Protein AF-A0A842UX47-F1 (afdb_monomer_lite)

Secondary structure (DSSP, 8-state):
-TTTHHHHHHSSSS------HHHHHHHHHHHHHHHHTTSS-HHHHHHHHHHHHHHTTTTS-EEHHHHHHHHS-SSS-EEEEE-SSEEEEEEEEEE--HHHHHHS-SPPEEEEEEEEEEPPPP-TTHHHHHHHHHHHHHHHHHTTPPPPHHHHHHHHHHHHHHHT--S-HHHHHHHHT--EEEETTEEEEEEEEEEEEEEEEEEEEEEEEEEETTEEEEEEEEEEEEEEEEEEEEEEEEEEETT--EEEEEEEESTTTGGGGGGT-S-HHHHHHHHHHHHHHHHHHHHHHHSSHHHHHIIIIIISTT-HHHHHHHTTHHHHHHHHHHHHHHHHHHHHHHHS--SPPS-----EEEEEETTEEEEEEEEEEE-TTTTT-EEEEEEEEEEE---HHHHHHHHHHHHHH-TT-S--HHHHHHHHH-HHHHHHHHHHHHHTTS-EEEEEEEEETTEEEEEEEEEE-TTTSSEEESS----SEEEEEEHHHHHHHHHHHHHHHTT--B--TTS------S-HHHHHHHHHHHHHIIIIIEEEESTTHHHHHHHHHHHHHHHHHTTS-S--------

pLDDT: mean 84.3, std 15.37, range [23.97, 98.5]

Radius of gyration: 35.65 Å; chains: 1; bounding box: 108×78×101 Å

Sequence (570 aa):
MRRWFFFLITTLLLTPGLAALSDDLSTVSGYVDSYNIGEITASELIVYVDYVKNQMYKDDLITESEVADAFGSTDNPELVFNTTDFSLVFFADYQVTEEFLESREGTASYHVGYYLMPLEPSFSGLSSELQSFIQGLTELINSDGEVTTDLKSEWRGLKFKVNNLEGDCNDLMNSVLGNPEEHYDGVGYHKVIAETYEENCREEQNCTQVCDEGGCYPECTPMTVCDNWTDGEVKIKGWCDNEGYASLSFEAWGDELERFIEVNNLDEMSGFSQYWIKSLVRLRKPFQESFNDDFVEWYFEDYLGSDIEKLMYGGDAVSRILNVLVWVEEDIVEALGRSGNKSWPAGFEEISIDYNKSNVRLEVWEKYVPVDWFDNNKAWTTLYRYHFFPAKDSLKELILYQVSQENTIGLSASQIAEIKADSNRMELVNNIAGRYGGSFDINLRLFSGEEDLINKYLSINPEEVISFSDEAVSADISISVNYDSLYKLLSYIATMQSSTINGPGWVNLDQGGPSFGQVMGVIGALSKFWREGVAITPRHALLTLLFNVLDMFNLAQGLGSLGEVKVSTS

Structure (mmCIF, N/CA/C/O backbone):
data_AF-A0A842UX47-F1
#
_entry.id   AF-A0A842UX47-F1
#
loop_
_atom_site.group_PDB
_atom_site.id
_atom_site.type_symbol
_atom_site.label_atom_id
_atom_site.label_alt_id
_atom_site.label_comp_id
_atom_site.label_asym_id
_atom_site.label_entity_id
_atom_site.label_seq_id
_atom_site.pdbx_PDB_ins_code
_atom_site.Cartn_x
_atom_site.Cartn_y
_atom_site.Cartn_z
_atom_site.occupancy
_atom_site.B_iso_or_equiv
_atom_site.auth_seq_id
_atom_site.auth_comp_id
_atom_site.auth_asym_id
_atom_site.auth_atom_id
_atom_site.pdbx_PDB_model_num
ATOM 1 N N . MET A 1 1 ? 13.749 -37.163 11.031 1.00 37.06 1 MET A N 1
ATOM 2 C CA . MET A 1 1 ? 13.385 -35.973 10.230 1.00 37.06 1 MET A CA 1
ATOM 3 C C . MET A 1 1 ? 12.186 -35.188 10.767 1.00 37.06 1 MET A C 1
ATOM 5 O O . MET A 1 1 ? 12.232 -33.980 10.684 1.00 37.06 1 MET A O 1
ATOM 9 N N . ARG A 1 2 ? 11.178 -35.790 11.420 1.00 30.28 2 ARG A N 1
ATOM 10 C CA . ARG A 1 2 ? 10.014 -35.056 11.983 1.00 30.28 2 ARG A CA 1
ATOM 11 C C . ARG A 1 2 ? 10.203 -34.342 13.342 1.00 30.28 2 ARG A C 1
ATOM 13 O O . ARG A 1 2 ? 9.251 -33.780 13.857 1.00 30.28 2 ARG A O 1
ATOM 20 N N . ARG A 1 3 ? 11.401 -34.371 13.944 1.00 26.05 3 ARG A N 1
ATOM 21 C CA . ARG A 1 3 ? 11.686 -33.750 15.262 1.00 26.05 3 ARG A CA 1
ATOM 22 C C . ARG A 1 3 ? 12.506 -32.455 15.204 1.00 26.05 3 ARG A C 1
ATOM 24 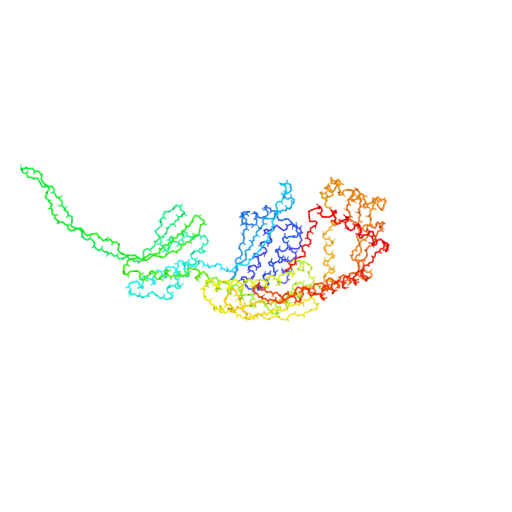O O . ARG A 1 3 ? 12.649 -31.812 16.230 1.00 26.05 3 ARG A O 1
ATOM 31 N N . TRP A 1 4 ? 13.001 -32.072 14.027 1.00 26.28 4 TRP A N 1
ATOM 32 C CA . TRP A 1 4 ? 13.747 -30.819 13.841 1.00 26.28 4 TRP A CA 1
ATOM 33 C C . TRP A 1 4 ? 12.849 -29.657 13.390 1.00 26.28 4 TRP A C 1
ATOM 35 O O . TRP A 1 4 ? 13.110 -28.522 13.755 1.00 26.28 4 TRP A O 1
ATOM 45 N N . PHE A 1 5 ? 11.727 -29.950 12.724 1.00 28.77 5 PHE A N 1
ATOM 46 C CA . PHE A 1 5 ? 10.757 -28.936 12.289 1.00 28.77 5 PHE A CA 1
ATOM 47 C C . PHE A 1 5 ? 9.972 -28.308 13.455 1.00 28.77 5 PHE A C 1
ATOM 49 O O . PHE A 1 5 ? 9.627 -27.138 13.418 1.00 28.77 5 PHE A O 1
ATOM 56 N N . PHE A 1 6 ? 9.752 -29.060 14.540 1.00 28.61 6 PHE A N 1
ATOM 57 C CA . PHE A 1 6 ? 9.097 -28.523 15.736 1.00 28.61 6 PHE A CA 1
ATOM 58 C C . PHE A 1 6 ? 10.038 -27.659 16.586 1.00 28.61 6 PHE A C 1
ATOM 60 O O . PHE A 1 6 ? 9.571 -26.751 17.261 1.00 28.61 6 PHE A O 1
ATOM 67 N N . PHE A 1 7 ? 11.352 -27.916 16.535 1.00 28.44 7 PHE A N 1
ATOM 68 C CA . PHE A 1 7 ? 12.327 -27.203 17.363 1.00 28.44 7 PHE A CA 1
ATOM 69 C C . PHE A 1 7 ? 12.635 -25.803 16.814 1.00 28.44 7 PHE A C 1
ATOM 71 O O . PHE A 1 7 ? 12.894 -24.916 17.608 1.00 28.44 7 PHE A O 1
ATOM 78 N N . LEU A 1 8 ? 12.516 -25.572 15.498 1.00 28.16 8 LEU A N 1
ATOM 79 C CA . LEU A 1 8 ? 12.687 -24.238 14.904 1.00 28.16 8 LEU A CA 1
ATOM 80 C C . LEU A 1 8 ? 11.514 -23.296 15.246 1.00 28.16 8 LEU A C 1
ATOM 82 O O . LEU A 1 8 ? 11.733 -22.131 15.550 1.00 28.16 8 LEU A O 1
ATOM 86 N N . ILE A 1 9 ? 10.289 -23.832 15.299 1.00 34.19 9 ILE A N 1
ATOM 87 C CA . ILE A 1 9 ? 9.066 -23.068 15.602 1.00 34.19 9 ILE A CA 1
ATOM 88 C C . ILE A 1 9 ? 8.943 -22.762 17.108 1.00 34.19 9 ILE A C 1
ATOM 90 O O . ILE A 1 9 ? 8.334 -21.769 17.484 1.00 34.19 9 ILE A O 1
ATOM 94 N N . THR A 1 10 ? 9.557 -23.563 17.996 1.00 30.38 10 THR A N 1
ATOM 95 C CA . THR A 1 10 ? 9.482 -23.303 19.453 1.00 30.38 10 THR A CA 1
ATOM 96 C C . THR A 1 10 ? 10.560 -22.365 19.990 1.00 30.38 10 THR A C 1
ATOM 98 O O . THR A 1 10 ? 10.357 -21.796 21.058 1.00 30.38 10 THR A O 1
ATOM 101 N N . THR A 1 11 ? 11.678 -22.159 19.284 1.00 30.95 11 THR A N 1
ATOM 102 C CA . THR A 1 11 ? 12.686 -21.150 19.676 1.00 30.95 11 THR A CA 1
ATOM 103 C C . THR A 1 11 ? 12.386 -19.733 19.183 1.00 30.95 11 THR A C 1
ATOM 105 O O . THR A 1 11 ? 13.056 -18.815 19.634 1.00 30.95 11 THR A O 1
ATOM 108 N N . LEU A 1 12 ? 11.373 -19.539 18.331 1.00 32.38 12 LEU A N 1
ATOM 109 C CA . LEU A 1 12 ? 10.927 -18.215 17.868 1.00 32.38 12 LEU A CA 1
ATOM 110 C C . LEU A 1 12 ? 9.829 -17.582 18.746 1.00 32.38 12 LEU A C 1
ATOM 112 O O . LEU A 1 12 ? 9.454 -16.443 18.517 1.00 32.38 12 LEU A O 1
ATOM 116 N N . LEU A 1 13 ? 9.319 -18.291 19.762 1.00 33.50 13 LEU A N 1
ATOM 117 C CA . LEU A 1 13 ? 8.116 -17.885 20.509 1.00 33.50 13 LEU A CA 1
ATOM 118 C C . LEU A 1 13 ? 8.343 -17.487 21.977 1.00 33.50 13 LEU A C 1
ATOM 120 O O . LEU A 1 13 ? 7.381 -17.410 22.736 1.00 33.50 13 LEU A O 1
ATOM 124 N N . LEU A 1 14 ? 9.579 -17.256 22.434 1.00 33.62 14 LEU A N 1
ATOM 125 C CA . LEU A 1 14 ? 9.823 -16.996 23.862 1.00 33.62 14 LEU A CA 1
ATOM 126 C C . LEU A 1 14 ? 10.878 -15.920 24.134 1.00 33.62 14 LEU A C 1
ATOM 128 O O . LEU A 1 14 ? 11.906 -16.205 24.736 1.00 33.62 14 LEU A O 1
ATOM 132 N N . THR A 1 15 ? 10.548 -14.687 23.753 1.00 31.36 15 THR A N 1
ATOM 133 C CA . THR A 1 15 ? 10.648 -13.463 24.575 1.00 31.36 15 THR A CA 1
ATOM 134 C C . THR A 1 15 ? 9.908 -12.355 23.817 1.00 31.36 15 THR A C 1
ATOM 136 O O . THR A 1 15 ? 10.283 -12.127 22.671 1.00 31.36 15 THR A O 1
ATOM 139 N N . PRO A 1 16 ? 8.937 -11.623 24.397 1.00 37.97 16 PRO A N 1
ATOM 140 C CA . PRO A 1 16 ? 8.596 -10.292 23.902 1.00 37.97 16 PRO A CA 1
ATOM 141 C C . PRO A 1 16 ? 9.763 -9.366 24.274 1.00 37.97 16 PRO A C 1
ATOM 143 O O . PRO A 1 16 ? 9.709 -8.602 25.233 1.00 37.97 16 PRO A O 1
ATOM 146 N N . GLY A 1 17 ? 10.904 -9.575 23.620 1.00 38.69 17 GLY A N 1
ATOM 147 C CA . GLY A 1 17 ? 11.876 -8.517 23.440 1.00 38.69 17 GLY A CA 1
ATOM 148 C C . GLY A 1 17 ? 11.316 -7.657 22.325 1.00 38.69 17 GLY A C 1
ATOM 149 O O . GLY A 1 17 ? 10.795 -8.217 21.366 1.00 38.69 17 GLY A O 1
ATOM 150 N N . LEU A 1 18 ? 11.376 -6.340 22.498 1.00 49.12 18 LEU A N 1
ATOM 151 C CA . LEU A 1 18 ? 11.198 -5.372 21.421 1.00 49.12 18 LEU A CA 1
ATOM 152 C C . LEU A 1 18 ? 11.949 -5.920 20.202 1.00 49.12 18 LEU A C 1
ATOM 154 O O . LEU A 1 18 ? 13.182 -5.994 20.239 1.00 49.12 18 LEU A O 1
ATOM 158 N N . ALA A 1 19 ? 11.223 -6.443 19.213 1.00 58.41 19 ALA A N 1
ATOM 159 C CA . ALA A 1 19 ? 11.850 -6.822 17.963 1.00 58.41 19 ALA A CA 1
ATOM 160 C C . ALA A 1 19 ? 12.293 -5.496 17.364 1.00 58.41 19 ALA A C 1
ATOM 162 O O . ALA A 1 19 ? 11.477 -4.596 17.178 1.00 58.41 19 ALA A O 1
ATOM 163 N N . ALA A 1 20 ? 13.600 -5.323 17.194 1.00 83.00 20 ALA A N 1
ATOM 164 C CA . ALA A 1 20 ? 14.083 -4.108 16.572 1.00 83.00 20 ALA A CA 1
ATOM 165 C C . ALA A 1 20 ? 13.501 -4.057 15.154 1.00 83.00 20 ALA A C 1
ATOM 167 O O . ALA A 1 20 ? 13.375 -5.095 14.506 1.00 83.00 20 ALA A O 1
ATOM 168 N N . LEU A 1 21 ? 13.203 -2.864 14.645 1.00 91.19 21 LEU A N 1
ATOM 169 C CA . LEU A 1 21 ? 12.733 -2.657 13.270 1.00 91.19 21 LEU A CA 1
ATOM 170 C C . LEU A 1 21 ? 13.553 -3.440 12.217 1.00 91.19 21 LEU A C 1
ATOM 172 O O . LEU A 1 21 ? 13.024 -3.907 11.209 1.00 91.19 21 LEU A O 1
ATOM 176 N N . SER A 1 22 ? 14.848 -3.639 12.475 1.00 91.62 22 SER A N 1
ATOM 177 C CA . SER A 1 22 ? 15.749 -4.457 11.660 1.00 91.62 22 SER A CA 1
ATOM 178 C C . SER A 1 22 ? 15.412 -5.958 11.640 1.00 91.62 22 SER A C 1
ATOM 180 O O . SER A 1 22 ? 15.584 -6.596 10.600 1.00 91.62 22 SER A O 1
ATOM 182 N N . ASP A 1 23 ? 14.913 -6.534 12.734 1.00 92.88 23 ASP A N 1
ATOM 183 C CA . ASP A 1 23 ? 14.474 -7.934 12.806 1.00 92.88 23 ASP A CA 1
ATOM 184 C C . ASP A 1 23 ? 13.183 -8.152 11.999 1.00 92.88 23 ASP A C 1
ATOM 186 O O . ASP A 1 23 ? 13.049 -9.151 11.282 1.00 92.88 23 ASP A O 1
ATOM 190 N N . ASP A 1 24 ? 12.258 -7.191 12.044 1.00 94.38 24 ASP A N 1
ATOM 191 C CA . ASP A 1 24 ? 11.034 -7.222 11.239 1.00 94.38 24 ASP A CA 1
ATOM 192 C C . ASP A 1 24 ? 11.356 -7.114 9.741 1.00 94.38 24 ASP A C 1
ATOM 194 O O . ASP A 1 24 ? 10.891 -7.921 8.932 1.00 94.38 24 ASP A O 1
ATOM 198 N N . LEU A 1 25 ? 12.239 -6.191 9.352 1.00 95.75 25 LEU A N 1
ATOM 199 C CA . LEU A 1 25 ? 12.705 -6.067 7.964 1.00 95.75 25 LEU A CA 1
ATOM 200 C C . LEU A 1 25 ? 13.519 -7.289 7.499 1.00 95.75 25 LEU A C 1
ATOM 202 O O . LEU A 1 25 ? 13.417 -7.709 6.345 1.00 95.75 25 LEU A O 1
ATOM 206 N N . SER A 1 26 ? 14.274 -7.927 8.395 1.00 95.88 26 SER A N 1
ATOM 207 C CA . SER A 1 26 ? 14.926 -9.217 8.127 1.00 95.88 26 SER A CA 1
ATOM 208 C C . SER A 1 26 ? 13.896 -10.326 7.869 1.00 95.88 26 SER A C 1
ATOM 210 O O . SER A 1 26 ? 14.062 -11.148 6.963 1.00 95.88 26 SER A O 1
ATOM 212 N N . THR A 1 27 ? 12.777 -10.311 8.597 1.00 96.56 27 THR A N 1
ATOM 213 C CA . THR A 1 27 ? 11.654 -11.232 8.369 1.00 96.56 27 THR A CA 1
ATOM 214 C C . THR A 1 27 ? 11.014 -11.003 6.996 1.00 96.56 27 THR A C 1
ATOM 216 O O . THR A 1 27 ? 10.754 -11.971 6.277 1.00 96.56 27 THR A O 1
ATOM 219 N N . VAL A 1 28 ? 10.839 -9.742 6.578 1.00 97.50 28 VAL A N 1
ATOM 220 C CA . VAL A 1 28 ? 10.399 -9.391 5.214 1.00 97.50 28 VAL A CA 1
ATOM 221 C C . VAL A 1 28 ? 11.352 -9.963 4.164 1.00 97.50 28 VAL A C 1
ATOM 223 O O . VAL A 1 28 ? 10.889 -10.598 3.214 1.00 97.50 28 VAL A O 1
ATOM 226 N N . SER A 1 29 ? 12.668 -9.825 4.356 1.00 97.56 29 SER A N 1
ATOM 227 C CA . SER A 1 29 ? 13.667 -10.429 3.461 1.00 97.56 29 SER A CA 1
ATOM 228 C C . SER A 1 29 ? 13.475 -11.942 3.325 1.00 97.56 29 SER A C 1
ATOM 230 O O . SER A 1 29 ? 13.552 -12.471 2.219 1.00 97.56 29 SER A O 1
ATOM 232 N N . GLY A 1 30 ? 13.176 -12.644 4.423 1.00 98.06 30 GLY A N 1
ATOM 233 C CA . GLY A 1 30 ? 12.905 -14.085 4.397 1.00 98.06 30 GLY A CA 1
ATOM 234 C C . GLY A 1 30 ? 11.662 -14.461 3.580 1.00 98.06 30 GLY A C 1
ATOM 235 O O . GLY A 1 30 ? 11.668 -15.469 2.866 1.00 98.06 30 GLY A O 1
ATOM 236 N N . TYR A 1 31 ? 10.602 -13.649 3.629 1.00 98.31 31 TYR A N 1
ATOM 237 C CA . TYR A 1 31 ? 9.423 -13.856 2.781 1.00 98.31 31 TYR A CA 1
ATOM 238 C C . TYR A 1 31 ? 9.710 -13.556 1.308 1.00 98.31 31 TYR A C 1
ATOM 240 O O . TYR A 1 31 ? 9.249 -14.295 0.439 1.00 98.31 31 TYR A O 1
ATOM 248 N N . VAL A 1 32 ? 10.517 -12.535 1.018 1.00 98.00 32 VAL A N 1
ATOM 249 C CA . VAL A 1 32 ? 10.975 -12.237 -0.348 1.00 98.00 32 VAL A CA 1
ATOM 250 C C . VAL A 1 32 ? 11.797 -13.391 -0.918 1.00 98.00 32 VAL A C 1
ATOM 252 O O . VAL A 1 32 ? 11.554 -13.811 -2.049 1.00 98.00 32 VAL A O 1
ATOM 255 N N . ASP A 1 33 ? 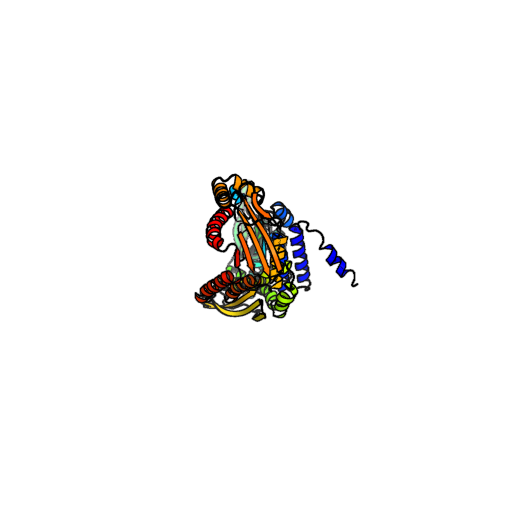12.699 -13.974 -0.128 1.00 97.81 33 ASP A N 1
ATOM 256 C CA . ASP A 1 33 ? 13.444 -15.169 -0.528 1.00 97.81 33 ASP A CA 1
ATOM 257 C C . ASP A 1 33 ? 12.509 -16.348 -0.816 1.00 97.81 33 ASP A C 1
ATOM 259 O O . ASP A 1 33 ? 12.659 -17.010 -1.843 1.00 97.81 33 ASP A O 1
ATOM 263 N N . SER A 1 34 ? 11.509 -16.571 0.045 1.00 97.88 34 SER A N 1
ATOM 264 C CA . SER A 1 34 ? 10.496 -17.625 -0.124 1.00 97.88 34 SER A CA 1
ATOM 265 C C . SER A 1 34 ? 9.687 -17.437 -1.414 1.00 97.88 34 SER A C 1
ATOM 267 O O . SER A 1 34 ? 9.444 -18.398 -2.145 1.00 97.88 34 SER A O 1
ATOM 269 N N . TYR A 1 35 ? 9.319 -16.197 -1.744 1.00 98.00 35 TYR A N 1
ATOM 270 C CA . TYR A 1 35 ? 8.668 -15.863 -3.011 1.00 98.00 35 TYR A CA 1
ATOM 271 C C . TYR A 1 35 ? 9.589 -16.133 -4.208 1.00 98.00 35 TYR A C 1
ATOM 273 O O . TYR A 1 35 ? 9.196 -16.806 -5.159 1.00 98.00 35 TYR A O 1
ATOM 281 N N . ASN A 1 36 ? 10.847 -15.690 -4.137 1.00 96.75 36 ASN A N 1
ATOM 282 C CA . ASN A 1 36 ? 11.824 -15.835 -5.220 1.00 96.75 36 ASN A CA 1
ATOM 283 C C . ASN A 1 36 ? 12.133 -17.300 -5.570 1.00 96.75 36 ASN A C 1
ATOM 285 O O . ASN A 1 36 ? 12.488 -17.601 -6.712 1.00 96.75 36 ASN A O 1
ATOM 289 N N . ILE A 1 37 ? 12.001 -18.218 -4.608 1.00 97.38 37 ILE A N 1
ATOM 290 C CA . ILE A 1 37 ? 12.146 -19.666 -4.834 1.00 97.38 37 ILE A CA 1
ATOM 291 C C . ILE A 1 37 ? 10.814 -20.377 -5.130 1.00 97.38 37 ILE A C 1
ATOM 293 O O . ILE A 1 37 ? 10.813 -21.591 -5.348 1.00 97.38 37 ILE A O 1
ATOM 297 N N . GLY A 1 38 ? 9.699 -19.641 -5.171 1.00 96.56 38 GLY A N 1
ATOM 298 C CA . GLY A 1 38 ? 8.363 -20.147 -5.490 1.00 96.56 38 GLY A CA 1
ATOM 299 C C . GLY A 1 38 ? 7.684 -20.931 -4.363 1.00 96.56 38 GLY A C 1
ATOM 300 O O . GLY A 1 38 ? 6.823 -21.762 -4.647 1.00 96.56 38 GLY A O 1
ATOM 301 N N . GLU A 1 39 ? 8.080 -20.723 -3.104 1.00 98.00 39 GLU A N 1
ATOM 302 C CA . GLU A 1 39 ? 7.418 -21.334 -1.939 1.00 98.00 39 GLU A CA 1
ATOM 303 C C . GLU A 1 39 ? 6.105 -20.638 -1.572 1.00 98.00 39 GLU A C 1
ATOM 305 O O . GLU A 1 39 ? 5.195 -21.300 -1.075 1.00 98.00 39 GLU A O 1
ATOM 310 N N . ILE A 1 40 ? 6.003 -19.333 -1.832 1.00 98.25 40 ILE A N 1
ATOM 311 C CA . ILE A 1 40 ? 4.785 -18.536 -1.645 1.00 98.25 40 ILE A CA 1
ATOM 312 C C . ILE A 1 40 ? 4.483 -17.735 -2.911 1.00 98.25 40 ILE A C 1
ATOM 314 O O . ILE A 1 40 ? 5.376 -17.408 -3.694 1.00 98.25 40 ILE A O 1
ATOM 318 N N . THR A 1 41 ? 3.214 -17.412 -3.111 1.00 98.50 41 THR A N 1
ATOM 319 C CA . THR A 1 41 ? 2.723 -16.597 -4.224 1.00 98.50 41 THR A CA 1
ATOM 320 C C . THR A 1 41 ? 2.826 -15.094 -3.932 1.00 98.50 41 THR A C 1
ATOM 322 O O . THR A 1 41 ? 3.095 -14.685 -2.804 1.00 98.50 41 THR A O 1
ATOM 325 N N . ALA A 1 42 ? 2.584 -14.237 -4.933 1.00 98.19 42 ALA A N 1
ATOM 326 C CA . ALA A 1 42 ? 2.634 -12.783 -4.733 1.00 98.19 42 ALA A CA 1
ATOM 327 C C . ALA A 1 42 ? 1.539 -12.286 -3.781 1.00 98.19 42 ALA A C 1
ATOM 329 O O . ALA A 1 42 ? 1.799 -11.432 -2.937 1.00 98.19 42 ALA A O 1
ATOM 330 N N . SER A 1 43 ? 0.331 -12.848 -3.875 1.00 98.38 43 SER A N 1
ATOM 331 C CA . SER A 1 43 ? -0.764 -12.514 -2.961 1.00 98.38 43 SER A CA 1
ATOM 332 C C . SER A 1 43 ? -0.440 -12.923 -1.517 1.00 98.38 43 SER A C 1
ATOM 334 O O . SER A 1 43 ? -0.635 -12.128 -0.600 1.00 98.38 43 SER A O 1
ATOM 336 N N . GLU A 1 44 ? 0.140 -14.109 -1.298 1.00 98.44 44 GLU A N 1
ATOM 337 C CA . GLU A 1 44 ? 0.615 -14.537 0.030 1.00 98.44 44 GLU A CA 1
ATOM 338 C C . GLU A 1 44 ? 1.767 -13.662 0.546 1.00 98.44 44 GLU A C 1
ATOM 340 O O . GLU A 1 44 ? 1.769 -13.289 1.719 1.00 98.44 44 GLU A O 1
ATOM 345 N N . LEU A 1 45 ? 2.713 -13.272 -0.317 1.00 98.44 45 LEU A N 1
ATOM 346 C CA . LEU A 1 45 ? 3.793 -12.351 0.049 1.00 98.44 45 LEU A CA 1
ATOM 347 C C . LEU A 1 45 ? 3.231 -11.031 0.589 1.00 98.44 45 LEU A C 1
ATOM 349 O O . LEU A 1 45 ? 3.662 -10.588 1.649 1.00 98.44 45 LEU A O 1
ATOM 353 N N . ILE A 1 46 ? 2.237 -10.431 -0.077 1.00 98.19 46 ILE A N 1
ATOM 354 C CA . ILE A 1 46 ? 1.602 -9.197 0.414 1.00 98.19 46 ILE A CA 1
ATOM 355 C C . ILE A 1 46 ? 0.918 -9.405 1.768 1.00 98.19 46 ILE A C 1
ATOM 357 O O . ILE A 1 46 ? 1.018 -8.534 2.631 1.00 98.19 46 ILE A O 1
ATOM 361 N N . VAL A 1 47 ? 0.285 -10.560 1.994 1.00 97.94 47 VAL A N 1
ATOM 362 C CA . VAL A 1 47 ? -0.310 -10.902 3.296 1.00 97.94 47 VAL A CA 1
ATOM 363 C C . VAL A 1 47 ? 0.741 -10.942 4.405 1.00 97.94 47 VAL A C 1
ATOM 365 O O . VAL A 1 47 ? 0.533 -10.351 5.466 1.00 97.94 47 VAL A O 1
ATOM 368 N N . TYR A 1 48 ? 1.880 -11.592 4.167 1.00 98.00 48 TYR A N 1
ATOM 369 C CA . TYR A 1 48 ? 2.950 -11.680 5.160 1.00 98.00 48 TYR A CA 1
ATOM 370 C C . TYR A 1 48 ? 3.668 -10.348 5.386 1.00 98.00 48 TYR A C 1
ATOM 372 O O . TYR A 1 48 ? 3.967 -10.000 6.527 1.00 98.00 48 TYR A O 1
ATOM 380 N N . VAL A 1 49 ? 3.910 -9.585 4.320 1.00 97.56 49 VAL A N 1
ATOM 381 C CA . VAL A 1 49 ? 4.524 -8.253 4.393 1.00 97.56 49 VAL A CA 1
ATOM 382 C C . VAL A 1 49 ? 3.632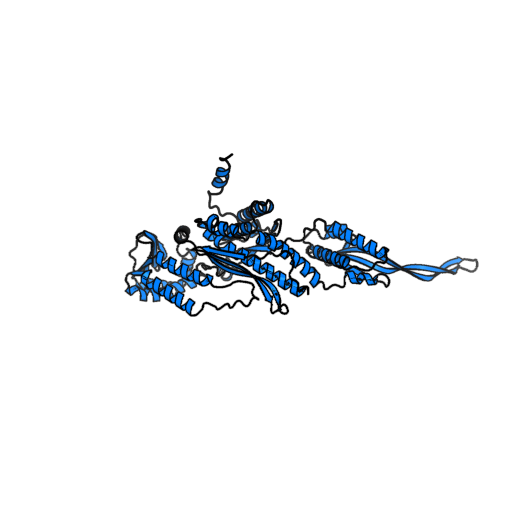 -7.291 5.173 1.00 97.56 49 VAL A C 1
ATOM 384 O O . VAL A 1 49 ? 4.124 -6.601 6.063 1.00 97.56 49 VAL A O 1
ATOM 387 N N . ASP A 1 50 ? 2.325 -7.260 4.892 1.00 95.88 50 ASP A N 1
ATOM 388 C CA . ASP A 1 50 ? 1.402 -6.381 5.617 1.00 95.88 50 ASP A CA 1
ATOM 389 C C . ASP A 1 50 ? 1.271 -6.785 7.091 1.00 95.88 50 ASP A C 1
ATOM 391 O O . ASP A 1 50 ? 1.275 -5.916 7.960 1.00 95.88 50 ASP A O 1
ATOM 395 N N . TYR A 1 51 ? 1.274 -8.092 7.382 1.00 95.88 51 TYR A N 1
ATOM 396 C CA . TYR A 1 51 ? 1.325 -8.606 8.750 1.00 95.88 51 TYR A CA 1
ATOM 397 C C . TYR A 1 51 ? 2.543 -8.105 9.527 1.00 95.88 51 TYR A C 1
ATOM 399 O O . TYR A 1 51 ? 2.381 -7.556 10.615 1.00 95.88 51 TYR A O 1
ATOM 407 N N . VAL A 1 52 ? 3.749 -8.250 8.971 1.00 95.69 52 VAL A N 1
ATOM 408 C CA . VAL A 1 52 ? 4.978 -7.782 9.634 1.00 95.69 52 VAL A CA 1
ATOM 409 C C . VAL A 1 52 ? 4.970 -6.262 9.781 1.00 95.69 52 VAL A C 1
ATOM 411 O O . VAL A 1 52 ? 5.228 -5.756 10.868 1.00 95.69 52 VAL A O 1
ATOM 414 N N . LYS A 1 53 ? 4.587 -5.524 8.733 1.00 94.88 53 LYS A N 1
ATOM 415 C CA . LYS A 1 53 ? 4.481 -4.059 8.785 1.00 94.88 53 LYS A CA 1
ATOM 416 C C . LYS A 1 53 ? 3.520 -3.597 9.885 1.00 94.88 53 LYS A C 1
ATOM 418 O O . LYS A 1 53 ? 3.817 -2.647 10.593 1.00 94.88 53 LYS A O 1
ATOM 423 N N . ASN A 1 54 ? 2.373 -4.255 10.059 1.00 91.56 54 ASN A N 1
ATOM 424 C CA . ASN A 1 54 ? 1.425 -3.898 11.119 1.00 91.56 54 ASN A CA 1
ATOM 425 C C . ASN A 1 54 ? 1.937 -4.291 12.522 1.00 91.56 54 ASN A C 1
ATOM 427 O O . ASN A 1 54 ? 1.612 -3.606 13.490 1.00 91.56 54 ASN A O 1
ATOM 431 N N . GLN A 1 55 ? 2.758 -5.341 12.646 1.00 91.25 55 GLN A N 1
ATOM 432 C CA . GLN A 1 55 ? 3.410 -5.718 13.911 1.00 91.25 55 GLN A CA 1
ATOM 433 C C . GLN A 1 55 ? 4.450 -4.689 14.376 1.00 91.25 55 GLN A C 1
ATOM 435 O O . GLN A 1 55 ? 4.559 -4.474 15.581 1.00 91.25 55 GLN A O 1
ATOM 440 N N . MET A 1 56 ? 5.128 -3.990 13.454 1.00 90.88 56 MET A N 1
ATOM 441 C CA . MET A 1 56 ? 6.086 -2.916 13.787 1.00 90.88 56 MET A CA 1
ATOM 442 C C . MET A 1 56 ? 5.465 -1.802 14.652 1.00 90.88 56 MET A C 1
ATOM 444 O O . MET A 1 56 ? 6.173 -1.090 15.355 1.00 90.88 56 MET A O 1
ATOM 448 N N . TYR A 1 57 ? 4.137 -1.647 14.621 1.00 84.31 57 TYR A N 1
ATOM 449 C CA . TYR A 1 57 ? 3.404 -0.638 15.393 1.00 84.31 57 TYR A CA 1
ATOM 450 C C . TYR A 1 57 ? 2.841 -1.151 16.716 1.00 84.31 57 TYR A C 1
ATOM 452 O O . TYR A 1 57 ? 2.112 -0.427 17.386 1.00 84.31 57 TYR A O 1
ATOM 460 N N . LYS A 1 58 ? 3.148 -2.388 17.116 1.00 81.06 58 LYS A N 1
ATOM 461 C CA . LYS A 1 58 ? 2.655 -2.950 18.379 1.00 81.06 58 LYS A CA 1
ATOM 462 C C . LYS A 1 58 ? 3.090 -2.139 19.606 1.00 81.06 58 LYS A C 1
ATOM 464 O O . LYS A 1 58 ? 2.354 -2.118 20.587 1.00 81.06 58 LYS A O 1
ATOM 469 N N . ASP A 1 59 ? 4.240 -1.471 19.525 1.00 69.88 59 ASP A N 1
ATOM 470 C CA . ASP A 1 59 ? 4.832 -0.694 20.619 1.00 69.88 59 ASP A CA 1
ATOM 471 C C . ASP A 1 59 ? 4.747 0.839 20.392 1.00 69.88 59 ASP A C 1
ATOM 473 O O . ASP A 1 59 ? 5.458 1.606 21.042 1.00 69.88 59 ASP A O 1
ATOM 477 N N . ASP A 1 60 ? 3.855 1.282 19.490 1.00 68.31 60 ASP A N 1
ATOM 478 C CA . ASP A 1 60 ? 3.435 2.665 19.171 1.00 68.31 60 ASP A CA 1
ATOM 479 C C . ASP A 1 60 ? 4.511 3.684 18.729 1.00 68.31 60 ASP A C 1
ATOM 481 O O . ASP A 1 60 ? 4.165 4.694 18.110 1.00 68.31 60 ASP A O 1
ATOM 485 N N . LEU A 1 61 ? 5.807 3.465 18.980 1.00 81.62 61 LEU A N 1
ATOM 486 C CA . LEU A 1 61 ? 6.860 4.444 18.685 1.00 81.62 61 LEU A CA 1
ATOM 487 C C . LEU A 1 61 ? 8.084 3.814 18.019 1.00 81.62 61 LEU A C 1
ATOM 489 O O . LEU A 1 61 ? 8.895 3.170 18.675 1.00 81.62 61 LEU A O 1
ATOM 493 N N . ILE A 1 62 ? 8.263 4.108 16.729 1.00 87.81 62 ILE A N 1
ATOM 494 C CA . ILE A 1 62 ? 9.498 3.825 15.990 1.00 87.81 62 ILE A CA 1
ATOM 495 C C . ILE A 1 62 ? 10.413 5.045 16.101 1.00 87.81 62 ILE A C 1
ATOM 497 O O . ILE A 1 62 ? 10.070 6.134 15.628 1.00 87.81 62 ILE A O 1
ATOM 501 N N . THR A 1 63 ? 11.568 4.882 16.736 1.00 89.06 63 THR A N 1
ATOM 502 C CA . THR A 1 63 ? 12.503 5.979 17.011 1.00 89.06 63 THR A CA 1
ATOM 503 C C . THR A 1 63 ? 13.428 6.286 15.832 1.00 89.06 63 THR A C 1
ATOM 505 O O . THR A 1 63 ? 13.694 5.446 14.976 1.00 89.06 63 THR A O 1
ATOM 508 N N . GLU A 1 64 ? 14.006 7.491 15.823 1.00 89.75 64 GLU A N 1
ATOM 509 C CA . GLU A 1 64 ? 15.029 7.881 14.839 1.00 89.75 64 GLU A CA 1
ATOM 510 C C . GLU A 1 64 ? 16.239 6.933 14.826 1.00 89.75 64 GLU A C 1
ATOM 512 O O . GLU A 1 64 ? 16.775 6.643 13.761 1.00 89.75 64 GLU A O 1
ATOM 517 N N . SER A 1 65 ? 16.653 6.421 15.994 1.00 89.94 65 SER A N 1
ATOM 518 C CA . SER A 1 65 ? 17.764 5.464 16.084 1.00 89.94 65 SER A CA 1
ATOM 519 C C . SER A 1 65 ? 17.417 4.141 15.410 1.00 89.94 65 SER A C 1
ATOM 521 O O . SER A 1 65 ? 18.259 3.583 14.719 1.00 89.94 65 SER A O 1
ATOM 523 N N . GLU A 1 66 ? 16.189 3.651 15.586 1.00 91.56 66 GLU A N 1
ATOM 524 C CA . GLU A 1 66 ? 15.740 2.414 14.941 1.00 91.56 66 GLU A CA 1
ATOM 525 C C . GLU A 1 66 ? 15.656 2.573 13.427 1.00 91.56 66 GLU A C 1
ATOM 527 O O . GLU A 1 66 ? 16.081 1.676 12.704 1.00 91.56 66 GLU A O 1
ATOM 532 N N . VAL A 1 67 ? 15.180 3.723 12.939 1.00 93.19 67 VAL A N 1
ATOM 533 C CA . VAL A 1 67 ? 15.180 4.030 11.502 1.00 93.19 67 VAL A CA 1
ATOM 534 C C . VAL A 1 67 ? 16.601 4.124 10.960 1.00 93.19 67 VAL A C 1
ATOM 536 O O . VAL A 1 67 ? 16.901 3.476 9.961 1.00 93.19 67 VAL A O 1
ATOM 539 N N . ALA A 1 68 ? 17.497 4.855 11.627 1.00 92.25 68 ALA A N 1
ATOM 540 C CA . ALA A 1 68 ? 18.894 4.964 11.211 1.00 92.25 68 ALA A CA 1
ATOM 541 C C . ALA A 1 68 ? 19.586 3.591 11.153 1.00 92.25 68 ALA A C 1
ATOM 543 O O . ALA A 1 68 ? 20.314 3.310 10.201 1.00 92.25 68 ALA A O 1
ATOM 544 N N . ASP A 1 69 ? 19.337 2.730 12.142 1.00 92.81 69 ASP A N 1
ATOM 545 C CA . ASP A 1 69 ? 19.915 1.386 12.210 1.00 92.81 69 ASP A CA 1
ATOM 546 C C . ASP A 1 69 ? 19.340 0.449 11.134 1.00 92.81 69 ASP A C 1
ATOM 548 O O . ASP A 1 69 ? 20.069 -0.373 10.576 1.00 92.81 69 ASP A O 1
ATOM 552 N N . ALA A 1 70 ? 18.044 0.565 10.833 1.00 94.00 70 ALA A N 1
ATOM 553 C CA . ALA A 1 70 ? 17.338 -0.304 9.894 1.00 94.00 70 ALA A CA 1
ATOM 554 C C . ALA A 1 70 ? 17.491 0.112 8.420 1.00 94.00 70 ALA A C 1
ATOM 556 O O . ALA A 1 70 ? 17.687 -0.744 7.557 1.00 94.00 70 ALA A O 1
ATOM 557 N N . PHE A 1 71 ? 17.402 1.411 8.132 1.00 92.94 71 PHE A N 1
ATOM 558 C CA . PHE A 1 71 ? 17.428 1.978 6.779 1.00 92.94 71 PHE A CA 1
ATOM 559 C C . PHE A 1 71 ? 18.803 2.541 6.397 1.00 92.94 71 PHE A C 1
ATOM 561 O O . PHE A 1 71 ? 19.057 2.823 5.230 1.00 92.94 71 PHE A O 1
ATOM 568 N N . GLY A 1 72 ? 19.713 2.727 7.359 1.00 91.69 72 GLY A N 1
ATOM 569 C CA . GLY A 1 72 ? 21.046 3.298 7.130 1.00 91.69 72 GLY A CA 1
ATOM 570 C C . GLY A 1 72 ? 21.073 4.821 6.934 1.00 91.69 72 GLY A C 1
ATOM 571 O O . GLY A 1 72 ? 22.155 5.405 6.864 1.00 91.69 72 GLY A O 1
ATOM 572 N N . SER A 1 73 ? 19.909 5.469 6.872 1.00 89.38 73 SER A N 1
ATOM 573 C CA . SER A 1 73 ? 19.723 6.919 6.776 1.00 89.38 73 SER A CA 1
ATOM 574 C C . SER A 1 73 ? 18.474 7.331 7.556 1.00 89.38 73 SER A C 1
ATOM 576 O O . SER A 1 73 ? 17.590 6.512 7.789 1.00 89.38 73 SER A O 1
ATOM 578 N N . THR A 1 74 ? 18.397 8.600 7.951 1.00 88.06 74 THR A N 1
ATOM 579 C CA . THR A 1 74 ? 17.160 9.251 8.422 1.00 88.06 74 THR A CA 1
ATOM 580 C C . THR A 1 74 ? 16.660 10.313 7.442 1.00 88.06 74 THR A C 1
ATOM 582 O O . THR A 1 74 ? 15.547 10.809 7.588 1.00 88.06 74 THR A O 1
ATOM 585 N N . ASP A 1 75 ? 17.466 10.646 6.430 1.00 88.44 75 ASP A N 1
ATOM 586 C CA . ASP A 1 75 ? 17.089 11.513 5.317 1.00 88.44 75 ASP A CA 1
ATOM 587 C C . ASP A 1 75 ? 16.599 10.632 4.166 1.00 88.44 75 ASP A C 1
ATOM 589 O O . ASP A 1 75 ? 17.370 9.818 3.649 1.00 88.44 75 ASP A O 1
ATOM 593 N N . ASN A 1 76 ? 15.308 10.747 3.845 1.00 86.31 76 ASN A N 1
ATOM 594 C CA . ASN A 1 76 ? 14.575 9.889 2.908 1.00 86.31 76 ASN A CA 1
ATOM 595 C C . ASN A 1 76 ? 14.874 8.379 3.082 1.00 86.31 76 ASN A C 1
ATOM 597 O O . ASN A 1 76 ? 15.427 7.749 2.178 1.00 86.31 76 ASN A O 1
ATOM 601 N N . PRO A 1 77 ? 14.589 7.800 4.264 1.00 91.94 77 PRO A N 1
ATOM 602 C CA . PRO A 1 77 ? 14.928 6.413 4.564 1.00 91.94 77 PRO A CA 1
ATOM 603 C C . PRO A 1 77 ? 14.108 5.453 3.699 1.00 91.94 77 PRO A C 1
ATOM 605 O O . PRO A 1 77 ? 12.912 5.280 3.930 1.00 91.94 77 PRO A O 1
ATOM 608 N N . GLU A 1 78 ? 14.769 4.794 2.747 1.00 94.94 78 GLU A N 1
ATOM 609 C CA . GLU A 1 78 ? 14.176 3.765 1.894 1.00 94.94 78 GLU A CA 1
ATOM 610 C C . GLU A 1 78 ? 14.993 2.469 1.921 1.00 94.94 78 GLU A C 1
ATOM 612 O O . GLU A 1 78 ? 16.223 2.478 1.992 1.00 94.94 78 GLU A O 1
ATOM 617 N N . LEU A 1 79 ? 14.298 1.333 1.875 1.00 94.44 79 LEU A N 1
ATOM 618 C CA . LEU A 1 79 ? 14.902 0.008 1.785 1.00 94.44 79 LEU A CA 1
ATOM 619 C C . LEU A 1 79 ? 14.170 -0.818 0.729 1.00 94.44 79 LEU A C 1
ATOM 621 O O . LEU A 1 79 ? 12.962 -1.039 0.816 1.00 94.44 79 LEU A O 1
ATOM 625 N N . VAL A 1 80 ? 14.920 -1.292 -0.264 1.00 94.56 80 VAL A N 1
ATOM 626 C CA . VAL A 1 80 ? 14.372 -2.006 -1.420 1.00 94.56 80 VAL A CA 1
ATOM 627 C C . VAL A 1 80 ? 14.623 -3.504 -1.290 1.00 94.56 80 VAL A C 1
ATOM 629 O O . VAL A 1 80 ? 15.767 -3.957 -1.238 1.00 94.56 80 VAL A O 1
ATOM 632 N N . PHE A 1 81 ? 13.550 -4.292 -1.317 1.00 95.75 81 PHE A N 1
ATOM 633 C CA . PHE A 1 81 ? 13.613 -5.745 -1.438 1.00 95.75 81 PHE A CA 1
ATOM 634 C C . PHE A 1 81 ? 13.190 -6.167 -2.845 1.00 95.75 81 PHE A C 1
ATOM 636 O O . PHE A 1 81 ? 12.023 -6.059 -3.227 1.00 95.75 81 PHE A O 1
ATOM 643 N N . ASN A 1 82 ? 14.145 -6.667 -3.625 1.00 93.88 82 ASN A N 1
ATOM 644 C CA . ASN A 1 82 ? 13.894 -7.102 -4.995 1.00 93.88 82 ASN A CA 1
ATOM 645 C C . ASN A 1 82 ? 13.347 -8.533 -5.035 1.00 93.88 82 ASN A C 1
ATOM 647 O O . ASN A 1 82 ? 13.968 -9.468 -4.521 1.00 93.88 82 ASN A O 1
ATOM 651 N N . THR A 1 83 ? 12.209 -8.707 -5.702 1.00 95.69 83 THR A N 1
ATOM 652 C CA . THR A 1 83 ? 11.659 -10.023 -6.036 1.00 95.69 83 THR A CA 1
ATOM 653 C C . THR A 1 83 ? 11.986 -10.410 -7.486 1.00 95.69 83 THR A C 1
ATOM 655 O O . THR A 1 83 ? 12.624 -9.654 -8.222 1.00 95.69 83 THR A O 1
ATOM 658 N N . THR A 1 84 ? 11.529 -11.574 -7.950 1.00 92.19 84 THR A N 1
ATOM 659 C CA . THR A 1 84 ? 11.623 -11.976 -9.363 1.00 92.19 84 THR A CA 1
ATOM 660 C C . THR A 1 84 ? 10.757 -11.139 -10.309 1.00 92.19 84 THR A C 1
ATOM 662 O O . THR A 1 84 ? 11.045 -11.098 -11.513 1.00 92.19 84 THR A O 1
ATOM 665 N N . ASP A 1 85 ? 9.727 -10.450 -9.803 1.00 93.81 85 ASP A N 1
ATOM 666 C CA . ASP A 1 85 ? 8.701 -9.795 -10.632 1.00 93.81 85 ASP A CA 1
ATOM 667 C C . ASP A 1 85 ? 8.490 -8.307 -10.329 1.00 93.81 85 ASP A C 1
ATOM 669 O O . ASP A 1 85 ? 8.159 -7.543 -11.240 1.00 93.81 85 ASP A O 1
ATOM 673 N N . PHE A 1 86 ? 8.734 -7.886 -9.089 1.00 95.62 86 PHE A N 1
ATOM 674 C CA . PHE A 1 86 ? 8.603 -6.506 -8.605 1.00 95.62 86 PHE A CA 1
ATOM 675 C C . PHE A 1 86 ? 9.553 -6.192 -7.441 1.00 95.62 86 PHE A C 1
ATOM 677 O O . PHE A 1 86 ? 10.185 -7.087 -6.884 1.00 95.62 86 PHE A O 1
ATOM 684 N N . SER A 1 87 ? 9.635 -4.930 -7.041 1.00 95.44 87 SER A N 1
ATOM 685 C CA . SER A 1 87 ? 10.359 -4.496 -5.847 1.00 95.44 87 SER A CA 1
ATOM 686 C C . SER A 1 87 ? 9.375 -4.072 -4.758 1.00 95.44 87 SER A C 1
ATOM 688 O O . SER A 1 87 ? 8.356 -3.438 -5.036 1.00 95.44 87 SER A O 1
ATOM 690 N N . LEU A 1 88 ? 9.675 -4.435 -3.515 1.00 97.25 88 LEU A N 1
ATOM 691 C CA . LEU A 1 88 ? 9.029 -3.905 -2.316 1.00 97.25 88 LEU A CA 1
ATOM 692 C C . LEU A 1 88 ? 9.898 -2.768 -1.793 1.00 97.25 88 LEU A C 1
ATOM 694 O O . LEU A 1 88 ? 11.027 -3.020 -1.374 1.00 97.25 88 LEU A O 1
ATOM 698 N N . VAL A 1 89 ? 9.386 -1.543 -1.814 1.00 96.31 89 VAL A N 1
ATOM 699 C CA . VAL A 1 89 ? 10.102 -0.381 -1.283 1.00 96.31 89 VAL A CA 1
ATOM 700 C C . VAL A 1 89 ? 9.483 -0.014 0.050 1.00 96.31 89 VAL A C 1
ATOM 702 O O . VAL A 1 89 ? 8.333 0.422 0.104 1.00 96.31 89 VAL A O 1
ATOM 705 N N . PHE A 1 90 ? 10.224 -0.253 1.124 1.00 97.69 90 PHE A N 1
ATOM 706 C CA . PHE A 1 90 ? 9.885 0.233 2.453 1.00 97.69 90 PHE A CA 1
ATOM 707 C C . PHE A 1 90 ? 10.399 1.653 2.611 1.00 97.69 90 PHE A C 1
ATOM 709 O O . PHE A 1 90 ? 11.501 1.952 2.162 1.00 97.69 90 PHE A O 1
ATOM 716 N N . PHE A 1 91 ? 9.625 2.492 3.285 1.00 96.38 91 PHE A N 1
ATOM 717 C CA . PHE A 1 91 ? 9.997 3.867 3.599 1.00 96.38 91 PHE A CA 1
ATOM 718 C C . PHE A 1 91 ? 9.614 4.198 5.040 1.00 96.38 91 PHE A C 1
ATOM 720 O O . PHE A 1 91 ? 8.687 3.591 5.582 1.00 96.38 91 PHE A O 1
ATOM 727 N N . ALA A 1 92 ? 10.302 5.156 5.659 1.00 95.25 92 ALA A N 1
ATOM 728 C CA . ALA A 1 92 ? 9.950 5.654 6.988 1.00 95.25 92 ALA A CA 1
ATOM 729 C C . ALA A 1 92 ? 9.698 7.170 6.973 1.00 95.25 92 ALA A C 1
ATOM 731 O O . ALA A 1 92 ? 10.620 7.977 6.882 1.00 95.25 92 ALA A O 1
ATOM 732 N N . ASP A 1 93 ? 8.439 7.568 7.128 1.00 92.44 93 ASP A N 1
ATOM 733 C CA . ASP A 1 93 ? 8.054 8.976 7.151 1.00 92.44 93 ASP A CA 1
ATOM 734 C C . ASP A 1 93 ? 8.099 9.536 8.566 1.00 92.44 93 ASP A C 1
ATOM 736 O O . ASP A 1 93 ? 7.507 8.987 9.501 1.00 92.44 93 ASP A O 1
ATOM 740 N N . TYR A 1 94 ? 8.754 10.683 8.711 1.00 87.75 94 TYR A N 1
ATOM 741 C CA . TYR A 1 94 ? 8.756 11.432 9.958 1.00 87.75 94 TYR A CA 1
ATOM 742 C C . TYR A 1 94 ? 7.332 11.885 10.306 1.00 87.75 94 TYR A C 1
ATOM 744 O O . TYR A 1 94 ? 6.738 12.706 9.599 1.00 87.75 94 TYR A O 1
ATOM 752 N N . GLN A 1 95 ? 6.790 11.404 11.425 1.00 81.06 95 GLN A N 1
ATOM 753 C CA . GLN A 1 95 ? 5.536 11.912 11.970 1.00 81.06 95 GLN A CA 1
ATOM 754 C C . GLN A 1 95 ? 5.827 12.925 13.064 1.00 81.06 95 GLN A C 1
ATOM 756 O O . GLN A 1 95 ? 6.332 12.608 14.142 1.00 81.06 95 GLN A O 1
ATOM 761 N N . VAL A 1 96 ? 5.475 14.176 12.772 1.00 71.56 96 VAL A N 1
ATOM 762 C CA . VAL A 1 96 ? 5.495 15.231 13.773 1.00 71.56 96 VAL A CA 1
ATOM 763 C C . VAL A 1 96 ? 4.318 14.987 14.717 1.00 71.56 96 VAL A C 1
ATOM 765 O O . VAL A 1 96 ? 3.171 15.264 14.364 1.00 71.56 96 VAL A O 1
ATOM 768 N N . THR A 1 97 ? 4.583 14.453 15.907 1.00 65.94 97 THR A N 1
ATOM 769 C CA . THR A 1 97 ? 3.544 14.346 16.936 1.00 65.94 97 THR A CA 1
ATOM 770 C C . THR A 1 97 ? 3.171 15.738 17.443 1.00 65.94 97 THR A C 1
ATOM 772 O O . THR A 1 97 ? 3.984 16.668 17.438 1.00 65.94 97 THR A O 1
ATOM 775 N N . GLU A 1 98 ? 1.928 15.904 17.894 1.00 63.56 98 GLU A N 1
ATOM 776 C CA . GLU A 1 98 ? 1.481 17.155 18.520 1.00 63.56 98 GLU A CA 1
ATOM 777 C C . GLU A 1 98 ? 2.355 17.488 19.747 1.00 63.56 98 GLU A C 1
ATOM 779 O O . GLU A 1 98 ? 2.797 18.623 19.910 1.00 63.56 98 GLU A O 1
ATOM 784 N N . GLU A 1 99 ? 2.758 16.471 20.515 1.00 60.31 99 GLU A N 1
ATOM 785 C CA . GLU A 1 99 ? 3.694 16.600 21.639 1.00 60.31 99 GLU A CA 1
ATOM 786 C C . GLU A 1 99 ? 5.080 17.117 21.210 1.00 60.31 99 GLU A C 1
ATOM 788 O O . GLU A 1 99 ? 5.676 17.956 21.897 1.00 60.31 99 GLU A O 1
ATOM 793 N N . PHE A 1 100 ? 5.597 16.676 20.058 1.00 62.56 100 PHE A N 1
ATOM 794 C CA . PHE A 1 100 ? 6.834 17.217 19.493 1.00 62.56 100 PHE A CA 1
ATOM 795 C C . PHE A 1 100 ? 6.677 18.695 19.111 1.00 62.56 100 PHE A C 1
ATOM 797 O O . PHE A 1 100 ? 7.566 19.505 19.398 1.00 62.56 100 PHE A O 1
ATOM 804 N N . LEU A 1 101 ? 5.543 19.070 18.504 1.00 66.31 101 LEU A N 1
ATOM 805 C CA . LEU A 1 101 ? 5.253 20.462 18.139 1.00 66.31 101 LEU A CA 1
ATOM 806 C C . LEU A 1 101 ? 5.189 21.381 19.363 1.00 66.31 101 LEU A C 1
ATOM 808 O O . LEU A 1 101 ? 5.669 22.518 19.298 1.00 66.31 101 LEU A O 1
ATOM 812 N N . GLU A 1 102 ? 4.619 20.899 20.464 1.00 62.09 102 GLU A N 1
ATOM 813 C CA . GLU A 1 102 ? 4.408 21.690 21.676 1.00 62.09 102 GLU A CA 1
ATOM 814 C C . GLU A 1 102 ? 5.657 21.797 22.556 1.00 62.09 102 GLU A C 1
ATOM 816 O O . GLU A 1 102 ? 5.976 22.883 23.050 1.00 62.09 102 GLU A O 1
ATOM 821 N N . SER A 1 103 ? 6.392 20.700 22.737 1.00 61.97 103 SER A N 1
ATOM 822 C CA . SER A 1 103 ? 7.531 20.657 23.662 1.00 61.97 103 SER A CA 1
ATOM 823 C C . SER A 1 103 ? 8.868 21.003 23.007 1.00 61.97 103 SER A C 1
ATOM 825 O O . SER A 1 103 ? 9.772 21.482 23.691 1.00 61.97 103 SER A O 1
ATOM 827 N N . ARG A 1 104 ? 9.028 20.746 21.696 1.00 56.75 104 ARG A N 1
ATOM 828 C CA . ARG A 1 104 ? 10.338 20.646 21.011 1.00 56.75 104 ARG A CA 1
ATOM 829 C C . ARG A 1 104 ? 11.343 19.698 21.691 1.00 56.75 104 ARG A C 1
ATOM 831 O O . ARG A 1 104 ? 12.520 19.712 21.339 1.00 56.75 104 ARG A O 1
ATOM 838 N N . GLU A 1 105 ? 10.887 18.899 22.652 1.00 57.12 105 GLU A N 1
ATOM 839 C CA . GLU A 1 105 ? 11.666 17.916 23.413 1.00 57.12 105 GLU A CA 1
ATOM 840 C C . GLU A 1 105 ? 11.116 16.489 23.229 1.00 57.12 105 GLU A C 1
ATOM 842 O O . GLU A 1 105 ? 11.709 15.540 23.736 1.00 57.12 105 GLU A O 1
ATOM 847 N N . GLY A 1 106 ? 10.009 16.323 22.492 1.00 58.81 106 GLY A N 1
ATOM 848 C CA . GLY A 1 106 ? 9.414 15.023 22.187 1.00 58.81 106 GLY A CA 1
ATOM 849 C C . GLY A 1 106 ? 10.331 14.128 21.349 1.00 58.81 106 GLY A C 1
ATOM 850 O O . GLY A 1 106 ? 11.156 14.598 20.562 1.00 58.81 106 GLY A O 1
ATOM 851 N N . THR A 1 107 ? 10.178 12.816 21.504 1.00 64.19 107 THR A N 1
ATOM 852 C CA . THR A 1 107 ? 10.824 11.830 20.636 1.00 64.19 107 THR A CA 1
ATOM 853 C C . THR A 1 107 ? 10.150 11.844 19.271 1.00 64.19 107 THR A C 1
ATOM 855 O O . THR A 1 107 ? 8.941 11.646 19.174 1.00 64.19 107 THR A O 1
ATOM 858 N N . ALA A 1 108 ? 10.934 12.079 18.220 1.00 67.56 108 ALA A N 1
ATOM 859 C CA . ALA A 1 108 ? 10.496 11.860 16.852 1.00 67.56 108 ALA A CA 1
ATOM 860 C C . ALA A 1 108 ? 9.972 10.425 16.692 1.00 67.56 108 ALA A C 1
ATOM 862 O O . ALA A 1 108 ? 10.673 9.480 17.063 1.00 67.56 108 ALA A O 1
ATOM 863 N N . SER A 1 109 ? 8.768 10.279 16.142 1.00 84.31 109 SER A N 1
ATOM 864 C CA . SER A 1 109 ? 8.195 8.984 15.776 1.00 84.31 109 SER A CA 1
ATOM 865 C C . SER A 1 109 ? 8.157 8.853 14.263 1.00 84.31 109 SER A C 1
ATOM 867 O O . SER A 1 109 ? 7.779 9.802 13.573 1.00 84.31 109 SER A O 1
ATOM 869 N N . TYR A 1 110 ? 8.494 7.681 13.751 1.00 90.00 110 TYR A N 1
ATOM 870 C CA . TYR A 1 110 ? 8.422 7.385 12.328 1.00 90.00 110 TYR A CA 1
ATOM 871 C C . TYR A 1 110 ? 7.245 6.465 12.013 1.00 90.00 110 TYR A C 1
ATOM 873 O O . TYR A 1 110 ? 6.860 5.610 12.809 1.00 90.00 110 TYR A O 1
ATOM 881 N N . HIS A 1 111 ? 6.678 6.638 10.824 1.00 91.38 111 HIS A N 1
ATOM 882 C CA . HIS A 1 111 ? 5.714 5.722 10.237 1.00 91.38 111 HIS A CA 1
ATOM 883 C C . HIS A 1 111 ? 6.394 4.930 9.125 1.00 91.38 111 HIS A C 1
ATOM 885 O O . HIS A 1 111 ? 6.779 5.506 8.114 1.00 91.38 111 HIS A O 1
ATOM 891 N N . VAL A 1 112 ? 6.507 3.616 9.296 1.00 94.06 112 VAL A N 1
ATOM 892 C CA . VAL A 1 112 ? 7.042 2.705 8.284 1.00 94.06 112 VAL A CA 1
ATOM 893 C C . VAL A 1 112 ? 5.944 2.206 7.341 1.00 94.06 112 VAL A C 1
ATOM 895 O O . VAL A 1 112 ? 5.091 1.390 7.692 1.00 94.06 112 VAL A O 1
ATOM 898 N N . GLY A 1 113 ? 5.988 2.682 6.104 1.00 95.12 113 GLY A N 1
ATOM 899 C CA . GLY A 1 113 ? 5.142 2.202 5.022 1.00 95.12 113 GLY A CA 1
ATOM 900 C C . GLY A 1 113 ? 5.907 1.311 4.049 1.00 95.12 113 GLY A C 1
ATOM 901 O O . GLY A 1 113 ? 7.122 1.144 4.129 1.00 95.12 113 GLY A O 1
ATOM 902 N N . TYR A 1 114 ? 5.179 0.753 3.086 1.00 97.25 114 TYR A N 1
ATOM 903 C CA . TYR A 1 114 ? 5.794 0.206 1.882 1.00 97.25 114 TYR A CA 1
ATOM 904 C C . TYR A 1 114 ? 4.939 0.516 0.659 1.00 97.25 114 TYR A C 1
ATOM 906 O O . TYR A 1 114 ? 3.758 0.853 0.788 1.00 97.25 114 TYR A O 1
ATOM 914 N N . TYR A 1 115 ? 5.507 0.372 -0.530 1.00 95.69 115 TYR A N 1
ATOM 915 C CA . TYR A 1 115 ? 4.796 0.330 -1.805 1.00 95.69 115 TYR A CA 1
ATOM 916 C C . TYR A 1 115 ? 5.452 -0.694 -2.737 1.00 95.69 115 TYR A C 1
ATOM 918 O O . TYR A 1 115 ? 6.546 -1.194 -2.467 1.00 95.69 115 TYR A O 1
ATOM 926 N N . LEU A 1 116 ? 4.739 -1.073 -3.799 1.00 96.31 116 LEU A N 1
ATOM 927 C CA . LEU A 1 116 ? 5.298 -1.924 -4.844 1.00 96.31 116 LEU A CA 1
ATOM 928 C C . LEU A 1 116 ? 5.794 -1.047 -5.977 1.00 96.31 116 LEU A C 1
ATOM 930 O O . LEU A 1 116 ? 5.094 -0.132 -6.404 1.00 96.31 116 LEU A O 1
ATOM 934 N N . MET A 1 117 ? 6.961 -1.379 -6.500 1.00 93.06 117 MET A N 1
ATOM 935 C CA . MET A 1 117 ? 7.490 -0.782 -7.713 1.00 93.06 117 MET A CA 1
ATOM 936 C C . MET A 1 117 ? 7.676 -1.887 -8.757 1.00 93.06 117 MET A C 1
ATOM 938 O O . MET A 1 117 ? 8.127 -2.985 -8.416 1.00 93.06 117 MET A O 1
ATOM 942 N N . PRO A 1 118 ? 7.330 -1.661 -10.035 1.00 90.44 118 PRO A N 1
ATOM 943 C CA . PRO A 1 118 ? 7.774 -2.554 -11.094 1.00 90.44 118 PRO A CA 1
ATOM 944 C C . PRO A 1 118 ? 9.296 -2.695 -11.054 1.00 90.44 118 PRO A C 1
ATOM 946 O O . PRO A 1 118 ? 9.976 -1.706 -10.802 1.00 90.44 118 PRO A O 1
ATOM 949 N N . LEU A 1 119 ? 9.831 -3.892 -11.326 1.00 84.38 119 LEU A N 1
ATOM 950 C CA . LEU A 1 119 ? 11.284 -4.069 -11.341 1.00 84.38 119 LEU A CA 1
ATOM 951 C C . LEU A 1 119 ? 11.936 -3.034 -12.247 1.00 84.38 119 LEU A C 1
ATOM 953 O O . LEU A 1 119 ? 11.590 -2.917 -13.432 1.00 84.38 119 LEU A O 1
ATOM 957 N N . GLU A 1 120 ? 12.926 -2.351 -11.689 1.00 72.19 120 GLU A N 1
ATOM 958 C CA . GLU A 1 120 ? 13.849 -1.577 -12.487 1.00 72.19 120 GLU A CA 1
ATOM 959 C C . GLU A 1 120 ? 14.488 -2.482 -13.542 1.00 72.19 120 GLU A C 1
ATOM 961 O O . GLU A 1 120 ? 14.674 -3.694 -13.332 1.00 72.19 120 GLU A O 1
ATOM 966 N N . PRO A 1 121 ? 14.780 -1.939 -14.731 1.00 62.19 121 PRO A N 1
ATOM 967 C CA . PRO A 1 121 ? 15.402 -2.740 -15.753 1.00 62.19 121 PRO A CA 1
ATOM 968 C C . PRO A 1 121 ? 16.755 -3.180 -15.209 1.00 62.19 121 PRO A C 1
ATOM 970 O O . PRO A 1 121 ? 17.618 -2.357 -14.937 1.00 62.19 121 PRO A O 1
ATOM 973 N N . SER A 1 122 ? 16.954 -4.493 -15.069 1.00 60.34 122 SER A N 1
ATOM 974 C CA . SER A 1 122 ? 18.283 -5.003 -14.762 1.00 60.34 122 SER A CA 1
ATOM 975 C C . SER A 1 122 ? 19.239 -4.482 -15.829 1.00 60.34 122 SER A C 1
ATOM 977 O O . SER A 1 122 ? 19.113 -4.808 -17.010 1.00 60.34 122 SER A O 1
ATOM 979 N N . PHE A 1 123 ? 20.202 -3.676 -15.400 1.00 63.56 123 PHE A N 1
ATOM 980 C CA . PHE A 1 123 ? 21.214 -3.089 -16.273 1.00 63.56 123 PHE A CA 1
ATOM 981 C C . PHE A 1 123 ? 22.266 -4.111 -16.722 1.00 63.56 123 PHE A C 1
ATOM 983 O O . PHE A 1 123 ? 23.176 -3.794 -17.494 1.00 63.56 123 PHE A O 1
ATOM 990 N N . SER A 1 124 ? 22.119 -5.371 -16.291 1.00 65.06 124 SER A N 1
ATOM 991 C CA . SER A 1 124 ? 22.901 -6.485 -16.808 1.00 65.06 124 SER A CA 1
ATOM 992 C C . SER A 1 124 ? 22.668 -6.630 -18.317 1.00 65.06 124 SER A C 1
ATOM 994 O O . SER A 1 124 ? 21.563 -6.862 -18.795 1.00 65.06 124 SER A O 1
ATOM 996 N N . GLY A 1 125 ? 23.737 -6.432 -19.089 1.00 77.50 125 GLY A N 1
ATOM 997 C CA . GLY A 1 125 ? 23.681 -6.460 -20.551 1.00 77.50 125 GLY A CA 1
ATOM 998 C C . GLY A 1 125 ? 23.387 -5.116 -21.223 1.00 77.50 125 GLY A C 1
ATOM 999 O O . GLY A 1 125 ? 23.474 -5.054 -22.448 1.00 77.50 125 GLY A O 1
ATOM 1000 N N . LEU A 1 126 ? 23.156 -4.022 -20.483 1.00 85.19 126 LEU A N 1
ATOM 1001 C CA . LEU A 1 126 ? 22.957 -2.695 -21.087 1.00 85.19 126 LEU A CA 1
ATOM 1002 C C . LEU A 1 126 ? 24.171 -2.260 -21.923 1.00 85.19 126 LEU A C 1
ATOM 1004 O O . LEU A 1 126 ? 24.014 -1.737 -23.023 1.00 85.19 126 LEU A O 1
ATOM 1008 N N . SER A 1 127 ? 25.382 -2.574 -21.450 1.00 86.69 127 SER A N 1
ATOM 1009 C CA . SER A 1 127 ? 26.619 -2.362 -22.212 1.00 86.69 127 SER A CA 1
ATOM 1010 C C . SER A 1 127 ? 26.606 -3.114 -23.551 1.00 86.69 127 SER A C 1
ATOM 1012 O O . SER A 1 127 ? 26.887 -2.528 -24.595 1.00 86.69 127 SER A O 1
ATOM 1014 N N . SER A 1 128 ? 26.195 -4.389 -23.554 1.00 88.62 128 SER A N 1
ATOM 1015 C CA . SER A 1 128 ? 26.092 -5.180 -24.787 1.00 88.62 128 SER A CA 1
ATOM 1016 C C . SER A 1 128 ? 24.965 -4.721 -25.711 1.00 88.62 128 SER A C 1
ATOM 1018 O O . SER A 1 128 ? 25.151 -4.728 -26.925 1.00 88.62 128 SER A O 1
ATOM 1020 N N . GLU A 1 129 ? 23.822 -4.291 -25.170 1.00 90.94 129 GLU A N 1
ATOM 1021 C CA . GLU A 1 129 ? 22.722 -3.742 -25.971 1.00 90.94 129 GLU A CA 1
ATOM 1022 C C . GLU A 1 129 ? 23.146 -2.432 -26.646 1.00 90.94 129 GLU A C 1
ATOM 1024 O O . GLU A 1 129 ? 22.968 -2.274 -27.851 1.00 90.94 129 GLU A O 1
ATOM 1029 N N . LEU A 1 130 ? 23.782 -1.518 -25.905 1.00 91.06 130 LEU A N 1
ATOM 1030 C CA . LEU A 1 130 ? 24.241 -0.243 -26.454 1.00 91.06 130 LEU A CA 1
ATOM 1031 C C . LEU A 1 130 ? 25.360 -0.450 -27.491 1.00 91.06 130 LEU A C 1
ATOM 1033 O O . LEU A 1 130 ? 25.368 0.216 -28.526 1.00 91.06 130 LEU A O 1
ATOM 1037 N N . GLN A 1 131 ? 26.260 -1.416 -27.276 1.00 91.38 131 GLN A N 1
ATOM 1038 C CA . GLN A 1 131 ? 27.250 -1.822 -28.282 1.00 91.38 131 GLN A CA 1
ATOM 1039 C C . GLN A 1 131 ? 26.605 -2.425 -29.539 1.00 91.38 131 GLN A C 1
ATOM 1041 O O . GLN A 1 131 ? 27.032 -2.093 -30.645 1.00 91.38 131 GLN A O 1
ATOM 1046 N N . SER A 1 132 ? 25.582 -3.271 -29.383 1.00 93.75 132 SER A N 1
ATOM 1047 C CA . SER A 1 132 ? 24.826 -3.851 -30.501 1.00 93.75 132 SER A CA 1
ATOM 1048 C C . SER A 1 132 ? 24.143 -2.764 -31.329 1.00 93.75 132 SER A C 1
ATOM 1050 O O . SER A 1 132 ? 24.276 -2.752 -32.552 1.00 93.75 132 SER A O 1
ATOM 1052 N N . PHE A 1 133 ? 23.501 -1.798 -30.670 1.00 94.62 133 PHE A N 1
ATOM 1053 C CA . PHE A 1 133 ? 22.894 -0.647 -31.333 1.00 94.62 133 PHE A CA 1
ATOM 1054 C C . PHE A 1 133 ? 23.928 0.188 -32.095 1.00 94.62 133 PHE A C 1
ATOM 1056 O O . PHE A 1 133 ? 23.729 0.503 -33.268 1.00 94.62 133 PHE A O 1
ATOM 1063 N N . ILE A 1 134 ? 25.063 0.506 -31.459 1.00 94.44 134 ILE A N 1
ATOM 1064 C CA . ILE A 1 134 ? 26.176 1.227 -32.097 1.00 94.44 134 ILE A CA 1
ATOM 1065 C C . ILE A 1 134 ? 26.651 0.489 -33.351 1.00 94.44 134 ILE A C 1
ATOM 1067 O O . ILE A 1 134 ? 26.867 1.117 -34.390 1.00 94.44 134 ILE A O 1
ATOM 1071 N N . GLN A 1 135 ? 26.803 -0.833 -33.274 1.00 94.31 135 GLN A N 1
ATOM 1072 C CA . GLN A 1 135 ? 27.212 -1.643 -34.413 1.00 94.31 135 GLN A CA 1
ATOM 1073 C C . GLN A 1 135 ? 26.162 -1.608 -35.532 1.00 94.31 135 GLN A C 1
ATOM 1075 O O . GLN A 1 135 ? 26.517 -1.322 -36.675 1.00 94.31 135 GLN A O 1
ATOM 1080 N N . GLY A 1 136 ? 24.885 -1.836 -35.214 1.00 93.19 136 GLY A N 1
ATOM 1081 C CA . GLY A 1 136 ? 23.794 -1.813 -36.193 1.00 93.19 136 GLY A CA 1
ATOM 1082 C C . GLY A 1 136 ? 23.655 -0.457 -36.888 1.00 93.19 136 GLY A C 1
ATOM 1083 O O . GLY A 1 136 ? 23.494 -0.391 -38.106 1.00 93.19 136 GLY A O 1
ATOM 1084 N N . LEU A 1 137 ? 23.812 0.636 -36.140 1.00 93.75 137 LEU A N 1
ATOM 1085 C CA . LEU A 1 137 ? 23.848 1.985 -36.693 1.00 93.75 137 LEU A CA 1
ATOM 1086 C C . LEU A 1 137 ? 25.062 2.197 -37.611 1.00 93.75 137 LEU A C 1
ATOM 1088 O O . LEU A 1 137 ? 24.914 2.748 -38.698 1.00 93.75 137 LEU A O 1
ATOM 1092 N N . THR A 1 138 ? 26.247 1.736 -37.205 1.00 94.50 138 THR A N 1
ATOM 1093 C CA . THR A 1 138 ? 27.472 1.826 -38.020 1.00 94.50 138 THR A CA 1
ATOM 1094 C C . THR A 1 138 ? 27.300 1.091 -39.352 1.00 94.50 138 THR A C 1
ATOM 1096 O O . THR A 1 138 ? 27.659 1.606 -40.411 1.00 94.50 138 THR A O 1
ATOM 1099 N N . GLU A 1 139 ? 26.724 -0.112 -39.324 1.00 93.88 139 GLU A N 1
ATOM 1100 C CA . GLU A 1 139 ? 26.424 -0.901 -40.523 1.00 93.88 139 GLU A CA 1
ATOM 1101 C C . GLU A 1 139 ? 25.394 -0.202 -41.424 1.00 93.88 139 GLU A C 1
ATOM 1103 O O . GLU A 1 139 ? 25.554 -0.183 -42.649 1.00 93.88 139 GLU A O 1
ATOM 1108 N N . LEU A 1 140 ? 24.373 0.425 -40.834 1.00 93.38 140 LEU A N 1
ATOM 1109 C CA . LEU A 1 140 ? 23.360 1.182 -41.567 1.00 93.38 140 LEU A CA 1
ATOM 1110 C C . LEU A 1 140 ? 23.948 2.423 -42.258 1.00 93.38 140 LEU A C 1
ATOM 1112 O O . LEU A 1 140 ? 23.664 2.655 -43.433 1.00 93.38 140 LEU A O 1
ATOM 1116 N N . ILE A 1 141 ? 24.799 3.186 -41.564 1.00 92.25 141 ILE A N 1
ATOM 1117 C CA . ILE A 1 141 ? 25.503 4.351 -42.127 1.00 92.25 141 ILE A CA 1
ATOM 1118 C C . ILE A 1 141 ? 26.384 3.911 -43.302 1.00 92.25 141 ILE A C 1
ATOM 1120 O O . ILE A 1 141 ? 26.264 4.447 -44.400 1.00 92.25 141 ILE A O 1
ATOM 1124 N N . ASN A 1 142 ? 27.208 2.879 -43.105 1.00 91.88 142 ASN A N 1
ATOM 1125 C CA . ASN A 1 142 ? 28.134 2.387 -44.131 1.00 91.88 142 ASN A CA 1
ATOM 1126 C C . ASN A 1 142 ? 27.438 1.794 -45.366 1.00 91.88 142 ASN A C 1
ATOM 1128 O O . ASN A 1 142 ? 28.046 1.704 -46.432 1.00 91.88 142 ASN A O 1
ATOM 1132 N N . SER A 1 143 ? 26.188 1.350 -45.223 1.00 92.00 143 SER A N 1
ATOM 1133 C CA . SER A 1 143 ? 25.385 0.801 -46.321 1.00 92.00 143 SER A CA 1
ATOM 1134 C C . SER A 1 143 ? 24.471 1.829 -46.990 1.00 92.00 143 SER A C 1
ATOM 1136 O O . SER A 1 143 ? 23.730 1.458 -47.899 1.00 92.00 143 SER A O 1
ATOM 1138 N N . ASP A 1 144 ? 24.532 3.096 -46.568 1.00 88.75 144 ASP A N 1
ATOM 1139 C CA . ASP A 1 144 ? 23.640 4.170 -47.013 1.00 88.75 144 ASP A CA 1
ATOM 1140 C C . ASP A 1 144 ? 22.144 3.833 -46.819 1.00 88.75 144 ASP A C 1
ATOM 1142 O O . ASP A 1 144 ? 21.283 4.203 -47.614 1.00 88.75 144 ASP A O 1
ATOM 1146 N N . GLY A 1 145 ? 21.824 3.071 -45.768 1.00 88.69 145 GLY A N 1
ATOM 1147 C CA . GLY A 1 145 ? 20.461 2.619 -45.498 1.00 88.69 145 GLY A CA 1
ATOM 1148 C C . GLY A 1 145 ? 19.571 3.678 -44.836 1.00 88.69 145 GLY A C 1
ATOM 1149 O O . GLY A 1 145 ? 20.041 4.678 -44.287 1.00 88.69 145 GLY A O 1
ATOM 1150 N N . GLU A 1 146 ? 18.259 3.431 -44.864 1.00 89.38 146 GLU A N 1
ATOM 1151 C CA . GLU A 1 146 ? 17.247 4.285 -44.230 1.00 89.38 146 GLU A CA 1
ATOM 1152 C C . GLU A 1 146 ? 17.032 3.929 -42.751 1.00 89.38 146 GLU A C 1
ATOM 1154 O O . GLU A 1 146 ? 17.056 2.758 -42.360 1.00 89.38 146 GLU A O 1
ATOM 1159 N N . VAL A 1 147 ? 16.762 4.942 -41.921 1.00 87.56 147 VAL A N 1
ATOM 1160 C CA . VAL A 1 147 ? 16.452 4.756 -40.497 1.00 87.56 147 VAL A CA 1
ATOM 1161 C C . VAL A 1 147 ? 15.123 4.015 -40.342 1.00 87.56 147 VAL A C 1
ATOM 1163 O O . VAL A 1 147 ? 14.055 4.525 -40.681 1.00 87.56 147 VAL A O 1
ATOM 1166 N N . THR A 1 148 ? 15.171 2.816 -39.765 1.00 86.44 148 THR A N 1
ATOM 1167 C CA . THR A 1 148 ? 13.987 1.968 -39.586 1.00 86.44 148 THR A CA 1
ATOM 1168 C C . THR A 1 148 ? 13.225 2.289 -38.298 1.00 86.44 148 THR A C 1
ATOM 1170 O O . THR A 1 148 ? 13.756 2.867 -37.346 1.00 86.44 148 THR A O 1
ATOM 1173 N N . THR A 1 149 ? 11.955 1.878 -38.233 1.00 75.69 149 THR A N 1
ATOM 1174 C CA . THR A 1 149 ? 11.156 1.950 -36.997 1.00 75.69 149 THR A CA 1
ATOM 1175 C C . THR A 1 149 ? 11.772 1.122 -35.866 1.00 75.69 149 THR A C 1
ATOM 1177 O O . THR A 1 149 ? 11.722 1.552 -34.714 1.00 75.69 149 THR A O 1
ATOM 1180 N N . ASP A 1 150 ? 12.397 -0.011 -36.195 1.00 79.25 150 ASP A N 1
ATOM 1181 C CA . ASP A 1 150 ? 13.048 -0.892 -35.224 1.00 79.25 150 ASP A CA 1
ATOM 1182 C C . ASP A 1 150 ? 14.259 -0.209 -34.579 1.00 79.25 150 ASP A C 1
ATOM 1184 O O . ASP A 1 150 ? 14.341 -0.168 -33.354 1.00 79.25 150 ASP A O 1
ATOM 1188 N N . LEU A 1 151 ? 15.121 0.445 -35.370 1.00 84.94 151 LEU A N 1
ATOM 1189 C CA . LEU A 1 151 ? 16.276 1.187 -34.848 1.00 84.94 151 LEU A CA 1
ATOM 1190 C C . LEU A 1 151 ? 15.839 2.354 -33.945 1.00 84.94 151 LEU A C 1
ATOM 1192 O O . LEU A 1 151 ? 16.394 2.562 -32.866 1.00 84.94 151 LEU A O 1
ATOM 1196 N N . LYS A 1 152 ? 14.783 3.082 -34.342 1.00 85.38 152 LYS A N 1
ATOM 1197 C CA . LYS A 1 152 ? 14.165 4.136 -33.511 1.00 85.38 152 LYS A CA 1
ATOM 1198 C C . LYS A 1 152 ? 13.579 3.578 -32.208 1.00 85.38 152 LYS A C 1
ATOM 1200 O O . LYS A 1 152 ? 13.497 4.302 -31.217 1.00 85.38 152 LYS A O 1
ATOM 1205 N N . SER A 1 153 ? 13.096 2.335 -32.205 1.00 76.69 153 SER A N 1
ATOM 1206 C CA . SER A 1 153 ? 12.570 1.669 -31.007 1.00 76.69 153 SER A CA 1
ATOM 1207 C C . SER A 1 153 ? 13.693 1.170 -30.096 1.00 76.69 153 SER A C 1
ATOM 1209 O O . SER A 1 153 ? 13.571 1.273 -28.877 1.00 76.69 153 SER A O 1
ATOM 1211 N N . GLU A 1 154 ? 14.775 0.649 -30.673 1.00 85.38 154 GLU A N 1
ATOM 1212 C CA . GLU A 1 154 ? 15.963 0.193 -29.949 1.00 85.38 154 GLU A CA 1
ATOM 1213 C C . GLU A 1 154 ? 16.651 1.362 -29.236 1.00 85.38 154 GLU A C 1
ATOM 1215 O O . GLU A 1 154 ? 16.841 1.306 -28.021 1.00 85.38 154 GLU A O 1
ATOM 1220 N N . TRP A 1 155 ? 16.891 2.473 -29.948 1.00 89.69 155 TRP A N 1
ATOM 1221 C CA . TRP A 1 155 ? 17.434 3.702 -29.360 1.00 89.69 155 TRP A CA 1
ATOM 1222 C C . TRP A 1 155 ? 16.592 4.211 -28.186 1.00 89.69 155 TRP A C 1
ATOM 1224 O O . TRP A 1 155 ? 17.127 4.542 -27.131 1.00 89.69 155 TRP A O 1
ATOM 1234 N N . ARG A 1 156 ? 15.259 4.229 -28.339 1.00 80.56 156 ARG A N 1
ATOM 1235 C CA . ARG A 1 156 ? 14.335 4.624 -27.263 1.00 80.56 156 ARG A CA 1
ATOM 1236 C C . ARG A 1 156 ? 14.478 3.753 -26.026 1.00 80.56 156 ARG A C 1
ATOM 1238 O O . ARG A 1 156 ? 14.518 4.285 -24.922 1.00 80.56 156 ARG A O 1
ATOM 1245 N N . GLY A 1 157 ? 14.532 2.435 -26.209 1.00 79.00 157 GLY A N 1
ATOM 1246 C CA . GLY A 1 157 ? 14.707 1.493 -25.107 1.00 79.00 157 GLY A CA 1
ATOM 1247 C C . GLY A 1 157 ? 16.032 1.711 -24.382 1.00 79.00 157 GLY A C 1
ATOM 1248 O O . GLY A 1 157 ? 16.053 1.748 -23.156 1.00 79.00 157 GLY A O 1
ATOM 1249 N N . LEU A 1 158 ? 17.113 1.919 -25.135 1.00 86.94 158 LEU A N 1
ATOM 1250 C CA . LEU A 1 158 ? 18.444 2.185 -24.594 1.00 86.94 158 LEU A CA 1
ATOM 1251 C C . LEU A 1 158 ? 18.518 3.508 -23.842 1.00 86.94 158 LEU A C 1
ATOM 1253 O O . LEU A 1 158 ? 18.919 3.509 -22.684 1.00 86.94 158 LEU A O 1
ATOM 1257 N N . LYS A 1 159 ? 18.088 4.613 -24.462 1.00 86.50 159 LYS A N 1
ATOM 1258 C CA . LYS A 1 159 ? 18.045 5.930 -23.815 1.00 86.50 159 LYS A CA 1
ATOM 1259 C C . LYS A 1 159 ? 17.207 5.883 -22.543 1.00 86.50 159 LYS A C 1
ATOM 1261 O O . LYS A 1 159 ? 17.631 6.408 -21.529 1.00 86.50 159 LYS A O 1
ATOM 1266 N N . PHE A 1 160 ? 16.057 5.207 -22.564 1.00 78.31 160 PHE A N 1
ATOM 1267 C CA . PHE A 1 160 ? 15.242 5.031 -21.366 1.00 78.31 160 PHE A CA 1
ATOM 1268 C C . PHE A 1 160 ? 15.990 4.262 -20.266 1.00 78.31 160 PHE A C 1
ATOM 1270 O O . PHE A 1 160 ? 16.066 4.747 -19.142 1.00 78.31 160 PHE A O 1
ATOM 1277 N N . LYS A 1 161 ? 16.542 3.080 -20.577 1.00 82.12 161 LYS A N 1
ATOM 1278 C CA . LYS A 1 161 ? 17.264 2.263 -19.590 1.00 82.12 161 LYS A CA 1
ATOM 1279 C C . LYS A 1 161 ? 18.436 3.041 -19.007 1.00 82.12 161 LYS A C 1
ATOM 1281 O O . LYS A 1 161 ? 18.604 3.063 -17.802 1.00 82.12 161 LYS A O 1
ATOM 1286 N N . VAL A 1 162 ? 19.205 3.716 -19.858 1.00 85.31 162 VAL A N 1
ATOM 1287 C CA . VAL A 1 162 ? 20.315 4.554 -19.415 1.00 85.31 162 VAL A CA 1
ATOM 1288 C C . VAL A 1 162 ? 19.807 5.688 -18.532 1.00 85.31 162 VAL A C 1
ATOM 1290 O O . VAL A 1 162 ? 20.316 5.836 -17.441 1.00 85.31 162 VAL A O 1
ATOM 1293 N N . ASN A 1 163 ? 18.777 6.433 -18.931 1.00 80.31 163 ASN A N 1
ATOM 1294 C CA . ASN A 1 163 ? 18.309 7.594 -18.169 1.00 80.31 163 ASN A CA 1
ATOM 1295 C C . ASN A 1 163 ? 17.732 7.275 -16.777 1.00 80.31 163 ASN A C 1
ATOM 1297 O O . ASN A 1 163 ? 17.560 8.190 -15.982 1.00 80.31 163 ASN A O 1
ATOM 1301 N N . ASN A 1 164 ? 17.402 6.012 -16.499 1.00 71.38 164 ASN A N 1
ATOM 1302 C CA . ASN A 1 164 ? 16.907 5.559 -15.194 1.00 71.38 164 ASN A CA 1
ATOM 1303 C C . ASN A 1 164 ? 17.948 4.694 -14.465 1.00 71.38 164 ASN A C 1
ATOM 1305 O O . ASN A 1 164 ? 17.590 3.903 -13.604 1.00 71.38 164 ASN A O 1
ATOM 1309 N N . LEU A 1 165 ? 19.220 4.772 -14.861 1.00 79.06 165 LEU A N 1
ATOM 1310 C CA . LEU A 1 165 ? 20.305 4.067 -14.193 1.00 79.06 165 LEU A CA 1
ATOM 1311 C C . LEU A 1 165 ? 20.609 4.734 -12.844 1.00 79.06 165 LEU A C 1
ATOM 1313 O O . LEU A 1 165 ? 21.094 5.865 -12.829 1.00 79.06 165 LEU A O 1
ATOM 1317 N N . GLU A 1 166 ? 20.380 4.021 -11.741 1.00 66.62 166 GLU A N 1
ATOM 1318 C CA . GLU A 1 166 ? 20.855 4.412 -10.410 1.00 66.62 166 GLU A CA 1
ATOM 1319 C C . GLU A 1 166 ? 22.195 3.729 -10.094 1.00 66.62 166 GLU A C 1
ATOM 1321 O O . GLU A 1 166 ? 22.292 2.503 -10.014 1.00 66.62 166 GLU A O 1
ATOM 1326 N N . GLY A 1 167 ? 23.252 4.527 -9.913 1.00 66.12 167 GLY A N 1
ATOM 1327 C CA . GLY A 1 167 ? 24.600 4.018 -9.633 1.00 66.12 167 GLY A CA 1
ATOM 1328 C C . GLY A 1 167 ? 25.317 3.428 -10.859 1.00 66.12 167 GLY A C 1
ATOM 1329 O O . GLY A 1 167 ? 24.720 3.105 -11.879 1.00 66.12 167 GLY A O 1
ATOM 1330 N N . ASP A 1 168 ? 26.651 3.349 -10.802 1.00 73.62 168 ASP A N 1
ATOM 1331 C CA . ASP A 1 168 ? 27.528 2.812 -11.864 1.00 73.62 168 ASP A CA 1
ATOM 1332 C C . ASP A 1 168 ? 27.458 3.500 -13.252 1.00 73.62 168 ASP A C 1
ATOM 1334 O O . ASP A 1 168 ? 27.971 2.973 -14.247 1.00 73.62 168 ASP A O 1
ATOM 1338 N N . CYS A 1 169 ? 26.915 4.725 -13.336 1.00 85.94 169 CYS A N 1
ATOM 1339 C CA . CYS A 1 169 ? 26.835 5.500 -14.586 1.00 85.94 169 CYS A CA 1
ATOM 1340 C C . CYS A 1 169 ? 28.189 5.655 -15.286 1.00 85.94 169 CYS A C 1
ATOM 1342 O O . CYS A 1 169 ? 28.318 5.354 -16.476 1.00 85.94 169 CYS A O 1
ATOM 1344 N N . ASN A 1 170 ? 29.216 6.078 -14.546 1.00 87.38 170 ASN A N 1
ATOM 1345 C CA . ASN A 1 170 ? 30.539 6.333 -15.113 1.00 87.38 170 ASN A CA 1
ATOM 1346 C C . ASN A 1 170 ? 31.161 5.066 -15.714 1.00 87.38 170 ASN A C 1
ATOM 1348 O O . ASN A 1 170 ? 31.755 5.124 -16.790 1.00 87.38 170 ASN A O 1
ATOM 1352 N N . ASP A 1 171 ? 30.995 3.916 -15.056 1.00 85.12 171 ASP A N 1
ATOM 1353 C CA . ASP A 1 171 ? 31.536 2.640 -15.527 1.00 85.12 171 ASP A CA 1
ATOM 1354 C C . ASP A 1 171 ? 30.819 2.173 -16.797 1.00 85.12 171 ASP A C 1
ATOM 1356 O O . ASP A 1 171 ? 31.474 1.801 -17.780 1.00 85.12 171 ASP A O 1
ATOM 1360 N N . LEU A 1 172 ? 29.486 2.270 -16.831 1.00 86.06 172 LEU A N 1
ATOM 1361 C CA . LEU A 1 172 ? 28.703 1.982 -18.030 1.00 86.06 172 LEU A CA 1
ATOM 1362 C C . LEU A 1 172 ? 29.119 2.892 -19.194 1.00 86.06 172 LEU A C 1
ATOM 1364 O O . LEU A 1 172 ? 29.497 2.385 -20.256 1.00 86.06 172 LEU A O 1
ATOM 1368 N N . MET A 1 173 ? 29.081 4.213 -19.003 1.00 90.06 173 MET A N 1
ATOM 1369 C CA . MET A 1 173 ? 29.345 5.192 -20.062 1.00 90.06 173 MET A CA 1
ATOM 1370 C C . MET A 1 173 ? 30.776 5.096 -20.584 1.00 90.06 173 MET A C 1
ATOM 1372 O O . MET A 1 173 ? 30.994 5.060 -21.799 1.00 90.06 173 MET A O 1
ATOM 1376 N N . ASN A 1 174 ? 31.753 4.953 -19.688 1.00 88.06 174 ASN A N 1
ATOM 1377 C CA . ASN A 1 174 ? 33.146 4.758 -20.069 1.00 88.06 174 ASN A CA 1
ATOM 1378 C C . ASN A 1 174 ? 33.348 3.446 -20.844 1.00 88.06 174 ASN A C 1
ATOM 1380 O O . ASN A 1 174 ? 34.114 3.416 -21.806 1.00 88.06 174 ASN A O 1
ATOM 1384 N N . SER A 1 175 ? 32.647 2.368 -20.468 1.00 86.19 175 SER A N 1
ATOM 1385 C CA . SER A 1 175 ? 32.779 1.070 -21.145 1.00 86.19 175 SER A CA 1
ATOM 1386 C C . SER A 1 175 ? 32.212 1.057 -22.569 1.00 86.19 175 SER A C 1
ATOM 1388 O O . SER A 1 175 ? 32.700 0.299 -23.412 1.00 86.19 175 SER A O 1
ATOM 1390 N N . VAL A 1 176 ? 31.187 1.869 -22.853 1.00 84.12 176 VAL A N 1
ATOM 1391 C CA . VAL A 1 176 ? 30.482 1.822 -24.143 1.00 84.12 176 VAL A CA 1
ATOM 1392 C C . VAL A 1 176 ? 30.824 2.989 -25.059 1.00 84.12 176 VAL A C 1
ATOM 1394 O O . VAL A 1 176 ? 31.073 2.776 -26.256 1.00 84.12 176 VAL A O 1
ATOM 1397 N N . LEU A 1 177 ? 30.815 4.205 -24.514 1.00 89.25 177 LEU A N 1
ATOM 1398 C CA . LEU A 1 177 ? 31.033 5.435 -25.268 1.00 89.25 177 LEU A CA 1
ATOM 1399 C C . LEU A 1 177 ? 32.511 5.825 -25.276 1.00 89.25 177 LEU A C 1
ATOM 1401 O O . LEU A 1 177 ? 33.047 6.162 -26.329 1.00 89.25 177 LEU A O 1
ATOM 1405 N N . GLY A 1 178 ? 33.181 5.680 -24.131 1.00 82.69 178 GLY A N 1
ATOM 1406 C CA . GLY A 1 178 ? 34.558 6.131 -23.944 1.00 82.69 178 GLY A CA 1
ATOM 1407 C C . GLY A 1 178 ? 34.673 7.659 -23.897 1.00 82.69 178 GLY A C 1
ATOM 1408 O O . GLY A 1 178 ? 33.673 8.360 -23.769 1.00 82.69 178 GLY A O 1
ATOM 1409 N N . ASN A 1 179 ? 35.911 8.158 -23.983 1.00 80.19 179 ASN A N 1
ATOM 1410 C CA . ASN A 1 179 ? 36.267 9.584 -24.049 1.00 80.19 179 ASN A CA 1
ATOM 1411 C C . ASN A 1 179 ? 35.560 10.468 -22.999 1.00 80.19 179 ASN A C 1
ATOM 1413 O O . ASN A 1 179 ? 34.671 11.242 -23.357 1.00 80.19 179 ASN A O 1
ATOM 1417 N N . PRO A 1 180 ? 35.941 10.364 -21.712 1.00 85.81 180 PRO A N 1
ATOM 1418 C CA . PRO A 1 180 ? 35.397 11.237 -20.682 1.00 85.81 180 PRO A CA 1
ATOM 1419 C C . PRO A 1 180 ? 35.808 12.698 -20.918 1.00 85.81 180 PRO A C 1
ATOM 1421 O O . PRO A 1 180 ? 36.982 12.996 -21.153 1.00 85.81 180 PRO A O 1
ATOM 1424 N N . GLU A 1 181 ? 34.847 13.603 -20.793 1.00 86.75 181 GLU A N 1
ATOM 1425 C CA . GLU A 1 181 ? 35.012 15.053 -20.814 1.00 86.75 181 GLU A CA 1
ATOM 1426 C C . GLU A 1 181 ? 34.484 15.621 -19.493 1.00 86.75 181 GLU A C 1
ATOM 1428 O O . GLU A 1 181 ? 33.327 15.417 -19.129 1.00 86.75 181 GLU A O 1
ATOM 1433 N N . GLU A 1 182 ? 35.338 16.317 -18.740 1.00 82.00 182 GLU A N 1
ATOM 1434 C CA . GLU A 1 182 ? 34.912 16.971 -17.501 1.00 82.00 182 GLU A CA 1
ATOM 1435 C C . GLU A 1 182 ? 34.012 18.171 -17.802 1.00 82.00 182 GLU A C 1
ATOM 1437 O O . GLU A 1 182 ? 34.329 19.019 -18.642 1.00 82.00 182 GLU A O 1
ATOM 1442 N N . HIS A 1 183 ? 32.927 18.287 -17.047 1.00 78.00 183 HIS A N 1
ATOM 1443 C CA . HIS A 1 183 ? 32.020 19.421 -17.082 1.00 78.00 183 HIS A CA 1
ATOM 1444 C C . HIS A 1 183 ? 31.674 19.875 -15.654 1.00 78.00 183 HIS A C 1
ATOM 1446 O O . HIS A 1 183 ? 32.005 19.223 -14.667 1.00 78.00 183 HIS A O 1
ATOM 1452 N N . TYR A 1 184 ? 31.050 21.049 -15.523 1.00 73.44 184 TYR A N 1
ATOM 1453 C CA . TYR A 1 184 ? 30.818 21.679 -14.216 1.00 73.44 184 TYR A CA 1
ATOM 1454 C C . TYR A 1 184 ? 29.853 20.889 -13.312 1.00 73.44 184 TYR A C 1
ATOM 1456 O O . TYR A 1 184 ? 29.958 20.945 -12.089 1.00 73.44 184 TYR A O 1
ATOM 1464 N N . ASP A 1 185 ? 28.928 20.158 -13.916 1.00 79.62 185 ASP A N 1
ATOM 1465 C CA . ASP A 1 185 ? 27.821 19.438 -13.294 1.00 79.62 185 ASP A CA 1
ATOM 1466 C C . ASP A 1 185 ? 27.954 17.905 -13.389 1.00 79.62 185 ASP A C 1
ATOM 1468 O O . ASP A 1 185 ? 27.045 17.196 -12.962 1.00 79.62 185 ASP A O 1
ATOM 1472 N N . GLY A 1 186 ? 29.075 17.383 -13.909 1.00 85.94 186 GLY A N 1
ATOM 1473 C CA . GLY A 1 186 ? 29.265 15.943 -14.099 1.00 85.94 186 GLY A CA 1
ATOM 1474 C C . GLY A 1 186 ? 30.360 15.562 -15.102 1.00 85.94 186 GLY A C 1
ATOM 1475 O O . GLY A 1 186 ? 31.243 16.360 -15.432 1.00 85.94 186 GLY A O 1
ATOM 1476 N N . VAL A 1 187 ? 30.300 14.321 -15.590 1.00 87.31 187 VAL A N 1
ATOM 1477 C CA . VAL A 1 187 ? 31.208 13.778 -16.613 1.00 87.31 187 VAL A CA 1
ATOM 1478 C C . VAL A 1 187 ? 30.420 13.469 -17.883 1.00 87.31 187 VAL A C 1
ATOM 1480 O O . VAL A 1 187 ? 29.484 12.667 -17.886 1.00 87.31 187 VAL A O 1
ATOM 1483 N N . GLY A 1 188 ? 30.820 14.107 -18.980 1.00 90.44 188 GLY A N 1
ATOM 1484 C CA . GLY A 1 188 ? 30.336 13.804 -20.317 1.00 90.44 188 GLY A CA 1
ATOM 1485 C C . GLY A 1 188 ? 31.128 12.661 -20.941 1.00 90.44 188 GLY A C 1
ATOM 1486 O O . GLY A 1 188 ? 32.311 12.483 -20.675 1.00 90.44 188 GLY A O 1
ATOM 1487 N N . TYR A 1 189 ? 30.480 11.894 -21.801 1.00 93.38 189 TYR A N 1
ATOM 1488 C CA . TYR A 1 189 ? 31.083 10.833 -22.596 1.00 93.38 189 TYR A CA 1
ATOM 1489 C C . TYR A 1 189 ? 30.583 10.964 -24.022 1.00 93.38 189 TYR A C 1
ATOM 1491 O O . TYR A 1 189 ? 29.437 11.361 -24.245 1.00 93.38 189 TYR A O 1
ATOM 1499 N N . HIS A 1 190 ? 31.394 10.603 -25.007 1.00 93.31 190 HIS A N 1
ATOM 1500 C CA . HIS A 1 190 ? 30.909 10.578 -26.379 1.00 93.31 190 HIS A CA 1
ATOM 1501 C C . HIS A 1 190 ? 31.604 9.524 -27.228 1.00 93.31 190 HIS A C 1
ATOM 1503 O O . HIS A 1 190 ? 32.791 9.231 -27.076 1.00 93.31 190 HIS A O 1
ATOM 1509 N N . LYS A 1 191 ? 30.850 9.008 -28.195 1.00 93.62 191 LYS A N 1
ATOM 1510 C CA . LYS A 1 191 ? 31.354 8.120 -29.231 1.00 93.62 191 LYS A CA 1
ATOM 1511 C C . LYS A 1 191 ? 30.918 8.603 -30.593 1.00 93.62 191 LYS A C 1
ATOM 1513 O O . LYS A 1 191 ? 29.730 8.587 -30.917 1.00 93.62 191 LYS A O 1
ATOM 1518 N N . VAL A 1 192 ? 31.906 8.990 -31.383 1.00 94.06 192 VAL A N 1
ATOM 1519 C CA . VAL A 1 192 ? 31.730 9.293 -32.796 1.00 94.06 192 VAL A CA 1
ATOM 1520 C C . VAL A 1 192 ? 31.544 7.979 -33.550 1.00 94.06 192 VAL A C 1
ATOM 1522 O O . VAL A 1 192 ? 32.363 7.065 -33.441 1.00 94.06 192 VAL A O 1
ATOM 1525 N N . ILE A 1 193 ? 30.423 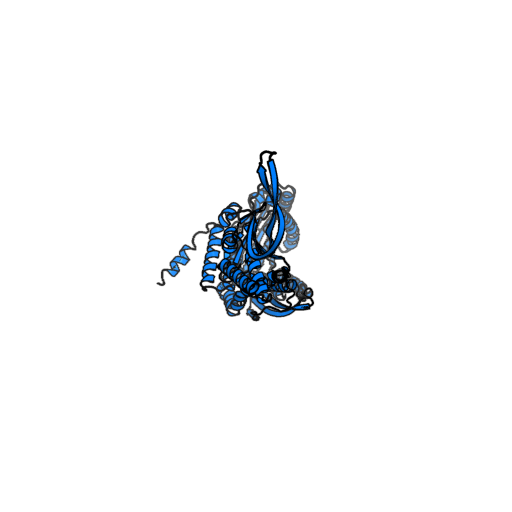7.864 -34.255 1.00 93.81 193 ILE A N 1
ATOM 1526 C CA . ILE A 1 193 ? 30.027 6.682 -35.029 1.00 93.81 193 ILE A CA 1
ATOM 1527 C C . ILE A 1 193 ? 30.454 6.847 -36.487 1.00 93.81 193 ILE A C 1
ATOM 1529 O O . ILE A 1 193 ? 30.942 5.897 -37.098 1.00 93.81 193 ILE A O 1
ATOM 1533 N N . ALA A 1 194 ? 30.285 8.053 -37.031 1.00 94.31 194 ALA A N 1
ATOM 1534 C CA . ALA A 1 194 ? 30.682 8.408 -38.385 1.00 94.31 194 ALA A CA 1
ATOM 1535 C C . ALA A 1 194 ? 31.033 9.895 -38.477 1.00 94.31 194 ALA A C 1
ATOM 1537 O O . ALA A 1 194 ? 30.435 10.711 -37.779 1.00 94.31 194 ALA A O 1
ATOM 1538 N N . GLU A 1 195 ? 31.963 10.224 -39.369 1.00 94.06 195 GLU A N 1
ATOM 1539 C CA . GLU A 1 195 ? 32.328 11.590 -39.744 1.00 94.06 195 GLU A CA 1
ATOM 1540 C C . GLU A 1 195 ? 32.446 11.665 -41.260 1.00 94.06 195 GLU A C 1
ATOM 1542 O O . GLU A 1 195 ? 32.966 10.744 -41.899 1.00 94.06 195 GLU A O 1
ATOM 1547 N N . THR A 1 196 ? 31.988 12.774 -41.818 1.00 92.00 196 THR A N 1
ATOM 1548 C CA . THR A 1 196 ? 32.311 13.191 -43.177 1.00 92.00 196 THR A CA 1
ATOM 1549 C C . THR A 1 196 ? 33.281 14.365 -43.101 1.00 92.00 196 THR A C 1
ATOM 1551 O O . THR A 1 196 ? 33.359 15.068 -42.086 1.00 92.00 196 THR A O 1
ATOM 1554 N N . TYR A 1 197 ? 34.081 14.537 -44.151 1.00 91.25 197 TYR A N 1
ATOM 1555 C CA . TYR A 1 197 ? 35.052 15.618 -44.220 1.00 91.25 197 TYR A CA 1
ATOM 1556 C C . TYR A 1 197 ? 34.950 16.339 -45.556 1.00 91.25 197 TYR A C 1
ATOM 1558 O O . TYR A 1 197 ? 35.009 15.702 -46.612 1.00 91.25 197 TYR A O 1
ATOM 1566 N N . GLU A 1 198 ? 34.936 17.666 -45.501 1.00 87.56 198 GLU A N 1
ATOM 1567 C CA . GLU A 1 198 ? 35.126 18.514 -46.669 1.00 87.56 198 GLU A CA 1
ATOM 1568 C C . GLU A 1 198 ? 36.602 18.917 -46.746 1.00 87.56 198 GLU A C 1
ATOM 1570 O O . GLU A 1 198 ? 37.187 19.446 -45.792 1.00 87.56 198 GLU A O 1
ATOM 1575 N N . GLU A 1 199 ? 37.230 18.650 -47.891 1.00 88.19 199 GLU A N 1
ATOM 1576 C CA . GLU A 1 199 ? 38.594 19.097 -48.152 1.00 88.19 199 GLU A CA 1
ATOM 1577 C C . GLU A 1 199 ? 38.567 20.586 -48.515 1.00 88.19 199 GLU A C 1
ATOM 1579 O O . GLU A 1 199 ? 38.219 20.975 -49.634 1.00 88.19 199 GLU A O 1
ATOM 1584 N N . ASN A 1 200 ? 38.957 21.440 -47.568 1.00 84.25 200 ASN A N 1
ATOM 1585 C CA . ASN A 1 200 ? 39.051 22.873 -47.800 1.00 84.25 200 ASN A CA 1
ATOM 1586 C C . ASN A 1 200 ? 40.493 23.253 -48.142 1.00 84.25 200 ASN A C 1
ATOM 1588 O O . ASN A 1 200 ? 41.351 23.443 -47.273 1.00 84.25 200 ASN A O 1
ATOM 1592 N N . CYS A 1 201 ? 40.765 23.359 -49.438 1.00 86.19 201 CYS A N 1
ATOM 1593 C CA . CYS A 1 201 ? 42.065 23.768 -49.946 1.00 86.19 201 CYS A CA 1
ATOM 1594 C C . CYS A 1 201 ? 42.164 25.292 -50.041 1.00 86.19 201 CYS A C 1
ATOM 1596 O O . CYS A 1 201 ? 41.460 25.932 -50.826 1.00 86.19 201 CYS A O 1
ATOM 1598 N N . ARG A 1 202 ? 43.113 25.876 -49.306 1.00 85.06 202 ARG A N 1
ATOM 1599 C CA . ARG A 1 202 ? 43.496 27.285 -49.456 1.00 85.06 202 ARG A CA 1
ATOM 1600 C C . ARG A 1 202 ? 44.897 27.407 -50.040 1.00 85.06 202 ARG A C 1
ATOM 1602 O O . ARG A 1 202 ? 45.785 26.601 -49.769 1.00 85.06 202 ARG A O 1
ATOM 1609 N N . GLU A 1 203 ? 45.099 28.428 -50.867 1.00 86.75 203 GLU A N 1
ATOM 1610 C CA . GLU A 1 203 ? 46.439 28.781 -51.329 1.00 86.75 203 GLU A CA 1
ATOM 1611 C C . GLU A 1 203 ? 47.160 29.562 -50.228 1.00 86.75 203 GLU A C 1
ATOM 1613 O O . GLU A 1 203 ? 46.764 30.674 -49.873 1.00 86.75 203 GLU A O 1
ATOM 1618 N N . GLU A 1 204 ? 48.234 28.987 -49.697 1.00 88.88 204 GLU A N 1
ATOM 1619 C CA . GLU A 1 204 ? 49.160 29.670 -48.802 1.00 88.88 204 GLU A CA 1
ATOM 1620 C C . GLU A 1 204 ? 50.473 29.970 -49.536 1.00 88.88 204 GLU A C 1
ATOM 1622 O O . GLU A 1 204 ? 50.833 29.340 -50.533 1.00 88.88 204 GLU A O 1
ATOM 1627 N N . GLN A 1 205 ? 51.215 30.967 -49.057 1.00 86.50 205 GLN A N 1
ATOM 1628 C CA . GLN A 1 205 ? 52.553 31.252 -49.565 1.00 86.50 205 GLN A CA 1
ATOM 1629 C C . GLN A 1 205 ? 53.590 30.641 -48.632 1.00 86.50 205 GLN A C 1
ATOM 1631 O O . GLN A 1 205 ? 53.776 31.114 -47.511 1.00 86.50 205 GLN A O 1
ATOM 1636 N N . ASN A 1 206 ? 54.304 29.621 -49.108 1.00 85.56 206 ASN A N 1
ATOM 1637 C CA . ASN A 1 206 ? 55.469 29.117 -48.399 1.00 85.56 206 ASN A CA 1
ATOM 1638 C C . ASN A 1 206 ? 56.678 29.971 -48.788 1.00 85.56 206 ASN A C 1
ATOM 1640 O O . ASN A 1 206 ? 57.225 29.851 -49.890 1.00 85.56 206 ASN A O 1
ATOM 1644 N N . CYS A 1 207 ? 57.039 30.891 -47.900 1.00 88.38 207 CYS A N 1
ATOM 1645 C CA . CYS A 1 207 ? 58.133 31.825 -48.109 1.00 88.38 207 CYS A CA 1
ATOM 1646 C C . CYS A 1 207 ? 59.408 31.310 -47.452 1.00 88.38 207 CYS A C 1
ATOM 1648 O O . CYS A 1 207 ? 59.509 31.239 -46.227 1.00 88.38 207 CYS A O 1
ATOM 1650 N N . THR A 1 208 ? 60.418 31.029 -48.266 1.00 84.19 208 THR A N 1
ATOM 1651 C CA . THR A 1 208 ? 61.772 30.751 -47.786 1.00 84.19 208 THR A CA 1
ATOM 1652 C C . THR A 1 208 ? 62.646 31.977 -47.991 1.00 84.19 208 THR A C 1
ATOM 1654 O O . THR A 1 208 ? 62.607 32.615 -49.042 1.00 84.19 208 THR A O 1
ATOM 1657 N N . GLN A 1 209 ? 63.433 32.341 -46.981 1.00 87.19 209 GLN A N 1
ATOM 1658 C CA . GLN A 1 209 ? 64.346 33.473 -47.090 1.00 87.19 209 GLN A CA 1
ATOM 1659 C C . GLN A 1 209 ? 65.563 33.071 -47.930 1.00 87.19 209 GLN A C 1
ATOM 1661 O O . GLN A 1 209 ? 66.345 32.213 -47.519 1.00 87.19 209 GLN A O 1
ATOM 1666 N N . VAL A 1 210 ? 65.727 33.702 -49.090 1.00 85.62 210 VAL A N 1
ATOM 1667 C CA . VAL A 1 210 ? 66.877 33.501 -49.975 1.00 85.62 210 VAL A CA 1
ATOM 1668 C C . VAL A 1 210 ? 67.780 34.722 -49.856 1.00 85.62 210 VAL A C 1
ATOM 1670 O O . VAL A 1 210 ? 67.321 35.860 -49.934 1.00 85.62 210 VAL A O 1
ATOM 1673 N N . CYS A 1 211 ? 69.066 34.493 -49.603 1.00 87.56 211 CYS A N 1
ATOM 1674 C CA . CYS A 1 211 ? 70.059 35.552 -49.462 1.00 87.56 211 CYS A CA 1
ATOM 1675 C C . CYS A 1 211 ? 71.081 35.457 -50.588 1.00 87.56 211 CYS A C 1
ATOM 1677 O O . CYS A 1 211 ? 71.704 34.409 -50.767 1.00 87.56 211 CYS A O 1
ATOM 1679 N N . ASP A 1 212 ? 71.288 36.560 -51.299 1.00 85.31 212 ASP A N 1
ATOM 1680 C CA . ASP A 1 212 ? 72.366 36.712 -52.272 1.00 85.31 212 ASP A CA 1
ATOM 1681 C C . ASP A 1 212 ? 73.275 37.900 -51.909 1.00 85.31 212 ASP A C 1
ATOM 1683 O O . ASP A 1 212 ? 73.126 38.533 -50.860 1.00 85.31 212 ASP A O 1
ATOM 1687 N N . GLU A 1 213 ? 74.265 38.189 -52.759 1.00 79.25 213 GLU A N 1
ATOM 1688 C CA . GLU A 1 213 ? 75.223 39.284 -52.549 1.00 79.25 213 GLU A CA 1
ATOM 1689 C C . GLU A 1 213 ? 74.549 40.674 -52.450 1.00 79.25 213 GLU A C 1
ATOM 1691 O O . GLU A 1 213 ? 75.179 41.622 -51.976 1.00 79.25 213 GLU A O 1
ATOM 1696 N N . GLY A 1 214 ? 73.279 40.804 -52.860 1.00 80.31 214 GLY A N 1
ATOM 1697 C CA . GLY A 1 214 ? 72.470 42.022 -52.784 1.00 80.31 214 GLY A CA 1
ATOM 1698 C C . GLY A 1 214 ? 71.578 42.137 -51.540 1.00 80.31 214 GLY A C 1
ATOM 1699 O O . GLY A 1 214 ? 71.019 43.211 -51.305 1.00 80.31 214 GLY A O 1
ATOM 1700 N N . GLY A 1 215 ? 71.462 41.084 -50.726 1.00 81.62 215 GLY A N 1
ATOM 1701 C CA . GLY A 1 215 ? 70.648 41.050 -49.509 1.00 81.62 215 GLY A CA 1
ATOM 1702 C C . GLY A 1 215 ? 69.736 39.824 -49.431 1.00 81.62 215 GLY A C 1
ATOM 1703 O O . GLY A 1 215 ? 69.724 38.973 -50.312 1.00 81.62 215 GLY A O 1
ATOM 1704 N N . CYS A 1 216 ? 68.966 39.720 -48.347 1.00 87.12 216 CYS A N 1
ATOM 1705 C CA . CYS A 1 216 ? 67.994 38.643 -48.169 1.00 87.12 216 CYS A CA 1
ATOM 1706 C C . CYS A 1 216 ? 66.590 39.118 -48.538 1.00 87.12 216 CYS A C 1
ATOM 1708 O O . CYS A 1 216 ? 66.125 40.125 -47.999 1.00 87.12 216 CYS A O 1
ATOM 1710 N N . TYR A 1 217 ? 65.894 38.365 -49.384 1.00 84.75 217 TYR A N 1
ATOM 1711 C CA . TYR A 1 217 ? 64.485 38.580 -49.701 1.00 84.75 217 TYR A CA 1
ATOM 1712 C C . TYR A 1 217 ? 63.690 37.278 -49.527 1.00 84.75 217 TYR A C 1
ATOM 1714 O O . TYR A 1 217 ? 64.242 36.184 -49.662 1.00 84.75 217 TYR A O 1
ATOM 1722 N N . PRO A 1 218 ? 62.401 37.363 -49.160 1.00 86.12 218 PRO A N 1
ATOM 1723 C CA . PRO A 1 218 ? 61.535 36.196 -49.137 1.00 86.12 218 PRO A CA 1
ATOM 1724 C C . PRO A 1 218 ? 61.209 35.783 -50.575 1.00 86.12 218 PRO A C 1
ATOM 1726 O O . PRO A 1 218 ? 60.653 36.570 -51.341 1.00 86.12 218 PRO A O 1
ATOM 1729 N N . GLU A 1 219 ? 61.545 34.550 -50.936 1.00 88.69 219 GLU A N 1
ATOM 1730 C CA . GLU A 1 219 ? 61.048 33.910 -52.149 1.00 88.69 219 GLU A CA 1
ATOM 1731 C C . GLU A 1 219 ? 59.869 33.021 -51.750 1.00 88.69 219 GLU A C 1
ATOM 1733 O O . GLU A 1 219 ? 60.024 32.045 -51.013 1.00 88.69 219 GLU A O 1
ATOM 1738 N N . CYS A 1 220 ? 58.670 33.420 -52.170 1.00 87.69 220 CYS A N 1
ATOM 1739 C CA . CYS A 1 220 ? 57.426 32.746 -51.826 1.00 87.69 220 CYS A CA 1
ATOM 1740 C C . CYS A 1 220 ? 56.960 31.891 -52.997 1.00 87.69 220 CYS A C 1
ATOM 1742 O O . CYS A 1 220 ? 56.728 32.404 -54.092 1.00 87.69 220 CYS A O 1
ATOM 1744 N N . THR A 1 221 ? 56.784 30.595 -52.752 1.00 87.19 221 THR A N 1
ATOM 1745 C CA . THR A 1 221 ? 56.128 29.698 -53.707 1.00 87.19 221 THR A CA 1
ATOM 1746 C C . THR A 1 221 ? 54.693 29.446 -53.247 1.00 87.19 221 THR A C 1
ATOM 1748 O O . THR A 1 221 ? 54.481 29.183 -52.059 1.00 87.19 221 THR A O 1
ATOM 1751 N N . PRO A 1 222 ? 53.689 29.580 -54.135 1.00 85.50 222 PRO A N 1
ATOM 1752 C CA . PRO A 1 222 ? 52.325 29.212 -53.788 1.00 85.50 222 PRO A CA 1
ATOM 1753 C C . PRO A 1 222 ? 52.277 27.708 -53.513 1.00 85.50 222 PRO A C 1
ATOM 1755 O O . PRO A 1 222 ? 52.772 26.905 -54.308 1.00 85.50 222 PRO A O 1
ATOM 1758 N N . MET A 1 223 ? 51.703 27.340 -52.375 1.00 87.62 223 MET A N 1
ATOM 1759 C CA . MET A 1 223 ? 51.461 25.963 -51.974 1.00 87.62 223 MET A CA 1
ATOM 1760 C C . MET A 1 223 ? 49.996 25.837 -51.574 1.00 87.62 223 MET A C 1
ATOM 1762 O O . MET A 1 223 ? 49.478 26.636 -50.798 1.00 87.62 223 MET A O 1
ATOM 1766 N N . THR A 1 224 ? 49.320 24.828 -52.106 1.00 87.75 224 THR A N 1
ATOM 1767 C CA . THR A 1 224 ? 47.972 24.486 -51.664 1.00 87.75 224 THR A CA 1
ATOM 1768 C C . THR A 1 224 ? 48.081 23.724 -50.349 1.00 87.75 224 THR A C 1
ATOM 1770 O O . THR A 1 224 ? 48.722 22.673 -50.298 1.00 87.75 224 THR A O 1
ATOM 1773 N N . VAL A 1 225 ? 47.485 24.269 -49.291 1.00 85.00 225 VAL A N 1
ATOM 1774 C CA . VAL A 1 225 ? 47.305 23.579 -48.013 1.00 85.00 225 VAL A CA 1
ATOM 1775 C C . VAL A 1 225 ? 45.840 23.186 -47.941 1.00 85.00 225 VAL A C 1
ATOM 1777 O O . VAL A 1 225 ? 44.961 24.049 -47.972 1.00 85.00 225 VAL A O 1
ATOM 1780 N N . CYS A 1 226 ? 45.591 21.884 -47.923 1.00 85.88 226 CYS A N 1
ATOM 1781 C CA . CYS A 1 226 ? 44.259 21.327 -47.774 1.00 85.88 226 CYS A CA 1
ATOM 1782 C C . CYS A 1 226 ? 44.111 20.848 -46.336 1.00 85.88 226 CYS A C 1
ATOM 1784 O O . CYS A 1 226 ? 44.888 20.009 -45.877 1.00 85.88 226 CYS A O 1
ATOM 1786 N N . ASP A 1 227 ? 43.140 21.427 -45.638 1.00 86.94 227 ASP A N 1
ATOM 1787 C CA . ASP A 1 227 ? 42.725 20.975 -44.320 1.00 86.94 227 ASP A CA 1
ATOM 1788 C C . ASP A 1 227 ? 41.404 20.217 -44.498 1.00 86.94 227 ASP A C 1
ATOM 1790 O O . ASP A 1 227 ? 40.470 20.734 -45.111 1.00 86.94 227 ASP A O 1
ATOM 1794 N N . ASN A 1 228 ? 41.316 19.005 -43.953 1.00 85.81 228 ASN A N 1
ATOM 1795 C CA . ASN A 1 228 ? 40.050 18.282 -43.876 1.00 85.81 228 ASN A CA 1
ATOM 1796 C C . ASN A 1 228 ? 39.285 18.804 -42.667 1.00 85.81 228 ASN A C 1
ATOM 1798 O O . ASN A 1 228 ? 39.772 18.701 -41.538 1.00 85.81 228 ASN A O 1
ATOM 1802 N N . TRP A 1 229 ? 38.131 19.412 -42.904 1.00 88.94 229 TRP A N 1
ATOM 1803 C CA . TRP A 1 229 ? 37.252 19.879 -41.839 1.00 88.94 229 TRP A CA 1
ATOM 1804 C C . TRP A 1 229 ? 36.094 18.903 -41.749 1.00 88.94 229 TRP A C 1
ATOM 1806 O O . TRP A 1 229 ? 35.550 18.516 -42.779 1.00 88.94 229 TRP A O 1
ATOM 1816 N N . THR A 1 230 ? 35.736 18.485 -40.537 1.00 88.94 230 THR A N 1
ATOM 1817 C CA . THR A 1 230 ? 34.526 17.686 -40.336 1.00 88.94 230 THR A CA 1
ATOM 1818 C C . THR A 1 230 ? 33.336 18.515 -40.821 1.00 88.94 230 THR A C 1
ATOM 1820 O O . THR A 1 230 ? 33.110 19.614 -40.309 1.00 88.94 230 THR A O 1
ATOM 1823 N N . ASP A 1 231 ? 32.624 18.028 -41.832 1.00 91.88 231 ASP A N 1
ATOM 1824 C CA . ASP A 1 231 ? 31.449 18.681 -42.433 1.00 91.88 231 ASP A CA 1
ATOM 1825 C C . ASP A 1 231 ? 30.139 17.939 -42.107 1.00 91.88 231 ASP A C 1
ATOM 1827 O O . ASP A 1 231 ? 29.046 18.441 -42.376 1.00 91.88 231 ASP A O 1
ATOM 1831 N N . GLY A 1 232 ? 30.256 16.793 -41.435 1.00 92.56 232 GLY A N 1
ATOM 1832 C CA . GLY A 1 232 ? 29.158 16.034 -40.862 1.00 92.56 232 GLY A CA 1
ATOM 1833 C C . GLY A 1 232 ? 29.644 15.022 -39.832 1.00 92.56 232 GLY A C 1
ATOM 1834 O O . GLY A 1 232 ? 30.776 14.543 -39.879 1.00 92.56 232 GLY A O 1
ATOM 1835 N N . GLU A 1 233 ? 28.782 14.688 -38.880 1.00 94.94 233 GLU A N 1
ATOM 1836 C CA . GLU A 1 233 ? 29.095 13.755 -37.798 1.00 94.94 233 GLU A CA 1
ATOM 1837 C C . GLU A 1 233 ? 27.820 13.061 -37.322 1.00 94.94 233 GLU A C 1
ATOM 1839 O O . GLU A 1 233 ? 26.757 13.679 -37.242 1.00 94.94 233 GLU A O 1
ATOM 1844 N N . VAL A 1 234 ? 27.940 11.787 -36.955 1.00 93.69 234 VAL A N 1
ATOM 1845 C CA . VAL A 1 234 ? 26.966 11.063 -36.137 1.00 93.69 234 VAL A CA 1
ATOM 1846 C C . VAL A 1 234 ? 27.662 10.628 -34.858 1.00 93.69 234 VAL A C 1
ATOM 1848 O O . VAL A 1 234 ? 28.647 9.889 -34.915 1.00 93.69 234 VAL A O 1
ATOM 1851 N N . LYS A 1 235 ? 27.140 11.025 -33.699 1.00 94.56 235 LYS A N 1
ATOM 1852 C CA . LYS A 1 235 ? 27.676 10.622 -32.396 1.00 94.56 235 LYS A CA 1
ATOM 1853 C C . LYS A 1 235 ? 26.595 10.323 -31.373 1.00 94.56 235 LYS A C 1
ATOM 1855 O O . LYS A 1 235 ? 25.488 10.849 -31.426 1.00 94.56 235 LYS A O 1
ATOM 1860 N N . ILE A 1 236 ? 26.955 9.495 -30.404 1.00 93.38 236 ILE A N 1
ATOM 1861 C CA . ILE A 1 236 ? 26.180 9.278 -29.183 1.00 93.38 236 ILE A CA 1
ATOM 1862 C C . ILE A 1 236 ? 26.915 9.972 -28.047 1.00 93.38 236 ILE A C 1
ATOM 1864 O O . ILE A 1 236 ? 28.124 9.781 -27.902 1.00 93.38 236 ILE A O 1
ATOM 1868 N N . LYS A 1 237 ? 26.195 10.746 -27.240 1.00 92.44 237 LYS A N 1
ATOM 1869 C CA . LYS A 1 237 ? 26.705 11.307 -25.994 1.00 92.44 237 LYS A CA 1
ATOM 1870 C C . LYS A 1 237 ? 26.044 10.636 -24.805 1.00 92.44 237 LYS A C 1
ATOM 1872 O O . LYS A 1 237 ? 24.870 10.278 -24.846 1.00 92.44 237 LYS A O 1
ATOM 1877 N N . GLY A 1 238 ? 26.824 10.487 -23.754 1.00 91.38 238 GLY A N 1
ATOM 1878 C CA . GLY A 1 238 ? 26.394 10.076 -22.436 1.00 91.38 238 GLY A CA 1
ATOM 1879 C C . GLY A 1 238 ? 26.753 11.165 -21.445 1.00 91.38 238 GLY A C 1
ATOM 1880 O O . GLY A 1 238 ? 27.703 11.917 -21.653 1.00 91.38 238 GLY A O 1
ATOM 1881 N N . TRP A 1 239 ? 25.998 11.253 -20.373 1.00 90.31 239 TRP A N 1
ATOM 1882 C CA . TRP A 1 239 ? 26.231 12.203 -19.306 1.00 90.31 239 TRP A CA 1
ATOM 1883 C C . TRP A 1 239 ? 25.957 11.523 -17.976 1.00 90.31 239 TRP A C 1
ATOM 1885 O O . TRP A 1 239 ? 24.946 10.838 -17.866 1.00 90.31 239 TRP A O 1
ATOM 1895 N N . CYS A 1 240 ? 26.842 11.709 -17.004 1.00 89.69 240 CYS A N 1
ATOM 1896 C CA . CYS A 1 240 ? 26.638 11.301 -15.620 1.00 89.69 240 CYS A CA 1
ATOM 1897 C C . CYS A 1 240 ? 26.743 12.543 -14.743 1.00 89.69 240 CYS A C 1
ATOM 1899 O O . CYS A 1 240 ? 27.811 13.161 -14.713 1.00 89.69 240 CYS A O 1
ATOM 1901 N N . ASP A 1 241 ? 25.671 12.924 -14.054 1.00 85.25 241 ASP A N 1
ATOM 1902 C CA . ASP A 1 241 ? 25.740 14.034 -13.107 1.00 85.25 241 ASP A CA 1
ATOM 1903 C C . ASP A 1 241 ? 26.357 13.614 -11.761 1.00 85.25 241 ASP A C 1
ATOM 1905 O O . ASP A 1 241 ? 26.681 12.448 -11.516 1.00 85.25 241 ASP A O 1
ATOM 1909 N N . ASN A 1 242 ? 26.558 14.596 -10.882 1.00 82.56 242 ASN A N 1
ATOM 1910 C CA . ASN A 1 242 ? 27.130 14.366 -9.554 1.00 82.56 242 ASN A CA 1
ATOM 1911 C C . ASN A 1 242 ? 26.206 13.579 -8.606 1.00 82.56 242 ASN A C 1
ATOM 1913 O O . ASN A 1 242 ? 26.683 13.091 -7.582 1.00 82.56 242 ASN A O 1
ATOM 1917 N N . GLU A 1 243 ? 24.914 13.480 -8.920 1.00 75.06 243 GLU A N 1
ATOM 1918 C CA . GLU A 1 243 ? 23.920 12.709 -8.163 1.00 75.06 243 GLU A CA 1
ATOM 1919 C C . GLU A 1 243 ? 23.845 11.252 -8.657 1.00 75.06 243 GLU A C 1
ATOM 1921 O O . GLU A 1 243 ? 23.226 10.408 -8.017 1.00 75.06 243 GLU A O 1
ATOM 1926 N N . GLY A 1 244 ? 24.563 10.930 -9.739 1.00 72.12 244 GLY A N 1
ATOM 1927 C CA . GLY A 1 244 ? 24.647 9.592 -10.312 1.00 72.12 244 GLY A CA 1
ATOM 1928 C C . GLY A 1 244 ? 23.627 9.333 -11.416 1.00 72.12 244 GLY A C 1
ATOM 1929 O O . GLY A 1 244 ? 23.618 8.221 -11.948 1.00 72.12 244 GLY A O 1
ATOM 1930 N N . TYR A 1 245 ? 22.827 10.331 -11.806 1.00 77.88 245 TYR A N 1
ATOM 1931 C CA . TYR A 1 245 ? 21.881 10.188 -12.903 1.00 77.88 245 TYR A CA 1
ATOM 1932 C C . TYR A 1 245 ? 22.602 10.180 -14.241 1.00 77.88 245 TYR A C 1
ATOM 1934 O O . TYR A 1 245 ? 23.462 11.012 -14.550 1.00 77.88 245 TYR A O 1
ATOM 1942 N N . ALA A 1 246 ? 22.192 9.230 -15.064 1.00 86.12 246 ALA A N 1
ATOM 1943 C CA . ALA A 1 246 ? 22.682 9.063 -16.410 1.00 86.12 246 ALA A CA 1
ATOM 1944 C C . ALA A 1 246 ? 21.765 9.767 -17.421 1.00 86.12 246 ALA A C 1
ATOM 1946 O O . ALA A 1 246 ? 20.552 9.846 -17.253 1.00 86.12 246 ALA A O 1
ATOM 1947 N N . SER A 1 247 ? 22.326 10.240 -18.528 1.00 87.75 247 SER A N 1
ATOM 1948 C CA . SER A 1 247 ? 21.560 10.685 -19.689 1.00 87.75 247 SER A CA 1
ATOM 1949 C C . SER A 1 247 ? 22.244 10.253 -20.973 1.00 87.75 247 SER A C 1
ATOM 1951 O O . SER A 1 247 ? 23.469 10.271 -21.068 1.00 87.75 247 SER A O 1
ATOM 1953 N N . LEU A 1 248 ? 21.457 9.852 -21.968 1.00 89.88 248 LEU A N 1
ATOM 1954 C CA . LEU A 1 248 ? 21.943 9.482 -23.291 1.00 89.88 248 LEU A CA 1
ATOM 1955 C C . LEU A 1 248 ? 21.328 10.392 -24.358 1.00 89.88 248 LEU A C 1
ATOM 1957 O O . LEU A 1 248 ? 20.109 10.583 -24.420 1.00 89.88 248 LEU A O 1
ATOM 1961 N N . SER A 1 249 ? 22.160 10.925 -25.246 1.00 89.31 249 SER A N 1
ATOM 1962 C CA . SER A 1 249 ? 21.718 11.691 -26.406 1.00 89.31 249 SER A CA 1
ATOM 1963 C C . SER A 1 249 ? 22.393 11.206 -27.682 1.00 89.31 249 SER A C 1
ATOM 1965 O O . SER A 1 249 ? 23.445 10.573 -27.678 1.00 89.31 249 SER A O 1
ATOM 1967 N N . PHE A 1 250 ? 21.730 11.466 -28.797 1.00 91.12 250 PHE A N 1
ATOM 1968 C CA . PHE A 1 250 ? 22.234 11.193 -30.132 1.00 91.12 250 PHE A CA 1
ATOM 1969 C C . PHE A 1 250 ? 22.395 12.532 -30.841 1.00 91.12 250 PHE A C 1
ATOM 1971 O O . PHE A 1 250 ? 21.604 13.442 -30.615 1.00 91.12 250 PHE A O 1
ATOM 1978 N N . GLU A 1 251 ? 23.399 12.695 -31.679 1.00 92.19 251 GLU A N 1
ATOM 1979 C CA . GLU A 1 251 ? 23.579 13.897 -32.484 1.00 92.19 251 GLU A CA 1
ATOM 1980 C C . GLU A 1 251 ? 23.974 13.477 -33.890 1.00 92.19 251 GLU A C 1
ATOM 1982 O O . GLU A 1 251 ? 24.836 12.620 -34.068 1.00 92.19 251 GLU A O 1
ATOM 1987 N N . ALA A 1 252 ? 23.325 14.077 -34.881 1.00 92.69 252 ALA A N 1
ATOM 1988 C CA . ALA A 1 252 ? 23.672 13.918 -36.281 1.00 92.69 252 ALA A CA 1
ATOM 1989 C C . ALA A 1 252 ? 23.589 15.283 -36.967 1.00 92.69 252 ALA A C 1
ATOM 1991 O O . ALA A 1 252 ? 22.640 16.031 -36.727 1.00 92.69 252 ALA A O 1
ATOM 1992 N N . TRP A 1 253 ? 24.577 15.620 -37.786 1.00 93.06 253 TRP A N 1
ATOM 1993 C CA . TRP A 1 253 ? 24.604 16.844 -38.587 1.00 93.06 253 TRP A CA 1
ATOM 1994 C C . TRP A 1 253 ? 25.459 16.641 -39.845 1.00 93.06 253 TRP A C 1
ATOM 1996 O O . TRP A 1 253 ? 26.215 15.676 -39.926 1.00 93.06 253 TRP A O 1
ATOM 2006 N N . GLY A 1 254 ? 25.319 17.545 -40.819 1.00 91.44 254 GLY A N 1
ATOM 2007 C CA . GLY A 1 254 ? 25.940 17.446 -42.145 1.00 91.44 254 GLY A CA 1
ATOM 2008 C C . GLY A 1 254 ? 25.003 16.821 -43.179 1.00 91.44 254 GLY A C 1
ATOM 2009 O O . GLY A 1 254 ? 24.227 15.922 -42.853 1.00 91.44 254 GLY A O 1
ATOM 2010 N N . ASP A 1 255 ? 25.064 17.299 -44.421 1.00 89.69 255 ASP A N 1
ATOM 2011 C CA . ASP A 1 255 ? 24.074 17.002 -45.470 1.00 89.69 255 ASP A CA 1
ATOM 2012 C C . ASP A 1 255 ? 23.907 15.491 -45.738 1.00 89.69 255 ASP A C 1
ATOM 2014 O O . ASP A 1 255 ? 22.797 15.014 -45.982 1.00 89.69 255 ASP A O 1
ATOM 2018 N N . GLU A 1 256 ? 24.989 14.707 -45.655 1.00 87.62 256 GLU A N 1
ATOM 2019 C CA . GLU A 1 256 ? 24.953 13.254 -45.893 1.00 87.62 256 GLU A CA 1
ATOM 2020 C C . GLU A 1 256 ? 24.380 12.458 -44.706 1.00 87.62 256 GLU A C 1
ATOM 2022 O O . GLU A 1 256 ? 23.827 11.364 -44.883 1.00 87.62 256 GLU A O 1
ATOM 2027 N N . LEU A 1 257 ? 24.476 13.012 -43.494 1.00 91.06 257 LEU A N 1
ATOM 2028 C CA . LEU A 1 257 ? 24.164 12.338 -42.233 1.00 91.06 257 LEU A CA 1
ATOM 2029 C C . LEU A 1 257 ? 22.899 12.878 -41.546 1.00 91.06 257 LEU A C 1
ATOM 2031 O O . LEU A 1 257 ? 22.388 12.238 -40.625 1.00 91.06 257 LEU A O 1
ATOM 2035 N N . GLU A 1 258 ? 22.335 13.997 -42.010 1.00 87.38 258 GLU A N 1
ATOM 2036 C CA . GLU A 1 258 ? 21.170 14.666 -41.409 1.00 87.38 258 GLU A CA 1
ATOM 2037 C C . GLU A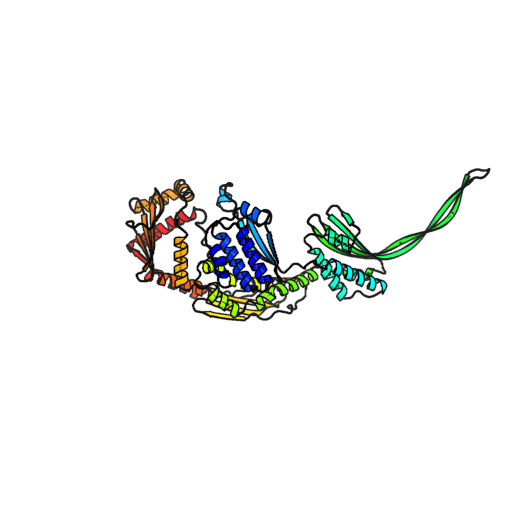 1 258 ? 19.952 13.738 -41.280 1.00 87.38 258 GLU A C 1
ATOM 2039 O O . GLU A 1 258 ? 19.204 13.803 -40.305 1.00 87.38 258 GLU A O 1
ATOM 2044 N N . ARG A 1 259 ? 19.787 12.781 -42.201 1.00 87.44 259 ARG A N 1
ATOM 2045 C CA . ARG A 1 259 ? 18.723 11.763 -42.130 1.00 87.44 259 ARG A CA 1
ATOM 2046 C C . ARG A 1 259 ? 18.743 10.941 -40.835 1.00 87.44 259 ARG A C 1
ATOM 2048 O O . ARG A 1 259 ? 17.704 10.440 -40.410 1.00 87.44 259 ARG A O 1
ATOM 2055 N N . PHE A 1 260 ? 19.897 10.809 -40.178 1.00 87.88 260 PHE A N 1
ATOM 2056 C CA . PHE A 1 260 ? 20.011 10.094 -38.909 1.00 87.88 260 PHE A CA 1
ATOM 2057 C C . PHE A 1 260 ? 19.482 10.904 -37.720 1.00 87.88 260 PHE A C 1
ATOM 2059 O O . PHE A 1 260 ? 19.180 10.302 -36.693 1.00 87.88 260 PHE A O 1
ATOM 2066 N N . ILE A 1 261 ? 19.231 12.216 -37.856 1.00 86.31 261 ILE A N 1
ATOM 2067 C CA . ILE A 1 261 ? 18.500 13.010 -36.843 1.00 86.31 261 ILE A CA 1
ATOM 2068 C C . ILE A 1 261 ? 17.137 12.376 -36.540 1.00 86.31 261 ILE A C 1
ATOM 2070 O O . ILE A 1 261 ? 16.634 12.464 -35.419 1.00 86.31 261 ILE A O 1
ATOM 2074 N N . GLU A 1 262 ? 16.551 11.654 -37.498 1.00 83.12 262 GLU A N 1
ATOM 2075 C CA . GLU A 1 262 ? 15.309 10.921 -37.285 1.00 83.12 262 GLU A CA 1
ATOM 2076 C C . GLU A 1 262 ? 15.368 9.850 -36.185 1.00 83.12 262 GLU A C 1
ATOM 2078 O O . GLU A 1 262 ? 14.315 9.444 -35.687 1.00 83.12 262 GLU A O 1
ATOM 2083 N N . VAL A 1 263 ? 16.563 9.393 -35.796 1.00 81.81 263 VAL A N 1
ATOM 2084 C CA . VAL A 1 263 ? 16.761 8.522 -34.627 1.00 81.81 263 VAL A CA 1
ATOM 2085 C C . VAL A 1 263 ? 16.312 9.234 -33.343 1.00 81.81 263 VAL A C 1
ATOM 2087 O O . VAL A 1 263 ? 15.761 8.590 -32.453 1.00 81.81 263 VAL A O 1
ATOM 2090 N N . ASN A 1 264 ? 16.459 10.563 -33.281 1.00 75.88 264 ASN A N 1
ATOM 2091 C CA . ASN A 1 264 ? 16.064 11.416 -32.158 1.00 75.88 264 ASN A CA 1
ATOM 2092 C C . ASN A 1 264 ? 14.677 12.049 -32.266 1.00 75.88 264 ASN A C 1
ATOM 2094 O O . ASN A 1 264 ? 14.137 12.438 -31.234 1.00 75.88 264 ASN A O 1
ATOM 2098 N N . ASN A 1 265 ? 14.125 12.210 -33.475 1.00 66.94 265 ASN A N 1
ATOM 2099 C CA . ASN A 1 265 ? 12.845 12.899 -33.702 1.00 66.94 265 ASN A CA 1
ATOM 2100 C C . ASN A 1 265 ? 11.659 12.083 -33.183 1.00 66.94 265 ASN A C 1
ATOM 2102 O O . ASN A 1 265 ? 10.903 11.480 -33.949 1.00 66.94 265 ASN A O 1
ATOM 2106 N N . LEU A 1 266 ? 11.515 12.040 -31.866 1.00 59.00 266 LEU A N 1
ATOM 2107 C CA . LEU A 1 266 ? 10.547 11.228 -31.158 1.00 59.00 266 LEU A CA 1
ATOM 2108 C C . LEU A 1 266 ? 9.989 12.022 -29.982 1.00 59.00 266 LEU A C 1
ATOM 2110 O O . LEU A 1 266 ? 10.744 12.648 -29.246 1.00 59.00 266 LEU A O 1
ATOM 2114 N N . ASP A 1 267 ? 8.670 11.948 -29.788 1.00 58.00 267 ASP A N 1
ATOM 2115 C CA . ASP A 1 267 ? 8.023 12.378 -28.548 1.00 58.00 267 ASP A CA 1
ATOM 2116 C C . ASP A 1 267 ? 8.649 11.594 -27.387 1.00 58.00 267 ASP A C 1
ATOM 2118 O O . ASP A 1 267 ? 8.326 10.419 -27.183 1.00 58.00 267 ASP A O 1
ATOM 2122 N N . GLU A 1 268 ? 9.568 12.212 -26.642 1.00 57.94 268 GLU A N 1
ATOM 2123 C CA . GLU A 1 268 ? 10.303 11.580 -25.536 1.00 57.94 268 GLU A CA 1
ATOM 2124 C C . GLU A 1 268 ? 9.344 10.989 -24.487 1.00 57.94 268 GLU A C 1
ATOM 2126 O O . GLU A 1 268 ? 9.578 9.899 -23.960 1.00 57.94 268 GLU A O 1
ATOM 2131 N N . MET A 1 269 ? 8.185 11.631 -24.293 1.00 58.84 269 MET A N 1
ATOM 2132 C CA . MET A 1 269 ? 7.111 11.150 -23.416 1.00 58.84 269 MET A CA 1
ATOM 2133 C C . MET A 1 269 ? 6.516 9.799 -23.850 1.00 58.84 269 MET A C 1
ATOM 2135 O O . MET A 1 269 ? 6.054 9.027 -23.004 1.00 58.84 269 MET A O 1
ATOM 2139 N N . SER A 1 270 ? 6.546 9.467 -25.146 1.00 64.94 270 SER A N 1
ATOM 2140 C CA . SER A 1 270 ? 5.979 8.213 -25.659 1.00 64.94 270 SER A CA 1
ATOM 2141 C C . SER A 1 270 ? 6.822 6.987 -25.300 1.00 64.94 270 SER A C 1
ATOM 2143 O O . SER A 1 270 ? 6.265 5.926 -25.018 1.00 64.94 270 SER A O 1
ATOM 2145 N N . GLY A 1 271 ? 8.152 7.129 -25.261 1.00 66.12 271 GLY A N 1
ATOM 2146 C CA . GLY A 1 271 ? 9.079 6.037 -24.950 1.00 66.12 271 GLY A CA 1
ATOM 2147 C C . GLY A 1 271 ? 8.997 5.598 -23.489 1.00 66.12 271 GLY A C 1
ATOM 2148 O O . GLY A 1 271 ? 8.793 4.413 -23.225 1.00 66.12 271 GLY A O 1
ATOM 2149 N N . PHE A 1 272 ? 9.072 6.565 -22.564 1.00 70.75 272 PHE A N 1
ATOM 2150 C CA . PHE A 1 272 ? 8.916 6.339 -21.120 1.00 70.75 272 PHE A CA 1
ATOM 2151 C C . PHE A 1 272 ? 7.605 5.614 -20.818 1.00 70.75 272 PHE A C 1
ATOM 2153 O O . PHE A 1 272 ? 7.585 4.567 -20.180 1.00 70.75 272 PHE A O 1
ATOM 2160 N N . SER A 1 273 ? 6.508 6.129 -21.371 1.00 82.12 273 SER A N 1
ATOM 2161 C CA . SER A 1 273 ? 5.177 5.590 -21.124 1.00 82.12 273 SER A CA 1
ATOM 2162 C C . SER A 1 273 ? 5.027 4.144 -21.614 1.00 82.12 273 SER A C 1
ATOM 2164 O O . SER A 1 273 ? 4.447 3.316 -20.922 1.00 82.12 273 SER A O 1
ATOM 2166 N N . GLN A 1 274 ? 5.583 3.797 -22.783 1.00 80.69 274 GLN A N 1
ATOM 2167 C CA . GLN A 1 274 ? 5.533 2.421 -23.300 1.00 80.69 274 GLN A CA 1
ATOM 2168 C C . GLN A 1 274 ? 6.373 1.442 -22.475 1.00 80.69 274 GLN A C 1
ATOM 2170 O O . GLN A 1 274 ? 5.980 0.284 -22.317 1.00 80.69 274 GLN A O 1
ATOM 2175 N N . TYR A 1 275 ? 7.521 1.883 -21.960 1.00 81.50 275 TYR A N 1
ATOM 2176 C CA . TYR A 1 275 ? 8.288 1.089 -21.007 1.00 81.50 275 TYR A CA 1
ATOM 2177 C C . TYR A 1 275 ? 7.496 0.885 -19.712 1.00 81.50 275 TYR A C 1
ATOM 2179 O O . TYR A 1 275 ? 7.300 -0.256 -19.301 1.00 81.50 275 TYR A O 1
ATOM 2187 N N . TRP A 1 276 ? 6.990 1.974 -19.127 1.00 85.25 276 TRP A N 1
ATOM 2188 C CA . TRP A 1 276 ? 6.252 1.951 -17.865 1.00 85.25 276 TRP A CA 1
ATOM 2189 C C . TRP A 1 276 ? 5.057 1.001 -17.939 1.00 85.25 276 TRP A C 1
ATOM 2191 O O . TRP A 1 276 ? 4.916 0.124 -17.093 1.00 85.25 276 TRP A O 1
ATOM 2201 N N . ILE A 1 277 ? 4.292 1.057 -19.037 1.00 89.88 277 ILE A N 1
ATOM 2202 C CA . ILE A 1 277 ? 3.201 0.111 -19.311 1.00 89.88 277 ILE A CA 1
ATOM 2203 C C . ILE A 1 277 ? 3.690 -1.341 -19.243 1.00 89.88 277 ILE A C 1
ATOM 2205 O O . ILE A 1 277 ? 3.054 -2.161 -18.589 1.00 89.88 277 ILE A O 1
ATOM 2209 N N . LYS A 1 278 ? 4.805 -1.692 -19.899 1.00 88.12 278 LYS A N 1
ATOM 2210 C CA . LYS A 1 278 ? 5.329 -3.072 -19.882 1.00 88.12 278 LYS A CA 1
ATOM 2211 C C . LYS A 1 278 ? 5.732 -3.517 -18.478 1.00 88.12 278 LYS A C 1
ATOM 2213 O O . LYS A 1 278 ? 5.483 -4.670 -18.126 1.00 88.12 278 LYS A O 1
ATOM 2218 N N . SER A 1 279 ? 6.339 -2.630 -17.698 1.00 88.94 279 SER A N 1
ATOM 2219 C CA . SER A 1 279 ? 6.755 -2.926 -16.327 1.00 88.94 279 SER A CA 1
ATOM 2220 C C . SER A 1 279 ? 5.546 -3.108 -15.407 1.00 88.94 279 SER A C 1
ATOM 2222 O O . SER A 1 279 ? 5.494 -4.083 -14.662 1.00 88.94 279 SER A O 1
ATOM 2224 N N . LEU A 1 280 ? 4.512 -2.277 -15.551 1.00 93.56 280 LEU A N 1
ATOM 2225 C CA . LEU A 1 280 ? 3.227 -2.440 -14.864 1.00 93.56 280 LEU A CA 1
ATOM 2226 C C . LEU A 1 280 ? 2.512 -3.741 -15.252 1.00 93.56 280 LEU A C 1
ATOM 2228 O O . LEU A 1 280 ? 2.002 -4.448 -14.386 1.00 93.56 280 LEU A O 1
ATOM 2232 N N . VAL A 1 281 ? 2.528 -4.122 -16.538 1.00 93.38 281 VAL A N 1
ATOM 2233 C CA . VAL A 1 281 ? 2.007 -5.431 -16.977 1.00 93.38 281 VAL A CA 1
ATOM 2234 C C . VAL A 1 281 ? 2.752 -6.567 -16.275 1.00 93.38 281 VAL A C 1
ATOM 2236 O O . VAL A 1 281 ? 2.125 -7.534 -15.846 1.00 93.38 281 VAL A O 1
ATOM 2239 N N . ARG A 1 282 ? 4.083 -6.475 -16.158 1.00 92.50 282 ARG A N 1
ATOM 2240 C CA . ARG A 1 282 ? 4.893 -7.484 -15.463 1.00 92.50 282 ARG A CA 1
ATOM 2241 C C . ARG A 1 282 ? 4.553 -7.554 -13.975 1.00 92.50 282 ARG A C 1
ATOM 2243 O O . ARG A 1 282 ? 4.374 -8.660 -13.485 1.00 92.50 282 ARG A O 1
ATOM 2250 N N . LEU A 1 283 ? 4.402 -6.410 -13.309 1.00 94.81 283 LEU A N 1
ATOM 2251 C CA . LEU A 1 283 ? 3.978 -6.324 -11.910 1.00 94.81 283 LEU A CA 1
ATOM 2252 C C . LEU A 1 283 ? 2.582 -6.930 -11.695 1.00 94.81 283 LEU A C 1
ATOM 2254 O O . LEU A 1 283 ? 2.374 -7.631 -10.712 1.00 94.81 283 LEU A O 1
ATOM 2258 N N . ARG A 1 284 ? 1.626 -6.706 -12.608 1.00 95.38 284 ARG A N 1
ATOM 2259 C CA . ARG A 1 284 ? 0.250 -7.212 -12.455 1.00 95.38 284 ARG A CA 1
ATOM 2260 C C . ARG A 1 284 ? 0.145 -8.732 -12.562 1.00 95.38 284 ARG A C 1
ATOM 2262 O O . ARG A 1 284 ? -0.655 -9.340 -11.857 1.00 95.38 284 ARG A O 1
ATOM 2269 N N . LYS A 1 285 ? 0.900 -9.349 -13.474 1.00 95.88 285 LYS A N 1
ATOM 2270 C CA . LYS A 1 285 ? 0.808 -10.790 -13.780 1.00 95.88 285 LYS A CA 1
ATOM 2271 C C . LYS A 1 285 ? 0.862 -11.721 -12.564 1.00 95.88 285 LYS A C 1
ATOM 2273 O O . LYS A 1 285 ? -0.046 -12.540 -12.447 1.00 95.88 285 LYS A O 1
ATOM 2278 N N . PRO A 1 286 ? 1.832 -11.611 -11.640 1.00 96.88 286 PRO A N 1
ATOM 2279 C CA . PRO A 1 286 ? 1.872 -12.504 -10.488 1.00 96.88 286 PRO A CA 1
ATOM 2280 C C . PRO A 1 286 ? 0.644 -12.351 -9.573 1.00 96.88 286 PRO A C 1
ATOM 2282 O O . PRO A 1 286 ? 0.216 -13.331 -8.964 1.00 96.88 286 PRO A O 1
ATOM 2285 N N . PHE A 1 287 ? 0.013 -11.171 -9.507 1.00 97.31 287 PHE A N 1
ATOM 2286 C CA . PHE A 1 287 ? -1.259 -10.989 -8.794 1.00 97.31 287 PHE A CA 1
ATOM 2287 C C . PHE A 1 287 ? -2.438 -11.597 -9.545 1.00 97.31 287 PHE A C 1
ATOM 2289 O O . PHE A 1 287 ? -3.254 -12.262 -8.926 1.00 97.31 287 PHE A O 1
ATOM 2296 N N . GLN A 1 288 ? -2.505 -11.450 -10.868 1.00 95.56 288 GLN A N 1
ATOM 2297 C CA . GLN A 1 288 ? -3.526 -12.116 -11.683 1.00 95.56 288 GLN A CA 1
ATOM 2298 C C . GLN A 1 288 ? -3.497 -13.642 -11.515 1.00 95.56 288 GLN A C 1
ATOM 2300 O O . GLN A 1 288 ? -4.543 -14.279 -11.467 1.00 95.56 288 GLN A O 1
ATOM 2305 N N . GLU A 1 289 ? -2.305 -14.229 -11.430 1.00 96.00 289 GLU A N 1
ATOM 2306 C CA . GLU A 1 289 ? -2.141 -15.677 -11.282 1.00 96.00 289 GLU A CA 1
ATOM 2307 C C . GLU A 1 289 ? -2.457 -16.157 -9.856 1.00 96.00 289 GLU A C 1
ATOM 2309 O O . GLU A 1 289 ? -3.037 -17.231 -9.676 1.00 96.00 289 GLU A O 1
ATOM 2314 N N . SER A 1 290 ? -2.094 -15.367 -8.840 1.00 97.75 290 SER A N 1
ATOM 2315 C CA . SER A 1 290 ? -2.200 -15.774 -7.432 1.00 97.75 290 SER A CA 1
ATOM 2316 C C . SER A 1 290 ? -3.465 -15.318 -6.713 1.00 97.75 290 SER A C 1
ATOM 2318 O O . SER A 1 290 ? -3.873 -15.973 -5.761 1.00 97.75 290 SER A O 1
ATOM 2320 N N . PHE A 1 291 ? -4.104 -14.231 -7.141 1.00 97.88 291 PHE A N 1
ATOM 2321 C CA . PHE A 1 291 ? -5.323 -13.717 -6.524 1.00 97.88 291 PHE A CA 1
ATOM 2322 C C . PHE A 1 291 ? -6.545 -14.396 -7.151 1.00 97.88 291 PHE A C 1
ATOM 2324 O O . PHE A 1 291 ? -7.171 -13.887 -8.079 1.00 97.88 291 PHE A O 1
ATOM 2331 N N . ASN A 1 292 ? -6.841 -15.597 -6.661 1.00 97.25 292 ASN A N 1
ATOM 2332 C CA . ASN A 1 292 ? -7.882 -16.493 -7.165 1.00 97.25 292 ASN A CA 1
ATOM 2333 C C . ASN A 1 292 ? -8.701 -17.103 -6.006 1.00 97.25 292 ASN A C 1
ATOM 2335 O O . ASN A 1 292 ? -8.457 -16.797 -4.838 1.00 97.25 292 ASN A O 1
ATOM 2339 N N . ASP A 1 293 ? -9.677 -17.961 -6.323 1.00 97.25 293 ASP A N 1
ATOM 2340 C CA . ASP A 1 293 ? -10.553 -18.582 -5.318 1.00 97.25 293 ASP A CA 1
ATOM 2341 C C . ASP A 1 293 ? -9.775 -19.385 -4.255 1.00 97.25 293 ASP A C 1
ATOM 2343 O O . ASP A 1 293 ? -10.108 -19.295 -3.072 1.00 97.25 293 ASP A O 1
ATOM 2347 N N . ASP A 1 294 ? -8.712 -20.101 -4.646 1.00 97.62 294 ASP A N 1
ATOM 2348 C CA . ASP A 1 294 ? -7.888 -20.897 -3.722 1.00 97.62 294 ASP A CA 1
ATOM 2349 C C . ASP A 1 294 ? -7.154 -19.990 -2.719 1.00 97.62 294 ASP A C 1
ATOM 2351 O O . ASP A 1 294 ? -7.122 -20.279 -1.521 1.00 97.62 294 ASP A O 1
ATOM 2355 N N . PHE A 1 295 ? -6.605 -18.859 -3.183 1.00 97.94 295 PHE A N 1
ATOM 2356 C CA . PHE A 1 295 ? -5.993 -17.860 -2.300 1.00 97.94 295 PHE A CA 1
ATOM 2357 C C . PHE A 1 295 ? -7.012 -17.264 -1.329 1.00 97.94 295 PHE A C 1
ATOM 2359 O O . PHE A 1 295 ? -6.714 -17.089 -0.149 1.00 97.94 295 PHE A O 1
ATOM 2366 N N . VAL A 1 296 ? -8.213 -16.938 -1.808 1.00 97.50 296 VAL A N 1
ATOM 2367 C CA . VAL A 1 296 ? -9.256 -16.326 -0.977 1.00 97.50 296 VAL A CA 1
ATOM 2368 C C . VAL A 1 296 ? -9.743 -17.297 0.099 1.00 97.50 296 VAL A C 1
ATOM 2370 O O . VAL A 1 296 ? -9.905 -16.893 1.254 1.00 97.50 296 VAL A O 1
ATOM 2373 N N . GLU A 1 297 ? -9.934 -18.571 -0.248 1.00 96.38 297 GLU A N 1
ATOM 2374 C CA . GLU A 1 297 ? -10.260 -19.624 0.717 1.00 96.38 297 GLU A CA 1
ATOM 2375 C C . GLU A 1 297 ? -9.138 -19.779 1.750 1.00 96.38 297 GLU A C 1
ATOM 2377 O O . GLU A 1 297 ? -9.401 -19.667 2.948 1.00 96.38 297 GLU A O 1
ATOM 2382 N N . TRP A 1 298 ? -7.882 -19.914 1.308 1.00 97.12 298 TRP A N 1
ATOM 2383 C CA . TRP A 1 298 ? -6.723 -19.969 2.203 1.00 97.12 298 TRP A CA 1
ATOM 2384 C C . TRP A 1 298 ? -6.658 -18.753 3.135 1.00 97.12 298 TRP A C 1
ATOM 2386 O O . TRP A 1 298 ? -6.503 -18.904 4.344 1.00 97.12 298 TRP A O 1
ATOM 2396 N N . TYR A 1 299 ? -6.817 -17.538 2.613 1.00 97.06 299 TYR A N 1
ATOM 2397 C CA . TYR A 1 299 ? -6.668 -16.323 3.405 1.00 97.06 299 TYR A CA 1
ATOM 2398 C C . TYR A 1 299 ? -7.727 -16.227 4.513 1.00 97.06 299 TYR A C 1
ATOM 2400 O O . TYR A 1 299 ? -7.394 -16.000 5.681 1.00 97.06 299 TYR A O 1
ATOM 2408 N N . PHE A 1 300 ? -9.005 -16.423 4.174 1.00 94.62 300 PHE A N 1
ATOM 2409 C CA . PHE A 1 300 ? -10.093 -16.261 5.142 1.00 94.62 300 PHE A CA 1
ATOM 2410 C C . PHE A 1 300 ? -10.299 -17.478 6.046 1.00 94.62 300 PHE A C 1
ATOM 2412 O O . PHE A 1 300 ? -10.719 -17.296 7.191 1.00 94.62 300 PHE A O 1
ATOM 2419 N N . GLU A 1 301 ? -10.053 -18.695 5.559 1.00 92.25 301 GLU A N 1
ATOM 2420 C CA . GLU A 1 301 ? -10.314 -19.924 6.319 1.00 92.25 301 GLU A CA 1
ATOM 2421 C C . GLU A 1 301 ? -9.072 -20.428 7.066 1.00 92.25 301 GLU A C 1
ATOM 2423 O O . GLU A 1 301 ? -9.188 -20.796 8.239 1.00 92.25 301 GLU A O 1
ATOM 2428 N N . ASP A 1 302 ? -7.889 -20.373 6.446 1.00 94.12 302 ASP A N 1
ATOM 2429 C CA . ASP A 1 302 ? -6.657 -20.935 7.016 1.00 94.12 302 ASP A CA 1
ATOM 2430 C C . ASP A 1 302 ? -5.756 -19.873 7.660 1.00 94.12 302 ASP A C 1
ATOM 2432 O O . ASP A 1 302 ? -5.291 -20.054 8.791 1.00 94.12 302 ASP A O 1
ATOM 2436 N N . TYR A 1 303 ? -5.478 -18.769 6.957 1.00 95.12 303 TYR A N 1
ATOM 2437 C CA . TYR A 1 303 ? -4.546 -17.748 7.425 1.00 95.12 303 TYR A CA 1
ATOM 2438 C C . TYR A 1 303 ? -5.135 -16.949 8.583 1.00 95.12 303 TYR A C 1
ATOM 2440 O O . TYR A 1 303 ? -4.589 -17.026 9.682 1.00 95.12 303 TYR A O 1
ATOM 2448 N N . LEU A 1 304 ? -6.233 -16.215 8.360 1.00 92.50 304 LEU A N 1
ATOM 2449 C CA . LEU A 1 304 ? -6.871 -15.413 9.409 1.00 92.50 304 LEU A CA 1
ATOM 2450 C C . LEU A 1 304 ? -7.426 -16.305 10.524 1.00 92.50 304 LEU A C 1
ATOM 2452 O O . LEU A 1 304 ? -7.210 -16.016 11.700 1.00 92.50 304 LEU A O 1
ATOM 2456 N N . GLY A 1 305 ? -8.080 -17.412 10.151 1.00 81.31 305 GLY A N 1
ATOM 2457 C CA . GLY A 1 305 ? -8.521 -18.471 11.059 1.00 81.31 305 GLY A CA 1
ATOM 2458 C C . GLY A 1 305 ? -9.074 -17.967 12.403 1.00 81.31 305 GLY A C 1
ATOM 2459 O O . GLY A 1 305 ? -9.824 -16.994 12.481 1.00 81.31 305 GLY A O 1
ATOM 2460 N N . SER A 1 306 ? -8.698 -18.646 13.488 1.00 76.38 306 SER A N 1
ATOM 2461 C CA . SER A 1 306 ? -8.951 -18.206 14.869 1.00 76.38 306 SER A CA 1
ATOM 2462 C C . SER A 1 306 ? -7.707 -17.594 15.527 1.00 76.38 306 SER A C 1
ATOM 2464 O O . SER A 1 306 ? -7.577 -17.639 16.748 1.00 76.38 306 SER A O 1
ATOM 2466 N N . ASP A 1 307 ? -6.750 -17.106 14.737 1.00 89.69 307 ASP A N 1
ATOM 2467 C CA . ASP A 1 307 ? -5.499 -16.544 15.244 1.00 89.69 307 ASP A CA 1
ATOM 2468 C C . ASP A 1 307 ? -5.657 -15.032 15.457 1.00 89.69 307 ASP A C 1
ATOM 2470 O O . ASP A 1 307 ? -5.805 -14.261 14.508 1.00 89.69 307 ASP A O 1
ATOM 2474 N N . ILE A 1 308 ? -5.660 -14.606 16.722 1.00 89.62 308 ILE A N 1
ATOM 2475 C CA . ILE A 1 308 ? -5.924 -13.214 17.105 1.00 89.62 308 ILE A CA 1
ATOM 2476 C C . ILE A 1 308 ? -4.873 -12.251 16.563 1.00 89.62 308 ILE A C 1
ATOM 2478 O O . ILE A 1 308 ? -5.237 -11.165 16.113 1.00 89.62 308 ILE A O 1
ATOM 2482 N N . GLU A 1 309 ? -3.597 -12.637 16.551 1.00 90.75 309 GLU A N 1
ATOM 2483 C CA . GLU A 1 309 ? -2.552 -11.748 16.041 1.00 90.75 309 GLU A CA 1
ATOM 2484 C C . GLU A 1 309 ? -2.727 -11.544 14.535 1.00 90.75 309 GLU A C 1
ATOM 2486 O O . GLU A 1 309 ? -2.676 -10.420 14.043 1.00 90.75 309 GLU A O 1
ATOM 2491 N N . LYS A 1 310 ? -3.054 -12.596 13.784 1.00 93.12 310 LYS A N 1
ATOM 2492 C CA . LYS A 1 310 ? -3.314 -12.452 12.345 1.00 93.12 310 LYS A CA 1
ATOM 2493 C C . LYS A 1 310 ? -4.577 -11.659 12.042 1.00 93.12 310 LYS A C 1
ATOM 2495 O O . LYS A 1 310 ? -4.598 -10.924 11.061 1.00 93.12 310 LYS A O 1
ATOM 2500 N N . LEU A 1 311 ? -5.612 -11.761 12.873 1.00 90.94 311 LEU A N 1
ATOM 2501 C CA . LEU A 1 311 ? -6.796 -10.909 12.743 1.00 90.94 311 LEU A CA 1
ATOM 2502 C C . LEU A 1 311 ? -6.468 -9.432 12.982 1.00 90.94 311 LEU A C 1
ATOM 2504 O O . LEU A 1 311 ? -7.007 -8.582 12.279 1.00 90.94 311 LEU A O 1
ATOM 2508 N N . MET A 1 312 ? -5.590 -9.133 13.942 1.00 86.69 312 MET A N 1
ATOM 2509 C CA . MET A 1 312 ? -5.160 -7.766 14.251 1.00 86.69 312 MET A CA 1
ATOM 2510 C C . MET A 1 312 ? -4.268 -7.170 13.172 1.00 86.69 312 MET A C 1
ATOM 2512 O O . MET A 1 312 ? -4.483 -6.040 12.752 1.00 86.69 312 MET A O 1
ATOM 2516 N N . TYR A 1 313 ? -3.265 -7.928 12.742 1.00 90.75 313 TYR A N 1
ATOM 2517 C CA . TYR A 1 313 ? -2.177 -7.397 11.930 1.00 90.75 313 TYR A CA 1
ATOM 2518 C C . TYR A 1 313 ? -2.267 -7.817 10.462 1.00 90.75 313 TYR A C 1
ATOM 2520 O O . TYR A 1 313 ? -1.582 -7.250 9.627 1.00 90.75 313 TYR A O 1
ATOM 2528 N N . GLY A 1 314 ? -3.100 -8.794 10.106 1.00 91.88 314 GLY A N 1
ATOM 2529 C CA . GLY A 1 314 ? -3.221 -9.307 8.737 1.00 91.88 314 GLY A CA 1
ATOM 2530 C C . GLY A 1 314 ? -4.591 -9.115 8.087 1.00 91.88 314 GLY A C 1
ATOM 2531 O O . GLY A 1 314 ? -4.732 -9.465 6.916 1.00 91.88 314 GLY A O 1
ATOM 2532 N N . GLY A 1 315 ? -5.597 -8.595 8.803 1.00 90.06 315 GLY A N 1
ATOM 2533 C CA . GLY A 1 315 ? -6.994 -8.505 8.338 1.00 90.06 315 GLY A CA 1
ATOM 2534 C C . GLY A 1 315 ? -7.238 -7.585 7.131 1.00 90.06 315 GLY A C 1
ATOM 2535 O O . GLY A 1 315 ? -8.238 -7.747 6.426 1.00 90.06 315 GLY A O 1
ATOM 2536 N N . ASP A 1 316 ? -6.305 -6.672 6.853 1.00 89.88 316 ASP A N 1
ATOM 2537 C CA . ASP A 1 316 ? -6.428 -5.665 5.790 1.00 89.88 316 ASP A CA 1
ATOM 2538 C C . ASP A 1 316 ? -5.664 -6.032 4.504 1.00 89.88 316 ASP A C 1
ATOM 2540 O O . ASP A 1 316 ? -5.802 -5.361 3.475 1.00 89.88 316 ASP A O 1
ATOM 2544 N N . ALA A 1 317 ? -4.916 -7.139 4.503 1.00 93.88 317 ALA A N 1
ATOM 2545 C CA . ALA A 1 317 ? -4.044 -7.511 3.391 1.00 93.88 317 ALA A CA 1
ATOM 2546 C C . ALA A 1 317 ? -4.778 -7.721 2.051 1.00 93.88 317 ALA A C 1
ATOM 2548 O O . ALA A 1 317 ? -4.254 -7.361 0.997 1.00 93.88 317 ALA A O 1
ATOM 2549 N N . VAL A 1 318 ? -6.012 -8.243 2.055 1.00 95.44 318 VAL A N 1
ATOM 2550 C CA . VAL A 1 318 ? -6.812 -8.369 0.817 1.00 95.44 318 VAL A CA 1
ATOM 2551 C C . VAL A 1 318 ? -7.134 -7.004 0.213 1.00 95.44 318 VAL A C 1
ATOM 2553 O O . VAL A 1 318 ? -7.033 -6.837 -1.001 1.00 95.44 318 VAL A O 1
ATOM 2556 N N . SER A 1 319 ? -7.461 -6.011 1.045 1.00 93.69 319 SER A N 1
ATOM 2557 C CA . SER A 1 319 ? -7.683 -4.634 0.582 1.00 93.69 319 SER A CA 1
ATOM 2558 C C . SER A 1 319 ? -6.426 -4.083 -0.091 1.00 93.69 319 SER A C 1
ATOM 2560 O O . SER A 1 319 ? -6.490 -3.466 -1.154 1.00 93.69 319 SER A O 1
ATOM 2562 N N . ARG A 1 320 ? -5.252 -4.391 0.471 1.00 95.06 320 ARG A N 1
ATOM 2563 C CA . ARG A 1 320 ? -3.964 -3.987 -0.093 1.00 95.06 320 ARG A CA 1
ATOM 2564 C C . ARG A 1 320 ? -3.711 -4.581 -1.481 1.00 95.06 320 ARG A C 1
ATOM 2566 O O . ARG A 1 320 ? -3.297 -3.842 -2.369 1.00 95.06 320 ARG A O 1
ATOM 2573 N N . ILE A 1 321 ? -3.996 -5.867 -1.687 1.00 97.19 321 ILE A N 1
ATOM 2574 C CA . ILE A 1 321 ? -3.865 -6.526 -3.001 1.00 97.19 321 ILE A CA 1
ATOM 2575 C C . ILE A 1 321 ? -4.827 -5.902 -4.021 1.00 97.19 321 ILE A C 1
ATOM 2577 O O . ILE A 1 321 ? -4.427 -5.585 -5.140 1.00 97.19 321 ILE A O 1
ATOM 2581 N N . LEU A 1 322 ? -6.082 -5.665 -3.627 1.00 96.81 322 LEU A N 1
ATOM 2582 C CA . LEU A 1 322 ? -7.078 -5.016 -4.485 1.00 96.81 322 LEU A CA 1
ATOM 2583 C C . LEU A 1 322 ? -6.642 -3.604 -4.893 1.00 96.81 322 LEU A C 1
ATOM 2585 O O . LEU A 1 322 ? -6.772 -3.231 -6.057 1.00 96.81 322 LEU A O 1
ATOM 2589 N N . ASN A 1 323 ? -6.069 -2.842 -3.961 1.00 94.94 323 ASN A N 1
ATOM 2590 C CA . ASN A 1 323 ? -5.543 -1.509 -4.240 1.00 94.94 323 ASN A CA 1
ATOM 2591 C C . ASN A 1 323 ? -4.338 -1.545 -5.184 1.00 94.94 323 ASN A C 1
ATOM 2593 O O . ASN A 1 323 ? -4.223 -0.662 -6.025 1.00 94.94 323 ASN A O 1
ATOM 2597 N N . VAL A 1 324 ? -3.480 -2.570 -5.106 1.00 95.31 324 VAL A N 1
ATOM 2598 C CA . VAL A 1 324 ? -2.397 -2.775 -6.084 1.00 95.31 324 VAL A CA 1
ATOM 2599 C C . VAL A 1 324 ? -2.966 -2.995 -7.484 1.00 95.31 324 VAL A C 1
ATOM 2601 O O . VAL A 1 324 ? -2.498 -2.362 -8.426 1.00 95.31 324 VAL A O 1
ATOM 2604 N N . LEU A 1 325 ? -3.981 -3.853 -7.635 1.00 96.19 325 LEU A N 1
ATOM 2605 C CA . LEU A 1 325 ? -4.610 -4.108 -8.937 1.00 96.19 325 LEU A CA 1
ATOM 2606 C C . LEU A 1 325 ? -5.204 -2.828 -9.537 1.00 96.19 325 LEU A C 1
ATOM 2608 O O . LEU A 1 325 ? -4.917 -2.508 -10.690 1.00 96.19 325 LEU A O 1
ATOM 2612 N N . VAL A 1 326 ? -5.960 -2.074 -8.732 1.00 96.12 326 VAL A N 1
ATOM 2613 C CA . VAL A 1 326 ? -6.547 -0.790 -9.143 1.00 96.12 326 VAL A CA 1
ATOM 2614 C C . VAL A 1 326 ? -5.457 0.209 -9.528 1.00 96.12 326 VAL A C 1
ATOM 2616 O O . VAL A 1 326 ? -5.501 0.747 -10.630 1.00 96.12 326 VAL A O 1
ATOM 2619 N N . TRP A 1 327 ? -4.458 0.417 -8.664 1.00 95.62 327 TRP A N 1
ATOM 2620 C CA . TRP A 1 327 ? -3.355 1.354 -8.899 1.00 95.62 327 TRP A CA 1
ATOM 2621 C C . TRP A 1 327 ? -2.592 1.043 -10.192 1.00 95.62 327 TRP A C 1
ATOM 2623 O O . TRP A 1 327 ? -2.348 1.933 -11.004 1.00 95.62 327 TRP A O 1
ATOM 2633 N N . VAL A 1 328 ? -2.272 -0.229 -10.436 1.00 95.38 328 VAL A N 1
ATOM 2634 C CA . VAL A 1 328 ? -1.565 -0.635 -11.657 1.00 95.38 328 VAL A CA 1
ATOM 2635 C C . VAL A 1 328 ? -2.368 -0.292 -12.913 1.00 95.38 328 VAL A C 1
ATOM 2637 O O . VAL A 1 328 ? -1.801 0.126 -13.923 1.00 95.38 328 VAL A O 1
ATOM 2640 N N . GLU A 1 329 ? -3.688 -0.451 -12.877 1.00 95.00 329 GLU A N 1
ATOM 2641 C CA . GLU A 1 329 ? -4.549 -0.048 -13.987 1.00 95.00 329 GLU A CA 1
ATOM 2642 C C . GLU A 1 329 ? -4.606 1.480 -14.136 1.00 95.00 329 GLU A C 1
ATOM 2644 O O . GLU A 1 329 ? -4.589 1.957 -15.272 1.00 95.00 329 GLU A O 1
ATOM 2649 N N . GLU A 1 330 ? -4.608 2.240 -13.031 1.00 94.50 330 GLU A N 1
ATOM 2650 C CA . GLU A 1 330 ? -4.514 3.716 -13.020 1.00 94.50 330 GLU A CA 1
ATOM 2651 C C . GLU A 1 330 ? -3.286 4.207 -13.763 1.00 94.50 330 GLU A C 1
ATOM 2653 O O . GLU A 1 330 ? -3.403 4.954 -14.747 1.00 94.50 330 GLU A O 1
ATOM 2658 N N . ASP A 1 331 ? -2.130 3.688 -13.385 1.00 94.06 331 ASP A N 1
ATOM 2659 C CA . ASP A 1 331 ? -0.867 4.083 -13.980 1.00 94.06 331 ASP A CA 1
ATOM 2660 C C . ASP A 1 331 ? -0.761 3.653 -15.454 1.00 94.06 331 ASP A C 1
ATOM 2662 O O . ASP A 1 331 ? -0.179 4.372 -16.276 1.00 94.06 331 ASP A O 1
ATOM 2666 N N . ILE A 1 332 ? -1.361 2.518 -15.844 1.00 93.94 332 ILE A N 1
ATOM 2667 C CA . ILE A 1 332 ? -1.419 2.106 -17.255 1.00 93.94 332 ILE A CA 1
ATOM 2668 C C . ILE A 1 332 ? -2.270 3.074 -18.069 1.00 93.94 332 ILE A C 1
ATOM 2670 O O . ILE A 1 332 ? -1.848 3.468 -19.159 1.00 93.94 332 ILE A O 1
ATOM 2674 N N . VAL A 1 333 ? -3.456 3.461 -17.590 1.00 93.62 333 VAL A N 1
ATOM 2675 C CA . VAL A 1 333 ? -4.320 4.409 -18.314 1.00 93.62 333 VAL A CA 1
ATOM 2676 C C . VAL A 1 333 ? -3.619 5.751 -18.471 1.00 93.62 333 VAL A C 1
ATOM 2678 O O . VAL A 1 333 ? -3.631 6.326 -19.564 1.00 93.62 333 VAL A O 1
ATOM 2681 N N . GLU A 1 334 ? -2.960 6.235 -17.420 1.00 91.56 334 GLU A N 1
ATOM 2682 C CA . GLU A 1 334 ? -2.211 7.485 -17.477 1.00 91.56 334 GLU A CA 1
ATOM 2683 C C . GLU A 1 334 ? -1.060 7.412 -18.490 1.00 91.56 334 GLU A C 1
ATOM 2685 O O . GLU A 1 334 ? -0.917 8.294 -19.347 1.00 91.56 334 GLU A O 1
ATOM 2690 N N . ALA A 1 335 ? -0.279 6.333 -18.464 1.00 90.19 335 ALA A N 1
ATOM 2691 C CA . ALA A 1 335 ? 0.803 6.121 -19.416 1.00 90.19 335 ALA A CA 1
ATOM 2692 C C . ALA A 1 335 ? 0.292 5.970 -20.859 1.00 90.19 335 ALA A C 1
ATOM 2694 O O . ALA A 1 335 ? 0.886 6.516 -21.794 1.00 90.19 335 ALA A O 1
ATOM 2695 N N . LEU A 1 336 ? -0.839 5.297 -21.079 1.00 90.62 336 LEU A N 1
ATOM 2696 C CA . LEU A 1 336 ? -1.479 5.225 -22.395 1.00 90.62 336 LEU A CA 1
ATOM 2697 C C . LEU A 1 336 ? -1.871 6.628 -22.887 1.00 90.62 336 LEU A C 1
ATOM 2699 O O . LEU A 1 336 ? -1.538 6.988 -24.021 1.00 90.62 336 LEU A O 1
ATOM 2703 N N . GLY A 1 337 ? -2.459 7.448 -22.009 1.00 88.38 337 GLY A N 1
ATOM 2704 C CA . GLY A 1 337 ? -2.758 8.864 -22.244 1.00 88.38 337 GLY A CA 1
ATOM 2705 C C . GLY A 1 337 ? -1.543 9.670 -22.698 1.00 88.38 337 GLY A C 1
ATOM 2706 O O . GLY A 1 337 ? -1.595 10.329 -23.738 1.00 88.38 337 GLY A O 1
ATOM 2707 N N . ARG A 1 338 ? -0.428 9.561 -21.969 1.00 84.75 338 ARG A N 1
ATOM 2708 C CA . ARG A 1 338 ? 0.835 10.260 -22.275 1.00 84.75 338 ARG A CA 1
ATOM 2709 C C . ARG A 1 338 ? 1.522 9.738 -23.539 1.00 84.75 338 ARG A C 1
ATOM 2711 O O . ARG A 1 338 ? 2.185 10.499 -24.236 1.00 84.75 338 ARG A O 1
ATOM 2718 N N . SER A 1 339 ? 1.368 8.453 -23.853 1.00 81.94 339 SER A N 1
ATOM 2719 C CA . SER A 1 339 ? 2.020 7.837 -25.015 1.00 81.94 339 SER A CA 1
ATOM 2720 C C . SER A 1 339 ? 1.322 8.098 -26.350 1.00 81.94 339 SER A C 1
ATOM 2722 O O . SER A 1 339 ? 1.891 7.800 -27.400 1.00 81.94 339 SER A O 1
ATOM 2724 N N . GLY A 1 340 ? 0.067 8.556 -26.324 1.00 80.12 340 GLY A N 1
ATOM 2725 C CA . GLY A 1 340 ? -0.804 8.620 -27.501 1.00 80.12 340 GLY A CA 1
ATOM 2726 C C . GLY A 1 340 ? -1.278 7.248 -28.011 1.00 80.12 340 GLY A C 1
ATOM 2727 O O . GLY A 1 340 ? -2.151 7.188 -28.881 1.00 80.12 340 GLY A O 1
ATOM 2728 N N . ASN A 1 341 ? -0.759 6.139 -27.468 1.00 81.56 341 ASN A N 1
ATOM 2729 C CA . ASN A 1 341 ? -1.254 4.796 -27.738 1.00 81.56 341 ASN A CA 1
ATOM 2730 C C . ASN A 1 341 ? -2.507 4.541 -26.898 1.00 81.56 341 ASN A C 1
ATOM 2732 O O . ASN A 1 341 ? -2.447 4.457 -25.679 1.00 81.56 341 ASN A O 1
ATOM 2736 N N . LYS A 1 342 ? -3.645 4.381 -27.572 1.00 84.38 342 LYS A N 1
ATOM 2737 C CA . LYS A 1 342 ? -4.949 4.158 -26.932 1.00 84.38 342 LYS A CA 1
ATOM 2738 C C . LYS A 1 342 ? -5.322 2.682 -26.778 1.00 84.38 342 LYS A C 1
ATOM 2740 O O . LYS A 1 342 ? -6.424 2.370 -26.337 1.00 84.38 342 LYS A O 1
ATOM 2745 N N . SER A 1 343 ? -4.432 1.774 -27.175 1.00 89.19 343 SER A N 1
ATOM 2746 C CA . SER A 1 343 ? -4.684 0.334 -27.119 1.00 89.19 343 SER A CA 1
ATOM 2747 C C . SER A 1 343 ? -4.252 -0.227 -25.774 1.00 89.19 343 SER A C 1
ATOM 2749 O O . SER A 1 343 ? -3.098 -0.067 -25.384 1.00 89.19 343 SER A O 1
ATOM 2751 N N . TRP A 1 344 ? -5.159 -0.933 -25.099 1.00 90.75 344 TRP A N 1
ATOM 2752 C CA . TRP A 1 344 ? -4.826 -1.646 -23.869 1.00 90.75 344 TRP A CA 1
ATOM 2753 C C . TRP A 1 344 ? -3.718 -2.687 -24.123 1.00 90.75 344 TRP A C 1
ATOM 2755 O O . TRP A 1 344 ? -3.785 -3.392 -25.139 1.00 90.75 344 TRP A O 1
ATOM 2765 N N . PRO A 1 345 ? -2.698 -2.797 -23.252 1.00 90.56 345 PRO A N 1
ATOM 2766 C CA . PRO A 1 345 ? -1.622 -3.767 -23.428 1.00 90.56 345 PRO A CA 1
ATOM 2767 C C . PRO A 1 345 ? -2.121 -5.220 -23.352 1.00 90.56 345 PRO A C 1
ATOM 2769 O O . PRO A 1 345 ? -3.087 -5.548 -22.667 1.00 90.56 345 PRO A O 1
ATOM 2772 N N . ALA A 1 346 ? -1.436 -6.118 -24.062 1.00 87.94 346 ALA A N 1
ATOM 2773 C CA . ALA A 1 346 ? -1.710 -7.552 -23.998 1.00 87.94 346 ALA A CA 1
ATOM 2774 C C . ALA A 1 346 ? -1.170 -8.182 -22.700 1.00 87.94 346 ALA A C 1
ATOM 2776 O O . ALA A 1 346 ? -0.263 -7.645 -22.068 1.00 87.94 346 ALA A O 1
ATOM 2777 N N . GLY A 1 347 ? -1.672 -9.372 -22.354 1.00 81.19 347 GLY A N 1
ATOM 2778 C CA . GLY A 1 347 ? -1.215 -10.143 -21.188 1.00 81.19 347 GLY A CA 1
ATOM 2779 C C . GLY A 1 347 ? -2.057 -9.963 -19.925 1.00 81.19 347 GLY A C 1
ATOM 2780 O O . GLY A 1 347 ? -1.615 -10.389 -18.867 1.00 81.19 347 GLY A O 1
ATOM 2781 N N . PHE A 1 348 ? -3.235 -9.348 -20.057 1.00 84.50 348 PHE A N 1
ATOM 2782 C CA . PHE A 1 348 ? -4.260 -9.261 -19.022 1.00 84.50 348 PHE A CA 1
ATOM 2783 C C . PHE A 1 348 ? -5.245 -10.410 -19.209 1.00 84.50 348 PHE A C 1
ATOM 2785 O O . PHE A 1 348 ? -5.840 -10.548 -20.281 1.00 84.50 348 PHE A O 1
ATOM 2792 N N . GLU A 1 349 ? -5.413 -11.211 -18.171 1.00 89.25 349 GLU A N 1
ATOM 2793 C CA . GLU A 1 349 ? -6.549 -12.103 -17.987 1.00 89.25 349 GLU A CA 1
ATOM 2794 C C . GLU A 1 349 ? -7.463 -11.494 -16.928 1.00 89.25 349 GLU A C 1
ATOM 2796 O O . GLU A 1 349 ? -6.998 -10.834 -15.992 1.00 89.25 349 GLU A O 1
ATOM 2801 N N . GLU A 1 350 ? -8.760 -11.692 -17.145 1.00 91.75 350 GLU A N 1
ATOM 2802 C CA . GLU A 1 350 ? -9.815 -11.156 -16.298 1.00 91.75 350 GLU A CA 1
ATOM 2803 C C . GLU A 1 350 ? -9.771 -11.819 -14.922 1.00 91.75 350 GLU A C 1
ATOM 2805 O O . GLU A 1 350 ? -9.865 -13.045 -14.818 1.00 91.75 350 GLU A O 1
ATOM 2810 N N . ILE A 1 351 ? -9.669 -11.006 -13.874 1.00 95.62 351 ILE A N 1
ATOM 2811 C CA . ILE A 1 351 ? -9.840 -11.466 -12.496 1.00 95.62 351 ILE A CA 1
ATOM 2812 C C . ILE A 1 351 ? -11.332 -11.420 -12.158 1.00 95.62 351 ILE A C 1
ATOM 2814 O O . ILE A 1 351 ? -11.981 -10.372 -12.240 1.00 95.62 351 ILE A O 1
ATOM 2818 N N . SER A 1 352 ? -11.887 -12.566 -11.763 1.00 97.25 352 SER A N 1
ATOM 2819 C CA . SER A 1 352 ? -13.266 -12.668 -11.291 1.00 97.25 352 SER A CA 1
ATOM 2820 C C . SER A 1 352 ? -13.350 -13.609 -10.098 1.00 97.25 352 SER A C 1
ATOM 2822 O O . SER A 1 352 ? -12.999 -14.779 -10.208 1.00 97.25 352 SER A O 1
ATOM 2824 N N . ILE A 1 353 ? -13.818 -13.079 -8.970 1.00 97.81 353 ILE A N 1
ATOM 2825 C CA . ILE A 1 353 ? -13.961 -13.789 -7.696 1.00 97.81 353 ILE A CA 1
ATOM 2826 C C . ILE A 1 353 ? -15.348 -13.473 -7.139 1.00 97.81 353 ILE A C 1
ATOM 2828 O O . ILE A 1 353 ? -15.747 -12.308 -7.074 1.00 97.81 353 ILE A O 1
ATOM 2832 N N . ASP A 1 354 ? -16.077 -14.499 -6.711 1.00 97.31 354 ASP A N 1
ATOM 2833 C CA . ASP A 1 354 ? -17.330 -14.361 -5.960 1.00 97.31 354 ASP A CA 1
ATOM 2834 C C . ASP A 1 354 ? -17.273 -15.276 -4.736 1.00 97.31 354 ASP A C 1
ATOM 2836 O O . ASP A 1 354 ? -17.622 -16.458 -4.782 1.00 97.31 354 ASP A O 1
ATOM 2840 N N . TYR A 1 355 ? -16.786 -14.715 -3.633 1.00 96.56 355 TYR A N 1
ATOM 2841 C CA . TYR A 1 355 ? -16.595 -15.416 -2.378 1.00 96.56 355 TYR A CA 1
ATOM 2842 C C . TYR A 1 355 ? -17.534 -14.871 -1.306 1.00 96.56 355 TYR A C 1
ATOM 2844 O O . TYR A 1 355 ? -17.517 -13.690 -0.950 1.00 96.56 355 TYR A O 1
ATOM 2852 N N . ASN A 1 356 ? -18.371 -15.751 -0.761 1.00 94.50 356 ASN A N 1
ATOM 2853 C CA . ASN A 1 356 ? -19.426 -15.365 0.166 1.00 94.50 356 ASN A CA 1
ATOM 2854 C C . ASN A 1 356 ? -19.592 -16.399 1.285 1.00 94.50 356 ASN A C 1
ATOM 2856 O O . ASN A 1 356 ? -20.018 -17.537 1.058 1.00 94.50 356 ASN A O 1
ATOM 2860 N N . LYS A 1 357 ? -19.288 -15.980 2.512 1.00 92.19 357 LYS A N 1
ATOM 2861 C CA . LYS A 1 357 ? -19.480 -16.738 3.754 1.00 92.19 357 LYS A CA 1
ATOM 2862 C C . LYS A 1 357 ? -20.188 -15.858 4.786 1.00 92.19 357 LYS A C 1
ATOM 2864 O O . LYS A 1 357 ? -20.467 -14.685 4.567 1.00 92.19 357 LYS A O 1
ATOM 2869 N N . SER A 1 358 ? -20.489 -16.416 5.958 1.00 87.06 358 SER A N 1
ATOM 2870 C CA . SER A 1 358 ? -21.243 -15.707 7.005 1.00 87.06 358 SER A CA 1
ATOM 2871 C C . SER A 1 358 ? -20.587 -14.423 7.519 1.00 87.06 358 SER A C 1
ATOM 2873 O O . SER A 1 358 ? -21.280 -13.566 8.058 1.00 87.06 358 SER A O 1
ATOM 2875 N N . ASN A 1 359 ? -19.267 -14.329 7.415 1.00 88.19 359 ASN A N 1
ATOM 2876 C CA . ASN A 1 359 ? -18.437 -13.308 8.047 1.00 88.19 359 ASN A CA 1
ATOM 2877 C C . ASN A 1 359 ? -17.536 -12.580 7.028 1.00 88.19 359 ASN A C 1
ATOM 2879 O O . ASN A 1 359 ? -16.724 -11.740 7.400 1.00 88.19 359 ASN A O 1
ATOM 2883 N N . VAL A 1 360 ? -17.677 -12.906 5.740 1.00 92.44 360 VAL A N 1
ATOM 2884 C CA . VAL A 1 360 ? -16.901 -12.307 4.656 1.00 92.44 360 VAL A CA 1
ATOM 2885 C C . VAL A 1 360 ? -17.683 -12.333 3.353 1.00 92.44 360 VAL A C 1
ATOM 2887 O O . VAL A 1 360 ? -18.323 -13.328 3.010 1.00 92.44 360 VAL A O 1
ATOM 2890 N N . ARG A 1 361 ? -17.607 -11.227 2.620 1.00 94.06 361 ARG A N 1
ATOM 2891 C CA . ARG A 1 361 ? -18.080 -11.094 1.249 1.00 94.06 361 ARG A CA 1
ATOM 2892 C C . ARG A 1 361 ? -17.003 -10.389 0.439 1.00 94.06 361 ARG A C 1
ATOM 2894 O O . ARG A 1 361 ? -16.665 -9.243 0.733 1.00 94.06 361 ARG A O 1
ATOM 2901 N N . LEU A 1 362 ? -16.503 -11.070 -0.577 1.00 95.81 362 LEU A N 1
ATOM 2902 C CA . LEU A 1 362 ? -15.553 -10.546 -1.540 1.00 95.81 362 LEU A CA 1
ATOM 2903 C C . LEU A 1 362 ? -16.098 -10.826 -2.939 1.00 95.81 362 LEU A C 1
ATOM 2905 O O . LEU A 1 362 ? -16.186 -11.972 -3.362 1.00 95.81 362 LEU A O 1
ATOM 2909 N N . GLU A 1 363 ? -16.478 -9.770 -3.643 1.00 97.25 363 GLU A N 1
ATOM 2910 C CA . GLU A 1 363 ? -16.812 -9.823 -5.064 1.00 97.25 363 GLU A CA 1
ATOM 2911 C C . GLU A 1 363 ? -15.771 -8.990 -5.799 1.00 97.25 363 GLU A C 1
ATOM 2913 O O . GLU A 1 363 ? -15.637 -7.805 -5.506 1.00 97.25 363 GLU A O 1
ATOM 2918 N N . VAL A 1 364 ? -15.054 -9.582 -6.746 1.00 97.62 364 VAL A N 1
ATOM 2919 C CA . VAL A 1 364 ? -14.065 -8.904 -7.590 1.00 97.62 364 VAL A CA 1
ATOM 2920 C C . VAL A 1 364 ? -14.415 -9.206 -9.030 1.00 97.62 364 VAL A C 1
ATOM 2922 O O . VAL A 1 364 ? -14.694 -10.353 -9.381 1.00 97.62 364 VAL A O 1
ATOM 2925 N N . TRP A 1 365 ? -14.448 -8.183 -9.867 1.00 96.94 365 TRP A N 1
ATOM 2926 C CA . TRP A 1 365 ? -14.663 -8.363 -11.292 1.00 96.94 365 TRP A CA 1
ATOM 2927 C C . TRP A 1 365 ? -14.016 -7.215 -12.057 1.00 96.94 365 TRP A C 1
ATOM 2929 O O . TRP A 1 365 ? -14.116 -6.048 -11.664 1.00 96.94 365 TRP A O 1
ATOM 2939 N N . GLU A 1 366 ? -13.407 -7.525 -13.191 1.00 95.75 366 GLU A N 1
ATOM 2940 C CA . GLU A 1 366 ? -12.839 -6.500 -14.058 1.00 95.75 366 GLU A CA 1
ATOM 2941 C C . GLU A 1 366 ? -13.837 -6.085 -15.151 1.00 95.75 366 GLU A C 1
ATOM 2943 O O . GLU A 1 366 ? -14.658 -6.870 -15.631 1.00 95.75 366 GLU A O 1
ATOM 2948 N N . LYS A 1 367 ? -13.830 -4.807 -15.540 1.00 93.81 367 LYS A N 1
ATOM 2949 C CA . LYS A 1 367 ? -14.675 -4.286 -16.626 1.00 93.81 367 LYS A CA 1
ATOM 2950 C C . LYS A 1 367 ? -13.896 -3.406 -17.574 1.00 93.81 367 LYS A C 1
ATOM 2952 O O . LYS A 1 367 ? -13.020 -2.658 -17.170 1.00 93.81 367 LYS A O 1
ATOM 2957 N N . TYR A 1 368 ? -14.327 -3.410 -18.831 1.00 92.19 368 TYR A N 1
ATOM 2958 C CA . TYR A 1 368 ? -13.828 -2.499 -19.852 1.00 92.19 368 TYR A CA 1
ATOM 2959 C C . TYR A 1 368 ? -14.725 -1.253 -19.960 1.00 92.19 368 TYR A C 1
ATOM 2961 O O . TYR A 1 368 ? -15.767 -1.275 -20.632 1.00 92.19 368 TYR A O 1
ATOM 2969 N N . VAL A 1 369 ? -14.350 -0.174 -19.267 1.00 91.38 369 VAL A N 1
ATOM 2970 C CA . VAL A 1 369 ? -15.175 1.037 -19.070 1.00 91.38 369 VAL A CA 1
ATOM 2971 C C . VAL A 1 369 ? -14.555 2.269 -19.732 1.00 91.38 369 VAL A C 1
ATOM 2973 O O . VAL A 1 369 ? -13.332 2.343 -19.828 1.00 91.38 369 VAL A O 1
ATOM 2976 N N . PRO A 1 370 ? -15.363 3.229 -20.226 1.00 90.44 370 PRO A N 1
ATOM 2977 C CA . PRO A 1 370 ? -14.836 4.484 -20.755 1.00 90.44 370 PRO A CA 1
ATOM 2978 C C . PRO A 1 370 ? -14.209 5.332 -19.643 1.00 90.44 370 PRO A C 1
ATOM 2980 O O . PRO A 1 370 ? -14.711 5.353 -18.521 1.00 90.44 370 PRO A O 1
ATOM 2983 N N . VAL A 1 371 ? -13.142 6.051 -19.986 1.00 90.12 371 VAL A N 1
ATOM 2984 C CA . VAL A 1 371 ? -12.455 6.996 -19.103 1.00 90.12 371 VAL A CA 1
ATOM 2985 C C . VAL A 1 371 ? -12.595 8.405 -19.682 1.00 90.12 371 VAL A C 1
ATOM 2987 O O . VAL A 1 371 ? -12.081 8.693 -20.766 1.00 90.12 371 VAL A O 1
ATOM 2990 N N . ASP A 1 372 ? -13.307 9.282 -18.970 1.00 86.06 372 ASP A N 1
ATOM 2991 C CA . ASP A 1 372 ? -13.732 10.597 -19.478 1.00 86.06 372 ASP A CA 1
ATOM 2992 C C . ASP A 1 372 ? -12.551 11.485 -19.903 1.00 86.06 372 ASP A C 1
ATOM 2994 O O . ASP A 1 372 ? -12.571 12.084 -20.980 1.00 86.06 372 ASP A O 1
ATOM 2998 N N . TRP A 1 373 ? -11.492 11.542 -19.087 1.00 85.69 373 TRP A N 1
ATOM 2999 C CA . TRP A 1 373 ? -10.292 12.345 -19.360 1.00 85.69 373 TRP A CA 1
ATOM 3000 C C . TRP A 1 373 ? -9.362 11.719 -20.409 1.00 85.69 373 TRP A C 1
ATOM 3002 O O . TRP A 1 373 ? -8.456 12.385 -20.904 1.00 85.69 373 TRP A O 1
ATOM 3012 N N . PHE A 1 374 ? -9.608 10.467 -20.798 1.00 87.62 374 PHE A N 1
ATOM 3013 C CA . PHE A 1 374 ? -8.830 9.734 -21.792 1.00 87.62 374 PHE A CA 1
ATOM 3014 C C . PHE A 1 374 ? -9.591 9.637 -23.123 1.00 87.62 374 PHE A C 1
ATOM 3016 O O . PHE A 1 374 ? -9.689 8.573 -23.731 1.00 87.62 374 PHE A O 1
ATOM 3023 N N . ASP A 1 375 ? -10.178 10.746 -23.586 1.00 85.31 375 ASP A N 1
ATOM 3024 C CA . ASP A 1 375 ? -10.994 10.837 -24.811 1.00 85.31 375 ASP A CA 1
ATOM 3025 C C . ASP A 1 375 ? -12.112 9.777 -24.902 1.00 85.31 375 ASP A C 1
ATOM 3027 O O . ASP A 1 375 ? -12.444 9.302 -25.994 1.00 85.31 375 ASP A O 1
ATOM 3031 N N . ASN A 1 376 ? -12.684 9.368 -23.764 1.00 84.88 376 ASN A N 1
ATOM 3032 C CA . ASN A 1 376 ? -13.641 8.259 -23.663 1.00 84.88 376 ASN A CA 1
ATOM 3033 C C . ASN A 1 376 ? -13.121 6.920 -24.220 1.00 84.88 376 ASN A C 1
ATOM 3035 O O . ASN A 1 376 ? -13.917 6.040 -24.575 1.00 84.88 376 ASN A O 1
ATOM 3039 N N . ASN A 1 377 ? -11.800 6.739 -24.310 1.00 88.50 377 ASN A N 1
ATOM 3040 C CA . ASN A 1 377 ? -11.232 5.425 -24.570 1.00 88.50 377 ASN A CA 1
ATOM 3041 C C . ASN A 1 377 ? -11.536 4.512 -23.395 1.00 88.50 377 ASN A C 1
ATOM 3043 O O . ASN A 1 377 ? -11.726 4.947 -22.259 1.00 88.50 377 ASN A O 1
ATOM 3047 N N . LYS A 1 378 ? -11.626 3.225 -23.705 1.00 89.94 378 LYS A N 1
ATOM 3048 C CA . LYS A 1 378 ? -11.950 2.223 -22.710 1.00 89.94 378 LYS A CA 1
ATOM 3049 C C . LYS A 1 378 ? -10.680 1.663 -22.086 1.00 89.94 378 LYS A C 1
ATOM 3051 O O . LYS A 1 378 ? -9.719 1.365 -22.797 1.00 89.94 378 LYS A O 1
ATOM 3056 N N . ALA A 1 379 ? -10.728 1.481 -20.779 1.00 91.56 379 ALA A N 1
ATOM 3057 C CA . ALA A 1 379 ? -9.689 0.867 -19.975 1.00 91.56 379 ALA A CA 1
ATOM 3058 C C . ALA A 1 379 ? -10.263 -0.333 -19.227 1.00 91.56 379 ALA A C 1
ATOM 3060 O O . ALA A 1 379 ? -11.454 -0.338 -18.895 1.00 91.56 379 ALA A O 1
ATOM 3061 N N . TRP A 1 380 ? -9.433 -1.350 -18.996 1.00 92.50 380 TRP A N 1
ATOM 3062 C CA . TRP A 1 380 ? -9.788 -2.380 -18.028 1.00 92.50 380 TRP A CA 1
ATOM 3063 C C . TRP A 1 380 ? -9.627 -1.811 -16.627 1.00 92.50 380 TRP A C 1
ATOM 3065 O O . TRP A 1 380 ? -8.728 -1.012 -16.381 1.00 92.50 380 TRP A O 1
ATOM 3075 N N . THR A 1 381 ? -10.546 -2.184 -15.749 1.00 93.75 381 THR A N 1
ATOM 3076 C CA . THR A 1 381 ? -10.513 -1.779 -14.355 1.00 93.75 381 THR A CA 1
ATOM 3077 C C . THR A 1 381 ? -11.076 -2.859 -13.447 1.00 93.75 381 THR A C 1
ATOM 3079 O O . THR A 1 381 ? -12.138 -3.418 -13.735 1.00 93.75 381 THR A O 1
ATOM 3082 N N . THR A 1 382 ? -10.397 -3.083 -12.335 1.00 96.50 382 THR A N 1
ATOM 3083 C CA . THR A 1 382 ? -10.798 -3.876 -11.190 1.00 96.50 382 THR A CA 1
ATOM 3084 C C . THR A 1 382 ? -11.839 -3.112 -10.389 1.00 96.50 382 THR A C 1
ATOM 3086 O O . THR A 1 382 ? -11.602 -2.020 -9.873 1.00 96.50 382 THR A O 1
ATOM 3089 N N . LEU A 1 383 ? -13.017 -3.714 -10.271 1.00 95.94 383 LEU A N 1
ATOM 3090 C CA . LEU A 1 383 ? -14.066 -3.272 -9.370 1.00 95.94 383 LEU A CA 1
ATOM 3091 C C . LEU A 1 383 ? -14.286 -4.346 -8.319 1.00 95.94 383 LEU A C 1
ATOM 3093 O O . LEU A 1 383 ? -14.266 -5.540 -8.627 1.00 95.94 383 LEU A O 1
ATOM 3097 N N . TYR A 1 384 ? -14.534 -3.927 -7.085 1.00 95.81 384 TYR A N 1
ATOM 3098 C CA . TYR A 1 384 ? -14.732 -4.882 -6.009 1.00 95.81 384 TYR A CA 1
ATOM 3099 C C . TYR A 1 384 ? -15.748 -4.427 -4.968 1.00 95.81 384 TYR A C 1
ATOM 3101 O O . TYR A 1 384 ? -15.987 -3.238 -4.759 1.00 95.81 384 TYR A O 1
ATOM 3109 N N . ARG A 1 385 ? -16.347 -5.404 -4.290 1.00 93.94 385 ARG A N 1
ATOM 3110 C CA . ARG A 1 385 ? -16.998 -5.242 -2.991 1.00 93.94 385 ARG A CA 1
ATOM 3111 C C . ARG A 1 385 ? -16.236 -6.095 -2.006 1.00 93.94 385 ARG A C 1
ATOM 3113 O O . ARG A 1 385 ? -16.138 -7.303 -2.199 1.00 93.94 385 ARG A O 1
ATOM 3120 N N . TYR A 1 386 ? -15.733 -5.476 -0.953 1.00 92.62 386 TYR A N 1
ATOM 3121 C CA . TYR A 1 386 ? -15.021 -6.186 0.092 1.00 92.62 386 TYR A CA 1
ATOM 3122 C C . TYR A 1 386 ? -15.646 -5.875 1.442 1.00 92.62 386 TYR A C 1
ATOM 3124 O O . TYR A 1 386 ? -15.933 -4.727 1.780 1.00 92.62 386 TYR A O 1
ATOM 3132 N N . HIS A 1 387 ? -15.897 -6.930 2.199 1.00 90.31 387 HIS A N 1
ATOM 3133 C CA . HIS A 1 387 ? -16.303 -6.854 3.580 1.00 90.31 387 HIS A CA 1
ATOM 3134 C C . HIS A 1 387 ? -15.800 -8.083 4.310 1.00 90.31 387 HIS A C 1
ATOM 3136 O O . HIS A 1 387 ? -16.137 -9.210 3.951 1.00 90.31 387 HIS A O 1
ATOM 3142 N N . PHE A 1 388 ? -15.061 -7.842 5.377 1.00 90.81 388 PHE A N 1
ATOM 3143 C CA . PHE A 1 388 ? -14.673 -8.847 6.341 1.00 90.81 388 PHE A CA 1
ATOM 3144 C C . PHE A 1 388 ? -15.105 -8.373 7.724 1.00 90.81 388 PHE A C 1
ATOM 3146 O O . PHE A 1 388 ? -14.943 -7.206 8.081 1.00 90.81 388 PHE A O 1
ATOM 3153 N N . PHE A 1 389 ? -15.693 -9.273 8.500 1.00 90.56 389 PHE A N 1
ATOM 3154 C CA . PHE A 1 389 ? -15.984 -9.039 9.903 1.00 90.56 389 PHE A CA 1
ATOM 3155 C C . PHE A 1 389 ? -15.671 -10.316 10.674 1.00 90.56 389 PHE A C 1
ATOM 3157 O O . PHE A 1 389 ? -16.183 -11.367 10.298 1.00 90.56 389 PHE A O 1
ATOM 3164 N N . PRO A 1 390 ? -14.864 -10.287 11.746 1.00 91.06 390 PRO A N 1
ATOM 3165 C CA . PRO A 1 390 ? -14.504 -11.511 12.444 1.00 91.06 390 PRO A CA 1
ATOM 3166 C C . PRO A 1 390 ? -15.729 -12.293 12.937 1.00 91.06 390 PRO A C 1
ATOM 3168 O O . PRO A 1 390 ? -16.780 -11.738 13.298 1.00 91.06 390 PRO A O 1
ATOM 3171 N N . ALA A 1 391 ? -15.589 -13.619 12.978 1.00 92.19 391 ALA A N 1
ATOM 3172 C CA . ALA A 1 391 ? -16.586 -14.470 13.608 1.00 92.19 391 ALA A CA 1
ATOM 3173 C C . ALA A 1 391 ? -16.789 -14.050 15.072 1.00 92.19 391 ALA A C 1
ATOM 3175 O O . ALA A 1 391 ? -15.901 -13.485 15.710 1.00 92.19 391 ALA A O 1
ATOM 3176 N N . LYS A 1 392 ? -17.978 -14.324 15.614 1.00 92.75 392 LYS A N 1
ATOM 3177 C CA . LYS A 1 392 ? -18.355 -13.906 16.969 1.00 92.75 392 LYS A CA 1
ATOM 3178 C C . LYS A 1 392 ? -17.339 -14.330 18.026 1.00 92.75 392 LYS A C 1
ATOM 3180 O O . LYS A 1 392 ? -16.901 -13.497 18.804 1.00 92.75 392 LYS A O 1
ATOM 3185 N N . ASP A 1 393 ? -16.932 -15.589 18.039 1.00 92.81 393 ASP A N 1
ATOM 3186 C CA . ASP A 1 393 ? -15.998 -16.056 19.064 1.00 92.81 393 ASP A CA 1
ATOM 3187 C C . ASP A 1 393 ? -14.600 -15.436 18.880 1.00 92.81 393 ASP A C 1
ATOM 3189 O O . ASP A 1 393 ? -14.001 -14.996 19.856 1.00 92.81 393 ASP A O 1
ATOM 3193 N N . SER A 1 394 ? -14.150 -15.238 17.638 1.00 91.62 394 SER A N 1
ATOM 3194 C CA . SER A 1 394 ? -12.894 -14.540 17.336 1.00 91.62 394 SER A CA 1
ATOM 3195 C C . SER A 1 394 ? -12.914 -13.071 17.773 1.00 91.62 394 SER A C 1
ATOM 3197 O O . SER A 1 394 ? -11.957 -12.596 18.372 1.00 91.62 394 SER A O 1
ATOM 3199 N N . LEU A 1 395 ? -14.012 -12.335 17.538 1.00 90.81 395 LEU A N 1
ATOM 3200 C CA . LEU A 1 395 ? -14.134 -10.948 18.009 1.00 90.81 395 LEU A CA 1
ATOM 3201 C C . LEU A 1 395 ? -14.193 -10.881 19.542 1.00 90.81 395 LEU A C 1
ATOM 3203 O O . LEU A 1 395 ? -13.691 -9.931 20.139 1.00 90.81 395 LEU A O 1
ATOM 3207 N N . LYS A 1 396 ? -14.825 -11.868 20.188 1.00 92.88 396 LYS A N 1
ATOM 3208 C CA . LYS A 1 396 ? -14.854 -11.987 21.652 1.00 92.88 396 LYS A CA 1
ATOM 3209 C C . LYS A 1 396 ? -13.430 -12.124 22.190 1.00 92.88 396 LYS A C 1
ATOM 3211 O O . LYS A 1 396 ? -13.049 -11.377 23.085 1.00 92.88 396 LYS A O 1
ATOM 3216 N N . GLU A 1 397 ? -12.660 -13.051 21.634 1.00 91.94 397 GLU A N 1
ATOM 3217 C CA . GLU A 1 397 ? -11.262 -13.291 22.000 1.00 91.94 397 GLU A CA 1
ATOM 3218 C C . GLU A 1 397 ? -10.368 -12.082 21.701 1.00 91.94 397 GLU A C 1
ATOM 3220 O O . GLU A 1 397 ? -9.559 -11.717 22.548 1.00 91.94 397 GLU A O 1
ATOM 3225 N N . LEU A 1 398 ? -10.577 -11.396 20.573 1.00 89.00 398 LEU A N 1
ATOM 3226 C CA . LEU A 1 398 ? -9.871 -10.160 20.226 1.00 89.00 398 LEU A CA 1
ATOM 3227 C C . LEU A 1 398 ? -10.088 -9.061 21.275 1.00 89.00 398 LEU A C 1
ATOM 3229 O O . LEU A 1 398 ? -9.132 -8.451 21.745 1.00 89.00 398 LEU A O 1
ATOM 3233 N N . ILE A 1 399 ? -11.342 -8.829 21.675 1.00 87.19 399 ILE A N 1
ATOM 3234 C CA . ILE A 1 399 ? -11.683 -7.843 22.710 1.00 87.19 399 ILE A CA 1
ATOM 3235 C C . ILE A 1 399 ? -11.017 -8.204 24.044 1.00 87.19 399 ILE A C 1
ATOM 3237 O O . ILE A 1 399 ? -10.486 -7.329 24.725 1.00 87.19 399 ILE A O 1
ATOM 3241 N N . LEU A 1 400 ? -11.034 -9.486 24.421 1.00 89.06 400 LEU A N 1
ATOM 3242 C CA . LEU A 1 400 ? -10.387 -9.957 25.646 1.00 89.06 400 LEU A CA 1
ATOM 3243 C C . LEU A 1 400 ? -8.866 -9.793 25.591 1.00 89.06 400 LEU A C 1
ATOM 3245 O O . LEU A 1 400 ? -8.269 -9.387 26.586 1.00 89.06 400 LEU A O 1
ATOM 3249 N N . TYR A 1 401 ? -8.253 -10.077 24.441 1.00 86.69 401 TYR A N 1
ATOM 3250 C CA . TYR A 1 401 ? -6.822 -9.899 24.226 1.00 86.69 401 TYR A CA 1
ATOM 3251 C C . TYR A 1 401 ? -6.423 -8.432 24.395 1.00 86.69 401 TYR A C 1
ATOM 3253 O O . TYR A 1 401 ? -5.567 -8.145 25.227 1.00 86.69 401 TYR A O 1
ATOM 3261 N N . GLN A 1 402 ? -7.101 -7.511 23.705 1.00 82.19 402 GLN A N 1
ATOM 3262 C CA . GLN A 1 402 ? -6.845 -6.066 23.790 1.00 82.19 402 GLN A CA 1
ATOM 3263 C C . GLN A 1 402 ? -6.919 -5.555 25.235 1.00 82.19 402 GLN A C 1
ATOM 3265 O O . GLN A 1 402 ? -5.987 -4.948 25.752 1.00 82.19 402 GLN A O 1
ATOM 3270 N N . VAL A 1 403 ? -7.980 -5.936 25.946 1.00 81.44 403 VAL A N 1
ATOM 3271 C CA . VAL A 1 403 ? -8.197 -5.558 27.352 1.00 81.44 403 VAL A CA 1
ATOM 3272 C C . VAL A 1 403 ? -7.162 -6.177 28.300 1.00 81.44 403 VAL A C 1
ATOM 3274 O O . VAL A 1 403 ? -6.959 -5.664 29.398 1.00 81.44 403 VAL A O 1
ATOM 3277 N N . SER A 1 404 ? -6.517 -7.281 27.908 1.00 80.19 404 SER A N 1
ATOM 3278 C CA . SER A 1 404 ? -5.466 -7.940 28.695 1.00 80.19 404 SER A CA 1
ATOM 3279 C C . SER A 1 404 ? -4.056 -7.397 28.438 1.00 80.19 404 SER A C 1
ATOM 3281 O O . SER A 1 404 ? -3.225 -7.453 29.344 1.00 80.19 404 SER A O 1
ATOM 3283 N N . GLN A 1 405 ? -3.780 -6.893 27.229 1.00 69.50 405 GLN A N 1
ATOM 3284 C CA . GLN A 1 405 ? -2.493 -6.276 26.885 1.00 69.50 405 GLN A CA 1
ATOM 3285 C C . GLN A 1 405 ? -2.366 -4.897 27.534 1.00 69.50 405 GLN A C 1
ATOM 3287 O O . GLN A 1 405 ? -1.317 -4.556 28.082 1.00 69.50 405 GLN A O 1
ATOM 3292 N N . GLU A 1 406 ? -3.467 -4.148 27.585 1.00 60.84 406 GLU A N 1
ATOM 3293 C CA . GLU A 1 406 ? -3.570 -2.903 28.337 1.00 60.84 406 GLU A CA 1
ATOM 3294 C C . GLU A 1 406 ? -3.665 -3.184 29.851 1.00 60.84 406 GLU A C 1
ATOM 3296 O O . GLU A 1 406 ? -4.688 -2.966 30.499 1.00 60.84 406 GLU A O 1
ATOM 3301 N N . ASN A 1 407 ? -2.567 -3.621 30.480 1.00 48.78 407 ASN A N 1
ATOM 3302 C CA . ASN A 1 407 ? -2.451 -3.630 31.951 1.00 48.78 407 ASN A CA 1
ATOM 3303 C C . ASN A 1 407 ? -2.587 -2.218 32.570 1.00 48.78 407 ASN A C 1
ATOM 3305 O O . ASN A 1 407 ? -2.611 -2.071 33.792 1.00 48.78 407 ASN A O 1
ATOM 3309 N N . THR A 1 408 ? -2.692 -1.184 31.733 1.00 52.12 408 THR A N 1
ATOM 3310 C CA . THR A 1 408 ? -2.966 0.206 32.084 1.00 52.12 408 THR A CA 1
ATOM 3311 C C . THR A 1 408 ? -4.119 0.754 31.244 1.00 52.12 408 THR A C 1
ATOM 3313 O O . THR A 1 408 ? -3.952 1.739 30.534 1.00 52.12 408 THR A O 1
ATOM 3316 N N . ILE A 1 409 ? -5.311 0.153 31.313 1.00 59.06 409 ILE A N 1
ATOM 3317 C CA . ILE A 1 409 ? -6.525 0.909 30.967 1.00 59.06 409 ILE A CA 1
ATOM 3318 C C . ILE A 1 409 ? -6.541 2.105 31.933 1.00 59.06 409 ILE A C 1
ATOM 3320 O O . ILE A 1 409 ? -6.742 1.925 33.132 1.00 59.06 409 ILE A O 1
ATOM 3324 N N . GLY A 1 410 ? -6.200 3.304 31.464 1.00 64.75 410 GLY A N 1
ATOM 3325 C CA . GLY A 1 410 ? -6.023 4.474 32.324 1.00 64.75 410 GLY A CA 1
ATOM 3326 C C . GLY A 1 410 ? -5.044 5.496 31.762 1.00 64.75 410 GLY A C 1
ATOM 3327 O O . GLY A 1 410 ? -4.352 5.254 30.781 1.00 64.75 410 GLY A O 1
ATOM 3328 N N . LEU A 1 411 ? -5.007 6.666 32.394 1.00 74.94 411 LEU A N 1
ATOM 3329 C CA . LEU A 1 411 ? -4.090 7.732 32.008 1.00 74.94 411 LEU A CA 1
ATOM 3330 C C . LEU A 1 411 ? -2.667 7.426 32.476 1.00 74.94 411 LEU A C 1
ATOM 3332 O O . LEU A 1 411 ? -2.459 6.930 33.587 1.00 74.94 411 LEU A O 1
ATOM 3336 N N . SER A 1 412 ? -1.678 7.778 31.658 1.00 76.81 412 SER A N 1
ATOM 3337 C CA . SER A 1 412 ? -0.274 7.702 32.054 1.00 76.81 412 SER A CA 1
ATOM 3338 C C . SER A 1 412 ? 0.029 8.681 33.199 1.00 76.81 412 SER A C 1
ATOM 3340 O O . SER A 1 412 ? -0.680 9.666 33.427 1.00 76.81 412 SER A O 1
ATOM 3342 N N . ALA A 1 413 ? 1.121 8.452 33.934 1.00 80.94 413 ALA A N 1
ATOM 3343 C CA . ALA A 1 413 ? 1.517 9.347 35.024 1.00 80.94 413 ALA A CA 1
ATOM 3344 C C . ALA A 1 413 ? 1.766 10.794 34.550 1.00 80.94 413 ALA A C 1
ATOM 3346 O O . ALA A 1 413 ? 1.492 11.734 35.301 1.00 80.94 413 ALA A O 1
ATOM 3347 N N . SER A 1 414 ? 2.254 10.980 33.316 1.00 77.75 414 SER A N 1
ATOM 3348 C CA . SER A 1 414 ? 2.433 12.303 32.707 1.00 77.75 414 SER A CA 1
ATOM 3349 C C . SER A 1 414 ? 1.090 12.961 32.387 1.00 77.75 414 SER A C 1
ATOM 3351 O O . SER A 1 414 ? 0.879 14.099 32.798 1.00 77.75 414 SER A O 1
ATOM 3353 N N . GLN A 1 415 ? 0.147 12.233 31.783 1.00 80.06 415 GLN A N 1
ATOM 3354 C CA . GLN A 1 415 ? -1.210 12.722 31.500 1.00 80.06 415 GLN A CA 1
ATOM 3355 C C . GLN A 1 415 ? -1.964 13.106 32.783 1.00 80.06 415 GLN A C 1
ATOM 3357 O O . GLN A 1 415 ? -2.628 14.142 32.848 1.00 80.06 415 GLN A O 1
ATOM 3362 N N . ILE A 1 416 ? -1.823 12.310 33.850 1.00 85.38 416 ILE A N 1
ATOM 3363 C CA . ILE A 1 416 ? -2.387 12.637 35.169 1.00 85.38 416 ILE A CA 1
ATOM 3364 C C . ILE A 1 416 ? -1.773 13.933 35.711 1.00 85.38 416 ILE A C 1
ATOM 3366 O O . ILE A 1 416 ? -2.491 14.772 36.260 1.00 85.38 416 ILE A O 1
ATOM 3370 N N . ALA A 1 417 ? -0.454 14.107 35.590 1.00 86.25 417 ALA A N 1
ATOM 3371 C CA . ALA A 1 417 ? 0.229 15.315 36.048 1.00 86.25 417 ALA A CA 1
ATOM 3372 C C . ALA A 1 417 ? -0.194 16.558 35.248 1.00 86.25 417 ALA A C 1
ATOM 3374 O O . ALA A 1 417 ? -0.413 17.612 35.847 1.00 86.25 417 ALA A O 1
ATOM 3375 N N . GLU A 1 418 ? -0.366 16.426 33.932 1.00 85.88 418 GLU A N 1
ATOM 3376 C CA . GLU A 1 418 ? -0.856 17.483 33.045 1.00 85.88 418 GLU A CA 1
ATOM 3377 C C . GLU A 1 418 ? -2.277 17.911 33.423 1.00 85.88 418 GLU A C 1
ATOM 3379 O O . GLU A 1 418 ? -2.520 19.095 33.666 1.00 85.88 418 GLU A O 1
ATOM 3384 N N . ILE A 1 419 ? -3.201 16.955 33.588 1.00 86.56 419 ILE A N 1
ATOM 3385 C CA . ILE A 1 419 ? -4.564 17.262 34.042 1.00 86.56 419 ILE A CA 1
ATOM 3386 C C . ILE A 1 419 ? -4.532 17.962 35.394 1.00 86.56 419 ILE A C 1
ATOM 3388 O O . ILE A 1 419 ? -5.218 18.965 35.561 1.00 86.56 419 ILE A O 1
ATOM 3392 N N . LYS A 1 420 ? -3.724 17.478 36.346 1.00 91.50 420 LYS A N 1
ATOM 3393 C CA . LYS A 1 420 ? -3.595 18.101 37.672 1.00 91.50 420 LYS A CA 1
ATOM 3394 C C . LYS A 1 420 ? -3.051 19.527 37.622 1.00 91.50 420 LYS A C 1
ATOM 3396 O O . LYS A 1 420 ? -3.361 20.312 38.520 1.00 91.50 420 LYS A O 1
ATOM 3401 N N . ALA A 1 421 ? -2.243 19.860 36.617 1.00 91.56 421 ALA A N 1
ATOM 3402 C CA . ALA A 1 421 ? -1.712 21.203 36.411 1.00 91.56 421 ALA A CA 1
ATOM 3403 C C . ALA A 1 421 ? -2.712 22.145 35.710 1.00 91.56 421 ALA A C 1
ATOM 3405 O O . ALA A 1 421 ? -2.645 23.359 35.918 1.00 91.56 421 ALA A O 1
ATOM 3406 N N . ASP A 1 422 ? -3.654 21.611 34.926 1.00 90.94 422 ASP A N 1
ATOM 3407 C CA . ASP A 1 422 ? -4.701 22.379 34.245 1.00 90.94 422 ASP A CA 1
ATOM 3408 C C . ASP A 1 422 ? -5.898 22.648 35.177 1.00 90.94 422 ASP A C 1
ATOM 3410 O O . ASP A 1 422 ? -6.700 21.769 35.510 1.00 90.94 422 ASP A O 1
ATOM 3414 N N . SER A 1 423 ? -6.061 23.914 35.576 1.00 92.25 423 SER A N 1
ATOM 3415 C CA . SER A 1 423 ? -7.143 24.330 36.471 1.00 92.25 423 SER A CA 1
ATOM 3416 C C . SER A 1 423 ? -8.543 24.077 35.908 1.00 92.25 423 SER A C 1
ATOM 3418 O O . SER A 1 423 ? -9.448 23.777 36.685 1.00 92.25 423 SER A O 1
ATOM 3420 N N . ASN A 1 424 ? -8.735 24.183 34.589 1.00 90.25 424 ASN A N 1
ATOM 3421 C CA . ASN A 1 424 ? -10.039 23.966 33.959 1.00 90.25 424 ASN A CA 1
ATOM 3422 C C . ASN A 1 424 ? -10.385 22.472 33.951 1.00 90.25 424 ASN A C 1
ATOM 3424 O O . ASN A 1 424 ? -11.520 22.095 34.247 1.00 90.25 424 ASN A O 1
ATOM 3428 N N . ARG A 1 425 ? -9.405 21.602 33.672 1.00 89.69 425 ARG A N 1
ATOM 3429 C CA . ARG A 1 425 ? -9.609 20.143 33.713 1.00 89.69 425 ARG A CA 1
ATOM 3430 C C . ARG A 1 425 ? -9.833 19.643 35.133 1.00 89.69 425 ARG A C 1
ATOM 3432 O O . ARG A 1 425 ? -10.755 18.863 35.364 1.00 89.69 425 ARG A O 1
ATOM 3439 N N . MET A 1 426 ? -9.073 20.141 36.108 1.00 93.81 426 MET A N 1
ATOM 3440 C CA . MET A 1 426 ? -9.332 19.815 37.512 1.00 93.81 426 MET A CA 1
ATOM 3441 C C . MET A 1 426 ? -10.681 20.341 37.998 1.00 93.81 426 MET A C 1
ATOM 3443 O O . MET A 1 426 ? -11.298 19.704 38.850 1.00 93.81 426 MET A O 1
ATOM 3447 N N . GLU A 1 427 ? -11.182 21.463 37.478 1.00 92.62 427 GLU A N 1
ATOM 3448 C CA . GLU A 1 427 ? -12.549 21.905 37.767 1.00 92.62 427 GLU A CA 1
ATOM 3449 C C . GLU A 1 427 ? -13.579 20.870 37.286 1.00 92.62 427 GLU A C 1
ATOM 3451 O O . GLU A 1 427 ? -14.494 20.540 38.042 1.00 92.62 427 GLU A O 1
ATOM 3456 N N . LEU A 1 428 ? -13.402 20.281 36.096 1.00 90.62 428 LEU A N 1
ATOM 3457 C CA . LEU A 1 428 ? -14.254 19.186 35.609 1.00 90.62 428 LEU A CA 1
ATOM 3458 C C . LEU A 1 428 ? -14.177 17.955 36.520 1.00 90.62 428 LEU A C 1
ATOM 3460 O O . LEU A 1 428 ? -15.219 17.457 36.946 1.00 90.62 428 LEU A O 1
ATOM 3464 N N . VAL A 1 429 ? -12.969 17.507 36.884 1.00 91.81 429 VAL A N 1
ATOM 3465 C CA . VAL A 1 429 ? -12.764 16.361 37.795 1.00 91.81 429 VAL A CA 1
ATOM 3466 C C . VAL A 1 429 ? -13.450 16.607 39.141 1.00 91.81 429 VAL A C 1
ATOM 3468 O O . VAL A 1 429 ? -14.222 15.771 39.611 1.00 91.81 429 VAL A O 1
ATOM 3471 N N . ASN A 1 430 ? -13.237 17.780 39.740 1.00 92.94 430 ASN A N 1
ATOM 3472 C CA . ASN A 1 430 ? -13.851 18.162 41.012 1.00 92.94 430 ASN A CA 1
ATOM 3473 C C . ASN A 1 430 ? -15.379 18.261 40.911 1.00 92.94 430 ASN A C 1
ATOM 3475 O O . ASN A 1 430 ? -16.085 17.850 41.831 1.00 92.94 430 ASN A O 1
ATOM 3479 N N . ASN A 1 431 ? -15.902 18.789 39.802 1.00 92.00 431 ASN A N 1
ATOM 3480 C CA . ASN A 1 431 ? -17.339 18.893 39.565 1.00 92.00 431 ASN A CA 1
ATOM 3481 C C . ASN A 1 431 ? -17.988 17.516 39.411 1.00 92.00 431 ASN A C 1
ATOM 3483 O O . ASN A 1 431 ? -19.072 17.297 39.953 1.00 92.00 431 ASN A O 1
ATOM 3487 N N . ILE A 1 432 ? -17.338 16.593 38.698 1.00 89.62 432 ILE A N 1
ATOM 3488 C CA . ILE A 1 432 ? -17.796 15.210 38.564 1.00 89.62 432 ILE A CA 1
ATOM 3489 C C . ILE A 1 432 ? -17.766 14.534 39.939 1.00 89.62 432 ILE A C 1
ATOM 3491 O O . ILE A 1 432 ? -18.822 14.154 40.440 1.00 89.62 432 ILE A O 1
ATOM 3495 N N . ALA A 1 433 ? -16.606 14.467 40.593 1.00 92.94 433 ALA A N 1
ATOM 3496 C CA . ALA A 1 433 ? -16.430 13.782 41.875 1.00 92.94 433 ALA A CA 1
ATOM 3497 C C . ALA A 1 433 ? -17.299 14.380 43.000 1.00 92.94 433 ALA A C 1
ATOM 3499 O O . ALA A 1 433 ? -17.883 13.663 43.816 1.00 92.94 433 ALA A O 1
ATOM 3500 N N . GLY A 1 434 ? -17.457 15.706 43.027 1.00 92.12 434 GLY A N 1
ATOM 3501 C CA . GLY A 1 434 ? -18.277 16.416 44.009 1.00 92.12 434 GLY A CA 1
ATOM 3502 C C . GLY A 1 434 ? -19.766 16.064 43.941 1.00 92.12 434 GLY A C 1
ATOM 3503 O O . GLY A 1 434 ? -20.428 16.034 44.981 1.00 92.12 434 GLY A O 1
ATOM 3504 N N . ARG A 1 435 ? -20.298 15.729 42.752 1.00 91.31 435 ARG A N 1
ATOM 3505 C CA . ARG A 1 435 ? -21.691 15.259 42.585 1.00 91.31 435 ARG A CA 1
ATOM 3506 C C . ARG A 1 435 ? -21.937 13.901 43.260 1.00 91.31 435 ARG A C 1
ATOM 3508 O O . ARG A 1 435 ? -23.087 13.609 43.582 1.00 91.31 435 ARG A O 1
ATOM 3515 N N . TYR A 1 436 ? -20.882 13.120 43.505 1.00 91.69 436 TYR A N 1
ATOM 3516 C CA . TYR A 1 436 ? -20.938 11.748 44.026 1.00 91.69 436 TYR A CA 1
ATOM 3517 C C . TYR A 1 436 ? -20.221 11.578 45.377 1.00 91.69 436 TYR A C 1
ATOM 3519 O O . TYR A 1 436 ? -19.925 10.479 45.821 1.00 91.69 436 TYR A O 1
ATOM 3527 N N . GLY A 1 437 ? -20.003 12.675 46.110 1.00 91.00 437 GLY A N 1
ATOM 3528 C CA . GLY A 1 437 ? -19.489 12.598 47.482 1.00 91.00 437 GLY A CA 1
ATOM 3529 C C . GLY A 1 437 ? -17.975 12.410 47.592 1.00 91.00 437 GLY A C 1
ATOM 3530 O O . GLY A 1 437 ? -17.500 12.011 48.653 1.00 91.00 437 GLY A O 1
ATOM 3531 N N . GLY A 1 438 ? -17.223 12.754 46.544 1.00 92.12 438 GLY A N 1
ATOM 3532 C CA . GLY A 1 438 ? -15.757 12.818 46.558 1.00 92.12 438 GLY A CA 1
ATOM 3533 C C . GLY A 1 438 ? -15.072 11.883 45.563 1.00 92.12 438 GLY A C 1
ATOM 3534 O O . GLY A 1 438 ? -13.922 12.134 45.219 1.00 92.12 438 GLY A O 1
ATOM 3535 N N . SER A 1 439 ? -15.784 10.878 45.057 1.00 93.31 439 SER A N 1
ATOM 3536 C CA . SER A 1 439 ? -15.366 10.015 43.950 1.00 93.31 439 SER A CA 1
ATOM 3537 C C . SER A 1 439 ? -16.580 9.707 43.091 1.00 93.31 439 SER A C 1
ATOM 3539 O O . SER A 1 439 ? -17.681 9.624 43.626 1.00 93.31 439 SER A O 1
ATOM 3541 N N . PHE A 1 440 ? -16.393 9.584 41.783 1.00 93.25 440 PHE A N 1
ATOM 3542 C CA . PHE A 1 440 ? -17.405 9.057 40.878 1.00 93.25 440 PHE A CA 1
ATOM 3543 C C . PHE A 1 440 ? -16.939 7.703 40.353 1.00 93.25 440 PHE A C 1
ATOM 3545 O O . PHE A 1 440 ? -16.009 7.641 39.548 1.00 93.25 440 PHE A O 1
ATOM 3552 N N . ASP A 1 441 ? -17.594 6.638 40.809 1.00 92.88 441 ASP A N 1
ATOM 3553 C CA . ASP A 1 441 ? -17.175 5.263 40.546 1.00 92.88 441 ASP A CA 1
ATOM 3554 C C . ASP A 1 441 ? -18.165 4.556 39.604 1.00 92.88 441 ASP A C 1
ATOM 3556 O O . ASP A 1 441 ? -19.366 4.449 39.880 1.00 92.88 441 ASP A O 1
ATOM 3560 N N . ILE A 1 442 ? -17.670 4.039 38.478 1.00 91.69 442 ILE A N 1
ATOM 3561 C CA . ILE A 1 442 ? -18.457 3.359 37.448 1.00 91.69 442 ILE A CA 1
ATOM 3562 C C . ILE A 1 442 ? -17.993 1.912 37.300 1.00 91.69 442 ILE A C 1
ATOM 3564 O O . ILE A 1 442 ? -16.844 1.655 36.961 1.00 91.69 442 ILE A O 1
ATOM 3568 N N . ASN A 1 443 ? -18.903 0.953 37.457 1.00 93.88 443 ASN A N 1
ATOM 3569 C CA . ASN A 1 443 ? -18.663 -0.428 37.039 1.00 93.88 443 ASN A CA 1
ATOM 3570 C C . ASN A 1 443 ? -19.027 -0.586 35.554 1.00 93.88 443 ASN A C 1
ATOM 3572 O O . ASN A 1 443 ? -20.187 -0.398 35.178 1.00 93.88 443 ASN A O 1
ATOM 3576 N N . LEU A 1 444 ? -18.055 -0.973 34.736 1.00 91.50 444 LEU A N 1
ATOM 3577 C CA . LEU A 1 444 ? -18.195 -1.345 33.336 1.00 91.50 444 LEU A CA 1
ATOM 3578 C C . LEU A 1 444 ? -18.113 -2.869 33.197 1.00 91.50 444 LEU A C 1
ATOM 3580 O O . LEU A 1 444 ? -17.059 -3.473 33.394 1.00 91.50 444 LEU A O 1
ATOM 3584 N N . ARG A 1 445 ? -19.222 -3.490 32.796 1.00 94.00 445 ARG A N 1
ATOM 3585 C CA . ARG A 1 445 ? -19.336 -4.942 32.632 1.00 94.00 445 ARG A CA 1
ATOM 3586 C C . ARG A 1 445 ? -19.678 -5.308 31.191 1.00 94.00 445 ARG A C 1
ATOM 3588 O O . ARG A 1 445 ? -20.722 -4.897 30.695 1.00 94.00 445 ARG A O 1
ATOM 3595 N N . LEU A 1 446 ? -18.866 -6.136 30.542 1.00 94.19 446 LEU A N 1
ATOM 3596 C CA . LEU A 1 446 ? -19.209 -6.827 29.295 1.00 94.19 446 LEU A CA 1
ATOM 3597 C C . LEU A 1 446 ? -19.524 -8.286 29.622 1.00 94.19 446 LEU A C 1
ATOM 3599 O O . LEU A 1 446 ? -18.703 -8.969 30.230 1.00 94.19 446 LEU A O 1
ATOM 3603 N N . PHE A 1 447 ? -20.687 -8.782 29.209 1.00 96.12 447 PHE A N 1
ATOM 3604 C CA . PHE A 1 447 ? -21.118 -10.146 29.527 1.00 96.12 447 PHE A CA 1
ATOM 3605 C C . PHE A 1 447 ? -21.715 -10.869 28.318 1.00 96.12 447 PHE A C 1
ATOM 3607 O O . PHE A 1 447 ? -22.313 -10.252 27.433 1.00 96.12 447 PHE A O 1
ATOM 3614 N N . SER A 1 448 ? -21.604 -12.195 28.299 1.00 95.69 448 SER A N 1
ATOM 3615 C CA . SER A 1 448 ? -22.194 -13.080 27.292 1.00 95.69 448 SER A CA 1
ATOM 3616 C C . SER A 1 448 ? -22.995 -14.184 27.981 1.00 95.69 448 SER A C 1
ATOM 3618 O O . SER A 1 448 ? -22.441 -15.108 28.569 1.00 95.69 448 SER A O 1
ATOM 3620 N N . GLY A 1 449 ? -24.327 -14.101 27.923 1.00 92.81 449 GLY A N 1
ATOM 3621 C CA . GLY A 1 449 ? -25.192 -15.000 28.690 1.00 92.81 449 GLY A CA 1
ATOM 3622 C C . GLY A 1 449 ? -25.049 -14.754 30.195 1.00 92.81 449 GLY A C 1
ATOM 3623 O O . GLY A 1 449 ? -25.395 -13.674 30.666 1.00 92.81 449 GLY A O 1
ATOM 3624 N N . GLU A 1 450 ? -24.557 -15.749 30.933 1.00 92.25 450 GLU A N 1
ATOM 3625 C CA . GLU A 1 450 ? -24.249 -15.640 32.371 1.00 92.25 450 GLU A CA 1
ATOM 3626 C C . GLU A 1 450 ? -22.754 -15.385 32.647 1.00 92.25 450 GLU A C 1
ATOM 3628 O O . GLU A 1 450 ? -22.371 -15.174 33.794 1.00 92.25 450 GLU A O 1
ATOM 3633 N N . GLU A 1 451 ? -21.912 -15.406 31.610 1.00 93.44 451 GLU A N 1
ATOM 3634 C CA . GLU A 1 451 ? -20.459 -15.255 31.711 1.00 93.44 451 GLU A CA 1
ATOM 3635 C C . GLU A 1 451 ? -20.054 -13.777 31.664 1.00 93.44 451 GLU A C 1
ATOM 3637 O O . GLU A 1 451 ? -20.434 -13.054 30.738 1.00 93.44 451 GLU A O 1
ATOM 3642 N N . ASP A 1 452 ? -19.233 -13.353 32.625 1.00 92.19 452 ASP A N 1
ATOM 3643 C CA . ASP A 1 452 ? -18.585 -12.043 32.608 1.00 92.19 452 ASP A CA 1
ATOM 3644 C C . ASP A 1 452 ? -17.294 -12.116 31.817 1.00 92.19 452 ASP A C 1
ATOM 3646 O O . ASP A 1 452 ? -16.386 -12.868 32.159 1.00 92.19 452 ASP A O 1
ATOM 3650 N N . LEU A 1 453 ? -17.239 -11.332 30.745 1.00 91.50 453 LEU A N 1
ATOM 3651 C CA . LEU A 1 453 ? -16.082 -11.253 29.864 1.00 91.50 453 LEU A CA 1
ATOM 3652 C C . LEU A 1 453 ? -15.112 -10.198 30.378 1.00 91.50 453 LEU A C 1
ATOM 3654 O O . LEU A 1 453 ? -13.914 -10.429 30.463 1.00 91.50 453 LEU A O 1
ATOM 3658 N N . ILE A 1 454 ? -15.657 -9.036 30.732 1.00 91.44 454 ILE A N 1
ATOM 3659 C CA . ILE A 1 454 ? -14.913 -7.903 31.275 1.00 91.44 454 ILE A CA 1
ATOM 3660 C C . ILE A 1 454 ? -15.726 -7.337 32.429 1.00 91.44 454 ILE A C 1
ATOM 3662 O O . ILE A 1 454 ? -16.941 -7.171 32.309 1.00 91.44 454 ILE A O 1
ATOM 3666 N N . ASN A 1 455 ? -15.058 -7.014 33.529 1.00 92.19 455 ASN A N 1
ATOM 3667 C CA . ASN A 1 455 ? -15.642 -6.296 34.652 1.00 92.19 455 ASN A CA 1
ATOM 3668 C C . ASN A 1 455 ? -14.579 -5.352 35.221 1.00 92.19 455 ASN A C 1
ATOM 3670 O O . ASN A 1 455 ? -13.645 -5.811 35.871 1.00 92.19 455 ASN A O 1
ATOM 3674 N N . LYS A 1 456 ? -14.693 -4.059 34.915 1.00 90.06 456 LYS A N 1
ATOM 3675 C CA . LYS A 1 456 ? -13.719 -3.020 35.272 1.00 90.06 456 LYS A CA 1
ATOM 3676 C C . LYS A 1 456 ? -14.410 -1.904 36.046 1.00 90.06 456 LYS A C 1
ATOM 3678 O O . LYS A 1 456 ? -15.542 -1.540 35.737 1.00 90.06 456 LYS A O 1
ATOM 3683 N N . TYR A 1 457 ? -13.718 -1.330 37.016 1.00 90.31 457 TYR A N 1
ATOM 3684 C CA . TYR A 1 457 ? -14.197 -0.216 37.826 1.00 90.31 457 TYR A CA 1
ATOM 3685 C C . TYR A 1 457 ? -13.405 1.036 37.485 1.00 90.31 457 TYR A C 1
ATOM 3687 O O . TYR A 1 457 ? -12.224 1.114 37.802 1.00 90.31 457 TYR A O 1
ATOM 3695 N N . LEU A 1 458 ? -14.059 1.993 36.836 1.00 90.06 458 LEU A N 1
ATOM 3696 C CA . LEU A 1 458 ? -13.532 3.324 36.560 1.00 90.06 458 LEU A CA 1
ATOM 3697 C C . LEU A 1 458 ? -13.793 4.225 37.773 1.00 90.06 458 LEU A C 1
ATOM 3699 O O . LEU A 1 458 ? -14.948 4.374 38.162 1.00 90.06 458 LEU A O 1
ATOM 3703 N N . SER A 1 459 ? -12.761 4.852 38.330 1.00 91.12 459 SER A N 1
ATOM 3704 C CA . SER A 1 459 ? -12.884 5.875 39.372 1.00 91.12 459 SER A CA 1
ATOM 3705 C C . SER A 1 459 ? -12.422 7.231 38.852 1.00 91.12 459 SER A C 1
ATOM 3707 O O . SER A 1 459 ? -11.379 7.339 38.206 1.00 91.12 459 SER A O 1
ATOM 3709 N N . ILE A 1 460 ? -13.205 8.274 39.129 1.00 91.50 460 ILE A N 1
ATOM 3710 C CA . ILE A 1 460 ? -12.872 9.667 38.818 1.00 91.50 460 ILE A CA 1
ATOM 3711 C C . ILE A 1 460 ? -12.908 10.474 40.111 1.00 91.50 460 ILE A C 1
ATOM 3713 O O . ILE A 1 460 ? -13.977 10.739 40.667 1.00 91.50 460 ILE A O 1
ATOM 3717 N N . ASN A 1 461 ? -11.737 10.894 40.585 1.00 93.94 461 ASN A N 1
ATOM 3718 C CA . ASN A 1 461 ? -11.597 11.670 41.814 1.00 93.94 461 ASN A CA 1
ATOM 3719 C C . ASN A 1 461 ? -10.377 12.614 41.750 1.00 93.94 461 ASN A C 1
ATOM 3721 O O . ASN A 1 461 ? -9.521 12.449 40.885 1.00 93.94 461 ASN A O 1
ATOM 3725 N N . PRO A 1 462 ? -10.258 13.619 42.635 1.00 92.75 462 PRO A N 1
ATOM 3726 C CA . PRO A 1 462 ? -9.168 14.598 42.555 1.00 92.75 462 PRO A CA 1
ATOM 3727 C C . PRO A 1 462 ? -7.763 14.021 42.803 1.00 92.75 462 PRO A C 1
ATOM 3729 O O . PRO A 1 462 ? -6.770 14.632 42.403 1.00 92.75 462 PRO A O 1
ATOM 3732 N N . GLU A 1 463 ? -7.662 12.876 43.483 1.00 90.44 463 GLU A N 1
ATOM 3733 C CA . GLU A 1 463 ? -6.382 12.241 43.807 1.00 90.44 463 GLU A CA 1
ATOM 3734 C C . GLU A 1 463 ? -5.860 11.399 42.642 1.00 90.44 463 GLU A C 1
ATOM 3736 O O . GLU A 1 463 ? -4.684 11.510 42.292 1.00 90.44 463 GLU A O 1
ATOM 3741 N N . GLU A 1 464 ? -6.721 10.610 42.010 1.00 86.31 464 GLU A N 1
ATOM 3742 C CA . GLU A 1 464 ? -6.355 9.670 40.944 1.00 86.31 464 GLU A CA 1
ATOM 3743 C C . GLU A 1 464 ? -6.677 10.194 39.539 1.00 86.31 464 GLU A C 1
ATOM 3745 O O . GLU A 1 464 ? -6.120 9.701 38.565 1.00 86.31 464 GLU A O 1
ATOM 3750 N N . VAL A 1 465 ? -7.502 11.241 39.429 1.00 88.94 465 VAL A N 1
ATOM 3751 C CA . VAL A 1 465 ? -8.055 11.816 38.189 1.00 88.94 465 VAL A CA 1
ATOM 3752 C C . VAL A 1 465 ? -8.950 10.829 37.446 1.00 88.94 465 VAL A C 1
ATOM 3754 O O . VAL A 1 465 ? -10.159 11.036 37.408 1.00 88.94 465 VAL A O 1
ATOM 3757 N N . ILE A 1 466 ? -8.368 9.772 36.885 1.00 87.06 466 ILE A N 1
ATOM 3758 C CA . ILE A 1 466 ? -9.029 8.662 36.196 1.00 87.06 466 ILE A CA 1
ATOM 3759 C C . ILE A 1 466 ? -8.209 7.403 36.493 1.00 87.06 466 ILE A C 1
ATOM 3761 O O . ILE A 1 466 ? -7.041 7.331 36.109 1.00 87.06 466 ILE A O 1
ATOM 3765 N N . SER A 1 467 ? -8.815 6.400 37.123 1.00 85.75 467 SER A N 1
ATOM 3766 C CA . SER A 1 467 ? -8.189 5.095 37.364 1.00 85.75 467 SER A CA 1
ATOM 3767 C C . SER A 1 467 ? -9.133 3.956 36.993 1.00 85.75 467 SER A C 1
ATOM 3769 O O . SER A 1 467 ? -10.352 4.097 37.079 1.00 85.75 467 SER A O 1
ATOM 3771 N N . PHE A 1 468 ? -8.579 2.820 36.567 1.00 85.56 468 PHE A N 1
ATOM 3772 C CA . PHE A 1 468 ? -9.339 1.586 36.386 1.00 85.56 468 PHE A CA 1
ATOM 3773 C C . PHE A 1 468 ? -8.823 0.516 37.343 1.00 85.56 468 PHE A C 1
ATOM 3775 O O . PHE A 1 468 ? -7.620 0.391 37.564 1.00 85.56 468 PHE A O 1
ATOM 3782 N N . SER A 1 469 ? -9.730 -0.285 37.893 1.00 85.31 469 SER A N 1
ATOM 3783 C CA . SER A 1 469 ? -9.380 -1.422 38.742 1.00 85.31 469 SER A CA 1
ATOM 3784 C C . SER A 1 469 ? -10.245 -2.646 38.451 1.00 85.31 469 SER A C 1
ATOM 3786 O O . SER A 1 469 ? -11.375 -2.540 37.972 1.00 85.31 469 SER A O 1
ATOM 3788 N N . ASP A 1 470 ? -9.698 -3.823 38.748 1.00 84.81 470 ASP A N 1
ATOM 3789 C CA . ASP A 1 470 ? -10.441 -5.091 38.766 1.00 84.81 470 ASP A CA 1
ATOM 3790 C C . ASP A 1 470 ? -11.096 -5.354 40.132 1.00 84.81 470 ASP A C 1
ATOM 3792 O O . ASP A 1 470 ? -11.923 -6.258 40.281 1.00 84.81 470 ASP A O 1
ATOM 3796 N N . GLU A 1 471 ? -10.717 -4.582 41.154 1.00 82.50 471 GLU A N 1
ATOM 3797 C CA . GLU A 1 471 ? -11.227 -4.752 42.506 1.00 82.50 471 GLU A CA 1
ATOM 3798 C C . GLU A 1 471 ? -12.633 -4.170 42.636 1.00 82.50 471 GLU A C 1
ATOM 3800 O O . GLU A 1 471 ? -12.936 -3.069 42.186 1.00 82.50 471 GLU A O 1
ATOM 3805 N N . ALA A 1 472 ? -13.515 -4.927 43.287 1.00 76.94 472 ALA A N 1
ATOM 3806 C CA . ALA A 1 472 ? -14.893 -4.512 43.462 1.00 76.94 472 ALA A CA 1
ATOM 3807 C C . ALA A 1 472 ? -14.995 -3.314 44.416 1.00 76.94 472 ALA A C 1
ATOM 3809 O O . ALA A 1 472 ? -14.899 -3.465 45.636 1.00 76.94 472 ALA A O 1
ATOM 3810 N N . VAL A 1 473 ? -15.278 -2.142 43.854 1.00 76.94 473 VAL A N 1
ATOM 3811 C CA . VAL A 1 473 ? -15.640 -0.930 44.598 1.00 76.94 473 VAL A CA 1
ATOM 3812 C C . VAL A 1 473 ? -17.162 -0.748 44.569 1.00 76.94 473 VAL A C 1
ATOM 3814 O O . VAL A 1 473 ? -17.866 -1.264 43.695 1.00 76.94 473 VAL A O 1
ATOM 3817 N N . SER A 1 474 ? -17.713 -0.043 45.557 1.00 88.25 474 SER A N 1
ATOM 3818 C CA . SER A 1 474 ? -19.121 0.360 45.536 1.00 88.25 474 SER A CA 1
ATOM 3819 C C . SER A 1 474 ? -19.345 1.385 44.423 1.00 88.25 474 SER A C 1
ATOM 3821 O O . SER A 1 474 ? -19.119 2.565 44.640 1.00 88.25 474 SER A O 1
ATOM 3823 N N . ALA A 1 475 ? -19.801 0.941 43.253 1.00 91.12 475 ALA A N 1
ATOM 3824 C CA . ALA A 1 475 ? -20.046 1.828 42.121 1.00 91.12 475 ALA A CA 1
ATOM 3825 C C . ALA A 1 475 ? -21.306 2.692 42.311 1.00 91.12 475 ALA A C 1
ATOM 3827 O O . ALA A 1 475 ? -22.365 2.186 42.700 1.00 91.12 475 ALA A O 1
ATOM 3828 N N . ASP A 1 476 ? -21.213 3.971 41.949 1.00 92.94 476 ASP A N 1
ATOM 3829 C CA . ASP A 1 476 ? -22.352 4.888 41.837 1.00 92.94 476 ASP A CA 1
ATOM 3830 C C . ASP A 1 476 ? -23.247 4.521 40.653 1.00 92.94 476 ASP A C 1
ATOM 3832 O O . ASP A 1 476 ? -24.479 4.625 40.710 1.00 92.94 476 ASP A O 1
ATOM 3836 N N . ILE A 1 477 ? -22.609 4.090 39.562 1.00 92.31 477 ILE A N 1
ATOM 3837 C CA . ILE A 1 477 ? -23.266 3.661 38.333 1.00 92.31 477 ILE A CA 1
ATOM 3838 C C . ILE A 1 477 ? -22.669 2.332 37.885 1.00 92.31 477 ILE A C 1
ATOM 3840 O O . ILE A 1 477 ? -21.460 2.165 37.812 1.00 92.31 477 ILE A O 1
ATOM 3844 N N . SER A 1 478 ? -23.519 1.384 37.512 1.00 93.19 478 SER A N 1
ATOM 3845 C CA . SER A 1 478 ? -23.101 0.187 36.787 1.00 93.19 478 SER A CA 1
ATOM 3846 C C . SER A 1 478 ? -23.677 0.207 35.380 1.00 93.19 478 SER A C 1
ATOM 3848 O O . SER A 1 478 ? -24.886 0.377 35.203 1.00 93.19 478 SER A O 1
ATOM 3850 N N . ILE A 1 479 ? -22.808 0.029 34.392 1.00 92.81 479 ILE A N 1
ATOM 3851 C CA . ILE A 1 479 ? -23.122 -0.113 32.977 1.00 92.81 479 ILE A CA 1
ATOM 3852 C C . ILE A 1 479 ? -22.786 -1.548 32.592 1.00 92.81 479 ILE A C 1
ATOM 3854 O O . ILE A 1 479 ? -21.639 -1.974 32.666 1.00 92.81 479 ILE A O 1
ATOM 3858 N N . SER A 1 480 ? -23.795 -2.309 32.186 1.00 95.00 480 SER A N 1
ATOM 3859 C CA . SER A 1 480 ? -23.623 -3.671 31.689 1.00 95.00 480 SER A CA 1
ATOM 3860 C C . SER A 1 480 ? -23.981 -3.735 30.212 1.00 95.00 480 SER A C 1
ATOM 3862 O O . SER A 1 480 ? -25.084 -3.344 29.825 1.00 95.00 480 SER A O 1
ATOM 3864 N N . VAL A 1 481 ? -23.066 -4.253 29.402 1.00 94.50 481 VAL A N 1
ATOM 3865 C CA . VAL A 1 481 ? -23.202 -4.428 27.959 1.00 94.50 481 VAL A CA 1
ATOM 3866 C C . VAL A 1 481 ? -23.262 -5.917 27.637 1.00 94.50 481 VAL A C 1
ATOM 3868 O O . VAL A 1 481 ? -22.380 -6.693 27.998 1.00 94.50 481 VAL A O 1
ATOM 3871 N N . ASN A 1 482 ? -24.316 -6.326 26.942 1.00 96.62 482 ASN A N 1
ATOM 3872 C CA . ASN A 1 482 ? -24.476 -7.673 26.425 1.00 96.62 482 ASN A CA 1
ATOM 3873 C C . ASN A 1 482 ? -23.678 -7.825 25.123 1.00 96.62 482 ASN A C 1
ATOM 3875 O O . ASN A 1 482 ? -23.986 -7.180 24.116 1.00 96.62 482 ASN A O 1
ATOM 3879 N N . TYR A 1 483 ? -22.695 -8.719 25.137 1.00 96.06 483 TYR A N 1
ATOM 3880 C CA . TYR A 1 483 ? -21.792 -8.971 24.022 1.00 96.06 483 TYR A CA 1
ATOM 3881 C C . TYR A 1 483 ? -22.529 -9.378 22.739 1.00 96.06 483 TYR A C 1
ATOM 3883 O O . TYR A 1 483 ? -22.246 -8.844 21.674 1.00 96.06 483 TYR A O 1
ATOM 3891 N N . ASP A 1 484 ? -23.541 -10.242 22.824 1.00 96.25 484 ASP A N 1
ATOM 3892 C CA . ASP A 1 484 ? -24.312 -10.674 21.648 1.00 96.25 484 ASP A CA 1
ATOM 3893 C C . ASP A 1 484 ? -25.024 -9.512 20.956 1.00 96.25 484 ASP A C 1
ATOM 3895 O O . ASP A 1 484 ? -25.180 -9.495 19.733 1.00 96.25 484 ASP A O 1
ATOM 3899 N N . SER A 1 485 ? -25.489 -8.547 21.744 1.00 94.88 485 SER A N 1
ATOM 3900 C CA . SER A 1 485 ? -26.138 -7.343 21.239 1.00 94.88 485 SER A CA 1
ATOM 3901 C C . SER A 1 485 ? -25.117 -6.381 20.636 1.00 94.88 485 SER A C 1
ATOM 3903 O O . SER A 1 485 ? -25.391 -5.811 19.580 1.00 94.88 485 SER A O 1
ATOM 3905 N N . LEU A 1 486 ? -23.943 -6.243 21.262 1.00 91.50 486 LEU A N 1
ATOM 3906 C CA . LEU A 1 486 ? -22.826 -5.460 20.728 1.00 91.50 486 LEU A CA 1
ATOM 3907 C C . LEU A 1 486 ? -22.340 -6.039 19.394 1.00 91.50 486 LEU A C 1
ATOM 3909 O O . LEU A 1 486 ? -22.278 -5.319 18.404 1.00 91.50 486 LEU A O 1
ATOM 3913 N N . TYR A 1 487 ? -22.102 -7.350 19.329 1.00 92.62 487 TYR A N 1
ATOM 3914 C CA . TYR A 1 487 ? -21.696 -8.049 18.110 1.00 92.62 487 TYR A CA 1
ATOM 3915 C C . TYR A 1 487 ? -22.695 -7.829 16.968 1.00 92.62 487 TYR A C 1
ATOM 3917 O O . TYR A 1 487 ? -22.305 -7.527 15.843 1.00 92.62 487 TYR A O 1
ATOM 3925 N N . LYS A 1 488 ? -24.004 -7.925 17.244 1.00 93.19 488 LYS A N 1
ATOM 3926 C CA . LYS A 1 488 ? -25.053 -7.651 16.243 1.00 93.19 488 LYS A CA 1
ATOM 3927 C C . LYS A 1 488 ? -25.025 -6.211 15.737 1.00 93.19 488 LYS A C 1
ATOM 3929 O O . LYS A 1 488 ? -25.302 -5.991 14.563 1.00 93.19 488 LYS A O 1
ATOM 3934 N N . LEU A 1 489 ? -24.729 -5.240 16.601 1.00 90.12 489 LEU A N 1
ATOM 3935 C CA . LEU A 1 489 ? -24.584 -3.845 16.188 1.00 90.12 489 LEU A CA 1
ATOM 3936 C C . LEU A 1 489 ? -23.356 -3.672 15.287 1.00 90.12 489 LEU A C 1
ATOM 3938 O O . LEU A 1 489 ? -23.485 -3.119 14.198 1.00 90.12 489 LEU A O 1
ATOM 3942 N N . LEU A 1 490 ? -22.197 -4.167 15.723 1.00 87.50 490 LEU A N 1
ATOM 3943 C CA . LEU A 1 490 ? -20.934 -4.028 14.996 1.00 87.50 490 LEU A CA 1
ATOM 3944 C C . LEU A 1 490 ? -20.978 -4.739 13.637 1.00 87.50 490 LEU A C 1
ATOM 3946 O O . LEU A 1 490 ? -20.688 -4.119 12.619 1.00 87.50 490 LEU A O 1
ATOM 3950 N N . SER A 1 491 ? -21.445 -5.990 13.599 1.00 88.50 491 SER A N 1
ATOM 3951 C CA . SER A 1 491 ? -21.629 -6.738 12.345 1.00 88.50 491 SER A CA 1
ATOM 3952 C C . SER A 1 491 ? -22.596 -6.039 11.392 1.00 88.50 491 SER A C 1
ATOM 3954 O O . SER A 1 491 ? -22.346 -6.000 10.191 1.00 88.50 491 SER A O 1
ATOM 3956 N N . TYR A 1 492 ? -23.678 -5.441 11.903 1.00 86.88 492 TYR A N 1
ATOM 3957 C CA . TYR A 1 492 ? -24.614 -4.675 11.082 1.00 86.88 492 TYR A CA 1
ATOM 3958 C C . TYR A 1 492 ? -23.954 -3.432 10.470 1.00 86.88 492 TYR A C 1
ATOM 3960 O O . TYR A 1 492 ? -24.098 -3.202 9.270 1.00 86.88 492 TYR A O 1
ATOM 3968 N N . ILE A 1 493 ? -23.212 -2.656 11.270 1.00 81.88 493 ILE A N 1
ATOM 3969 C CA . ILE A 1 493 ? -22.469 -1.476 10.796 1.00 81.88 493 ILE A CA 1
ATOM 3970 C C . ILE A 1 493 ? -21.463 -1.887 9.716 1.00 81.88 493 ILE A C 1
ATOM 3972 O O . ILE A 1 493 ? -21.456 -1.299 8.636 1.00 81.88 493 ILE A O 1
ATOM 3976 N N . ALA A 1 494 ? -20.686 -2.939 9.966 1.00 82.69 494 ALA A N 1
ATOM 3977 C CA . ALA A 1 494 ? -19.684 -3.422 9.027 1.00 82.69 494 ALA A CA 1
ATOM 3978 C C . ALA A 1 494 ? -20.330 -3.966 7.732 1.00 82.69 494 ALA A C 1
ATOM 3980 O O . ALA A 1 494 ? -19.894 -3.648 6.628 1.00 82.69 494 ALA A O 1
ATOM 3981 N N . THR A 1 495 ? -21.449 -4.698 7.829 1.00 83.06 495 THR A N 1
ATOM 3982 C CA . THR A 1 495 ? -22.187 -5.202 6.652 1.00 83.06 495 THR A CA 1
ATOM 3983 C C . THR A 1 495 ? -22.714 -4.063 5.780 1.00 83.06 495 THR A C 1
ATOM 3985 O O . THR A 1 495 ? -22.841 -4.215 4.567 1.00 83.06 495 THR A O 1
ATOM 3988 N N . MET A 1 496 ? -23.031 -2.898 6.346 1.00 79.44 496 MET A N 1
ATOM 3989 C CA . MET A 1 496 ? -23.493 -1.773 5.533 1.00 79.44 496 MET A CA 1
ATOM 3990 C C . MET A 1 496 ? -22.421 -1.247 4.580 1.00 79.44 496 MET A C 1
ATOM 3992 O O . MET A 1 496 ? -22.757 -0.859 3.457 1.00 79.44 496 MET A O 1
ATOM 3996 N N . GLN A 1 497 ? -21.155 -1.293 4.993 1.00 73.75 497 GLN A N 1
ATOM 3997 C CA . GLN A 1 497 ? -20.021 -0.928 4.145 1.00 73.75 497 GLN A CA 1
ATOM 3998 C C . GLN A 1 497 ? -19.833 -1.928 2.987 1.00 73.75 497 GLN A C 1
ATOM 4000 O O . GLN A 1 497 ? -19.430 -1.522 1.905 1.00 73.75 497 GLN A O 1
ATOM 4005 N N . SER A 1 498 ? -20.267 -3.191 3.142 1.00 77.81 498 SER A N 1
ATOM 4006 C CA . SER A 1 498 ? -20.151 -4.247 2.108 1.00 77.81 498 SER A CA 1
ATOM 4007 C C . SER A 1 498 ? -20.889 -3.977 0.792 1.00 77.81 498 SER A C 1
ATOM 4009 O O . SER A 1 498 ? -20.685 -4.677 -0.199 1.00 77.81 498 SER A O 1
ATOM 4011 N N . SER A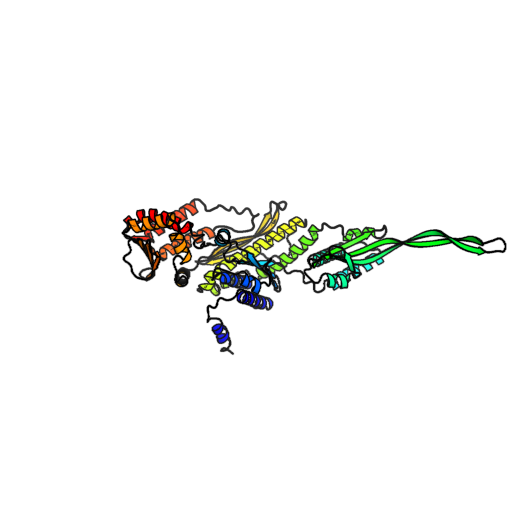 1 499 ? -21.815 -3.017 0.783 1.00 79.69 499 SER A N 1
ATOM 4012 C CA . SER A 1 499 ? -22.607 -2.695 -0.409 1.00 79.69 499 SER A CA 1
ATOM 4013 C C . SER A 1 499 ? -21.901 -1.734 -1.366 1.00 79.69 499 SER A C 1
ATOM 4015 O O . SER A 1 499 ? -22.291 -1.657 -2.537 1.00 79.69 499 SER A O 1
ATOM 4017 N N . THR A 1 500 ? -20.872 -1.037 -0.881 1.00 85.19 500 THR A N 1
ATOM 4018 C CA . THR A 1 500 ? -20.095 -0.074 -1.657 1.00 85.19 500 THR A CA 1
ATOM 4019 C C . THR A 1 500 ? -19.254 -0.811 -2.688 1.00 85.19 500 THR A C 1
ATOM 4021 O O . THR A 1 500 ? -18.584 -1.792 -2.374 1.00 85.19 500 THR A O 1
ATOM 4024 N N . ILE A 1 501 ? -19.334 -0.355 -3.936 1.00 91.06 501 ILE A N 1
ATOM 4025 C CA . ILE A 1 501 ? -18.409 -0.778 -4.984 1.00 91.06 501 ILE A CA 1
ATOM 4026 C C . ILE A 1 501 ? -17.211 0.160 -4.903 1.00 91.06 501 ILE A C 1
ATOM 4028 O O . ILE A 1 501 ? -17.400 1.376 -4.929 1.00 91.06 501 ILE A O 1
ATOM 4032 N N . ASN A 1 502 ? -16.020 -0.414 -4.832 1.00 91.75 502 ASN A N 1
ATOM 4033 C CA . ASN A 1 502 ? -14.746 0.283 -4.887 1.00 91.75 502 ASN A CA 1
ATOM 4034 C C . ASN A 1 502 ? -14.077 0.028 -6.243 1.00 91.75 502 ASN A C 1
ATOM 4036 O O . ASN A 1 502 ? -14.403 -0.937 -6.943 1.00 91.75 502 ASN A O 1
ATOM 4040 N N . GLY A 1 503 ? -13.166 0.916 -6.615 1.00 93.00 503 GLY A N 1
ATOM 4041 C CA . GLY A 1 503 ? -12.462 0.918 -7.889 1.00 93.00 503 GLY A CA 1
ATOM 4042 C C . GLY A 1 503 ? -11.730 2.247 -8.085 1.00 93.00 503 GLY A C 1
ATOM 4043 O O . GLY A 1 503 ? -11.722 3.071 -7.166 1.00 93.00 503 GLY A O 1
ATOM 4044 N N . PRO A 1 504 ? -11.146 2.476 -9.266 1.00 91.94 504 PRO A N 1
ATOM 4045 C CA . PRO A 1 504 ? -10.368 3.675 -9.531 1.00 91.94 504 PRO A CA 1
ATOM 4046 C C . PRO A 1 504 ? -11.220 4.938 -9.575 1.00 91.94 504 PRO A C 1
ATOM 4048 O O . PRO A 1 504 ? -12.411 4.912 -9.917 1.00 91.94 504 PRO A O 1
ATOM 4051 N N . GLY A 1 505 ? -10.582 6.070 -9.278 1.00 86.81 505 GLY A N 1
ATOM 4052 C CA . GLY A 1 505 ? -11.266 7.344 -9.035 1.00 86.81 505 GLY A CA 1
ATOM 4053 C C . GLY A 1 505 ? -12.019 7.912 -10.245 1.00 86.81 505 GLY A C 1
ATOM 4054 O O . GLY A 1 505 ? -12.923 8.732 -10.082 1.00 86.81 505 GLY A O 1
ATOM 4055 N N . TRP A 1 506 ? -11.685 7.481 -11.466 1.00 86.19 506 TRP A N 1
ATOM 4056 C CA . TRP A 1 506 ? -12.357 7.935 -12.692 1.00 86.19 506 TRP A CA 1
ATOM 4057 C C . TRP A 1 506 ? -13.598 7.120 -13.059 1.00 86.19 506 TRP A C 1
ATOM 4059 O O . TRP A 1 506 ? -14.324 7.500 -13.983 1.00 86.19 506 TRP A O 1
ATOM 4069 N N . VAL A 1 507 ? -13.846 5.982 -12.409 1.00 88.50 507 VAL A N 1
ATOM 4070 C CA . VAL A 1 507 ? -15.069 5.224 -12.663 1.00 88.50 507 VAL A CA 1
ATOM 4071 C C . VAL A 1 507 ? -16.164 5.900 -11.870 1.00 88.50 507 VAL A C 1
ATOM 4073 O O . VAL A 1 507 ? -16.129 5.928 -10.643 1.00 88.50 507 VAL A O 1
ATOM 4076 N N . ASN A 1 508 ? -17.166 6.428 -12.574 1.00 80.94 508 ASN A N 1
ATOM 4077 C CA . ASN A 1 508 ? -18.384 6.900 -11.931 1.00 80.94 508 ASN A CA 1
ATOM 4078 C C . ASN A 1 508 ? -19.173 5.688 -11.428 1.00 80.94 508 ASN A C 1
ATOM 4080 O O . ASN A 1 508 ? -20.102 5.181 -12.061 1.00 80.94 508 ASN A O 1
ATOM 4084 N N . LEU A 1 509 ? -18.716 5.167 -10.303 1.00 80.12 509 LEU A N 1
ATOM 4085 C CA . LEU A 1 509 ? -19.481 4.293 -9.455 1.00 80.12 509 LEU A CA 1
ATOM 4086 C C . LEU A 1 509 ? -20.596 5.192 -8.938 1.00 80.12 509 LEU A C 1
ATOM 4088 O O . LEU A 1 509 ? -20.300 6.266 -8.422 1.00 80.12 509 LEU A O 1
ATOM 4092 N N . ASP A 1 510 ? -21.862 4.798 -9.108 1.00 66.25 510 ASP A N 1
ATOM 4093 C CA . ASP A 1 510 ? -22.965 5.404 -8.362 1.00 66.25 510 ASP A CA 1
ATOM 4094 C C . ASP A 1 510 ? -22.667 5.155 -6.874 1.00 66.25 510 ASP A C 1
ATOM 4096 O O . ASP A 1 510 ? -23.191 4.231 -6.247 1.00 66.25 510 ASP A O 1
ATOM 4100 N N . GLN A 1 511 ? -21.763 5.958 -6.310 1.00 58.19 511 GLN A N 1
ATOM 4101 C CA . GLN A 1 511 ? -21.436 6.035 -4.907 1.00 58.19 511 GLN A CA 1
ATOM 4102 C C . GLN A 1 511 ? -22.592 6.803 -4.295 1.00 58.19 511 GLN A C 1
ATOM 4104 O O . GLN A 1 511 ? -22.485 7.956 -3.877 1.00 58.19 511 GLN A O 1
ATOM 4109 N N . GLY A 1 512 ? -23.763 6.168 -4.312 1.00 54.88 512 GLY A N 1
ATOM 4110 C CA . GLY A 1 512 ? -24.813 6.514 -3.393 1.00 54.88 512 GLY A CA 1
ATOM 4111 C C . GLY A 1 512 ? -24.192 6.344 -2.022 1.00 54.88 512 GLY A C 1
ATOM 4112 O O . GLY A 1 512 ? -24.144 5.229 -1.506 1.00 54.88 512 GLY A O 1
ATOM 4113 N N . GLY A 1 513 ? -23.683 7.444 -1.457 1.00 60.31 513 GLY A N 1
ATOM 4114 C CA . GLY A 1 513 ? -23.327 7.507 -0.049 1.00 60.31 513 GLY A CA 1
ATOM 4115 C C . GLY A 1 513 ? -24.471 6.910 0.769 1.00 60.31 513 GLY A C 1
ATOM 4116 O O . GLY A 1 513 ? -25.597 6.830 0.260 1.00 60.31 513 GLY A O 1
ATOM 4117 N N . PRO A 1 514 ? -24.205 6.467 2.008 1.00 65.62 514 PRO A N 1
ATOM 4118 C CA . PRO A 1 514 ? -25.123 5.627 2.763 1.00 65.62 514 PRO A CA 1
ATOM 4119 C C . PRO A 1 514 ? -26.552 6.144 2.615 1.00 65.62 514 PRO A C 1
ATOM 4121 O O . PRO A 1 514 ? -26.881 7.256 3.034 1.00 65.62 514 PRO A O 1
ATOM 4124 N N . SER A 1 515 ? -27.381 5.365 1.919 1.00 78.94 515 SER A N 1
ATOM 4125 C CA . SER A 1 515 ? -28.744 5.755 1.582 1.00 78.94 515 SER A CA 1
ATOM 4126 C C . SER A 1 515 ? -29.484 6.159 2.857 1.00 78.94 515 SER A C 1
ATOM 4128 O O . SER A 1 515 ? -29.205 5.654 3.946 1.00 78.94 515 SER A O 1
ATOM 4130 N N . PHE A 1 516 ? -30.484 7.035 2.756 1.00 80.88 516 PHE A N 1
ATOM 4131 C CA . PHE A 1 516 ? -31.285 7.399 3.931 1.00 80.88 516 PHE A CA 1
ATOM 4132 C C . PHE A 1 516 ? -31.830 6.156 4.669 1.00 80.88 516 PHE A C 1
ATOM 4134 O O . PHE A 1 516 ? -31.878 6.127 5.896 1.00 80.88 516 PHE A O 1
ATOM 4141 N N . GLY A 1 517 ? -32.165 5.091 3.927 1.00 82.81 517 GLY A N 1
ATOM 4142 C CA . GLY A 1 517 ? -32.551 3.798 4.495 1.00 82.81 517 GLY A CA 1
ATOM 4143 C C . GLY A 1 517 ? -31.434 3.118 5.294 1.00 82.81 517 GLY A C 1
ATOM 4144 O O . GLY A 1 517 ? -31.692 2.622 6.387 1.00 82.81 517 GLY A O 1
ATOM 4145 N N . GLN A 1 518 ? -30.198 3.145 4.795 1.00 81.06 518 GLN A N 1
ATOM 4146 C CA . GLN A 1 518 ? -29.005 2.671 5.501 1.00 81.06 518 GLN A CA 1
ATOM 4147 C C . GLN A 1 518 ? -28.775 3.451 6.805 1.00 81.06 518 GLN A C 1
ATOM 4149 O O . GLN A 1 518 ? -28.682 2.835 7.867 1.00 81.06 518 GLN A O 1
ATOM 4154 N N . VAL A 1 519 ? -28.787 4.788 6.764 1.00 81.88 519 VAL A N 1
ATOM 4155 C CA . VAL A 1 519 ? -28.625 5.639 7.962 1.00 81.88 519 VAL A CA 1
ATOM 4156 C C . VAL A 1 519 ? -29.711 5.355 9.004 1.00 81.88 519 VAL A C 1
ATOM 4158 O O . VAL A 1 519 ? -29.412 5.117 10.176 1.00 81.88 519 VAL A O 1
ATOM 4161 N N . MET A 1 520 ? -30.979 5.310 8.586 1.00 84.06 520 MET A N 1
ATOM 4162 C CA . MET A 1 520 ? -32.091 4.969 9.482 1.00 84.06 520 MET A CA 1
ATOM 4163 C C . MET A 1 520 ? -31.978 3.541 10.025 1.00 84.06 520 MET A C 1
ATOM 4165 O O . MET A 1 520 ? -32.377 3.279 11.161 1.00 84.06 520 MET A O 1
ATOM 4169 N N . GLY A 1 521 ? -31.399 2.631 9.244 1.00 85.19 521 GLY A N 1
ATOM 4170 C CA . GLY A 1 521 ? -31.049 1.283 9.664 1.00 85.19 521 GLY A CA 1
ATOM 4171 C C . GLY A 1 521 ? -30.027 1.266 10.804 1.00 85.19 521 GLY A C 1
ATOM 4172 O O . GLY A 1 521 ? -30.282 0.607 11.811 1.00 85.19 521 GLY A O 1
ATOM 4173 N N . VAL A 1 522 ? -28.933 2.040 10.711 1.00 82.31 522 VAL A N 1
ATOM 4174 C CA . VAL A 1 522 ? -27.945 2.189 11.807 1.00 82.31 522 VAL A CA 1
ATOM 4175 C C . VAL A 1 522 ? -28.612 2.744 13.053 1.00 82.31 522 VAL A C 1
ATOM 4177 O O . VAL A 1 522 ? -28.445 2.188 14.134 1.00 82.31 522 VAL A O 1
ATOM 4180 N N . ILE A 1 523 ? -29.414 3.802 12.916 1.00 81.44 523 ILE A N 1
ATOM 4181 C CA . ILE A 1 523 ? -30.130 4.405 14.049 1.00 81.44 523 ILE A CA 1
ATOM 4182 C C . ILE A 1 523 ? -31.066 3.377 14.699 1.00 81.44 523 ILE A C 1
ATOM 4184 O O . ILE A 1 523 ? -31.136 3.278 15.926 1.00 81.44 523 ILE A O 1
ATOM 4188 N N . GLY A 1 524 ? -31.764 2.577 13.890 1.00 88.50 524 GLY A N 1
ATOM 4189 C CA . GLY A 1 524 ? -32.606 1.482 14.362 1.00 88.50 524 GLY A CA 1
ATOM 4190 C C . GLY A 1 524 ? -31.816 0.400 15.104 1.00 88.50 524 GLY A C 1
ATOM 4191 O O . GLY A 1 524 ? -32.224 -0.006 16.197 1.00 88.50 524 GLY A O 1
ATOM 4192 N N . ALA A 1 525 ? -30.682 -0.036 14.551 1.00 87.31 525 ALA A N 1
ATOM 4193 C CA . ALA A 1 525 ? -29.789 -1.020 15.161 1.00 87.31 525 ALA A CA 1
ATOM 4194 C C . ALA A 1 525 ? -29.195 -0.502 16.479 1.00 87.31 525 ALA A C 1
ATOM 4196 O O . ALA A 1 525 ? -29.259 -1.197 17.491 1.00 87.31 525 ALA A O 1
ATOM 4197 N N . LEU A 1 526 ? -28.725 0.746 16.501 1.00 82.50 526 LEU A N 1
ATOM 4198 C CA . LEU A 1 526 ? -28.203 1.426 17.684 1.00 82.50 526 LEU A CA 1
ATOM 4199 C C . LEU A 1 526 ? -29.282 1.564 18.765 1.00 82.50 526 LEU A C 1
ATOM 4201 O O . LEU A 1 526 ? -29.052 1.225 19.922 1.00 82.50 526 LEU A O 1
ATOM 4205 N N . SER A 1 527 ? -30.494 1.988 18.398 1.00 87.00 527 SER A N 1
ATOM 4206 C CA . SER A 1 527 ? -31.635 2.064 19.321 1.00 87.00 527 SER A CA 1
ATOM 4207 C C . SER A 1 527 ? -32.010 0.694 19.894 1.00 87.00 527 SER A C 1
ATOM 4209 O O . SER A 1 527 ? -32.408 0.580 21.057 1.00 87.00 527 SER A O 1
ATOM 4211 N N . LYS A 1 528 ? -31.918 -0.367 19.089 1.00 90.25 528 LYS A N 1
ATOM 4212 C CA . LYS A 1 528 ? -32.145 -1.737 19.551 1.00 90.25 528 LYS A CA 1
ATOM 4213 C C . LYS A 1 528 ? -31.046 -2.187 20.515 1.00 90.25 528 LYS A C 1
ATOM 4215 O O . LYS A 1 528 ? -31.380 -2.648 21.602 1.00 90.25 528 LYS A O 1
ATOM 4220 N N . PHE A 1 529 ? -29.778 -1.979 20.164 1.00 90.31 529 PHE A N 1
ATOM 4221 C CA . PHE A 1 529 ? -28.633 -2.250 21.033 1.00 90.31 529 PHE A CA 1
ATOM 4222 C C . PHE A 1 529 ? -28.761 -1.533 22.380 1.00 90.31 529 PHE A C 1
ATOM 4224 O O . PHE A 1 529 ? -28.652 -2.170 23.418 1.00 90.31 529 PHE A O 1
ATOM 4231 N N . TRP A 1 530 ? -29.106 -0.246 22.387 1.00 87.50 530 TRP A N 1
ATOM 4232 C CA . TRP A 1 530 ? -29.308 0.505 23.627 1.00 87.50 530 TRP A CA 1
ATOM 4233 C C . TRP A 1 530 ? -30.434 -0.044 24.505 1.00 87.50 530 TRP A C 1
ATOM 4235 O O . TRP A 1 530 ? -30.316 -0.041 25.725 1.00 87.50 530 TRP A O 1
ATOM 4245 N N . ARG A 1 531 ? -31.543 -0.497 23.910 1.00 90.00 531 ARG A N 1
ATOM 4246 C CA . ARG A 1 531 ? -32.704 -0.995 24.668 1.00 90.00 531 ARG A CA 1
ATOM 4247 C C . ARG A 1 531 ? -32.519 -2.410 25.200 1.00 90.00 531 ARG A C 1
ATOM 4249 O O . ARG A 1 531 ? -33.029 -2.718 26.273 1.00 90.00 531 ARG A O 1
ATOM 4256 N N . GLU A 1 532 ? -31.883 -3.271 24.416 1.00 92.25 532 GLU A N 1
ATOM 4257 C CA . GLU A 1 532 ? -31.801 -4.711 24.686 1.00 92.25 532 GLU A CA 1
ATOM 4258 C C . GLU A 1 532 ? -30.424 -5.126 25.211 1.00 92.25 532 GLU A C 1
ATOM 4260 O O . GLU A 1 532 ? -30.317 -6.077 25.979 1.00 92.25 532 GLU A O 1
ATOM 4265 N N . GLY A 1 533 ? -29.380 -4.414 24.792 1.00 91.25 533 GLY A N 1
ATOM 4266 C CA . GLY A 1 533 ? -27.988 -4.757 25.032 1.00 91.25 533 GLY A CA 1
ATOM 4267 C C . GLY A 1 533 ? -27.299 -3.942 26.116 1.00 91.25 533 GLY A C 1
ATOM 4268 O O . GLY A 1 533 ? -26.236 -4.358 26.555 1.00 91.25 533 GLY A O 1
ATOM 4269 N N . VAL A 1 534 ? -27.872 -2.822 26.567 1.00 92.44 534 VAL A N 1
ATOM 4270 C CA . VAL A 1 534 ? -27.261 -1.964 27.592 1.00 92.44 534 VAL A CA 1
ATOM 4271 C C . VAL A 1 534 ? -28.184 -1.835 28.802 1.00 92.44 534 VAL A C 1
ATOM 4273 O O . VAL A 1 534 ? -29.350 -1.458 28.684 1.00 92.44 534 VAL A O 1
ATOM 4276 N N . ALA A 1 535 ? -27.655 -2.119 29.989 1.00 94.00 535 ALA A N 1
ATOM 4277 C CA . ALA A 1 535 ? -28.339 -1.922 31.260 1.00 94.00 535 ALA A CA 1
ATOM 4278 C C . ALA A 1 535 ? -27.554 -0.943 32.136 1.00 94.00 535 ALA A C 1
ATOM 4280 O O . ALA A 1 535 ? -26.374 -1.152 32.394 1.00 94.00 535 ALA A O 1
ATOM 4281 N N . ILE A 1 536 ? -28.226 0.107 32.615 1.00 90.88 536 ILE A N 1
ATOM 4282 C CA . ILE A 1 536 ? -27.650 1.101 33.529 1.00 90.88 536 ILE A CA 1
ATOM 4283 C C . ILE A 1 536 ? -28.363 1.012 34.876 1.00 90.88 536 ILE A C 1
ATOM 4285 O O . ILE A 1 536 ? -29.598 1.095 34.941 1.00 90.88 536 ILE A O 1
ATOM 4289 N N . THR A 1 537 ? -27.588 0.869 35.949 1.00 92.38 537 THR A N 1
ATOM 4290 C CA . THR A 1 537 ? -28.086 0.813 37.326 1.00 92.38 537 THR A CA 1
ATOM 4291 C C . THR A 1 537 ? -27.430 1.906 38.174 1.00 92.38 537 THR A C 1
ATOM 4293 O O . THR A 1 537 ? -26.208 1.935 38.230 1.00 92.38 537 THR A O 1
ATOM 4296 N N . PRO A 1 538 ? -28.214 2.768 38.850 1.00 91.19 538 PRO A N 1
ATOM 4297 C CA . PRO A 1 538 ? -29.673 2.850 38.776 1.00 91.19 538 PRO A CA 1
ATOM 4298 C C . PRO A 1 538 ? -30.147 3.511 37.466 1.00 91.19 538 PRO A C 1
ATOM 4300 O O . PRO A 1 538 ? -29.490 4.389 36.924 1.00 91.19 538 PRO A O 1
ATOM 4303 N N . ARG A 1 539 ? -31.339 3.153 36.960 1.00 84.94 539 ARG A N 1
ATOM 4304 C CA . ARG A 1 539 ? -31.838 3.645 35.650 1.00 84.94 539 ARG A CA 1
ATOM 4305 C C . ARG A 1 539 ? -31.917 5.169 35.518 1.00 84.94 539 ARG A C 1
ATOM 4307 O O . ARG A 1 539 ? -31.769 5.694 34.421 1.00 84.94 539 ARG A O 1
ATOM 4314 N N . HIS A 1 540 ? -32.181 5.880 36.616 1.00 85.06 540 HIS A N 1
ATOM 4315 C CA . HIS A 1 540 ? -32.246 7.344 36.602 1.00 85.06 540 HIS A CA 1
ATOM 4316 C C . HIS A 1 540 ? -30.872 7.992 36.372 1.00 85.06 540 HIS A C 1
ATOM 4318 O O . HIS A 1 540 ? -30.818 9.155 35.984 1.00 85.06 540 HIS A O 1
ATOM 4324 N N . ALA A 1 541 ? -29.782 7.237 36.542 1.00 85.38 541 ALA A N 1
ATOM 4325 C CA . ALA A 1 541 ? -28.430 7.706 36.295 1.00 85.38 541 ALA A CA 1
ATOM 4326 C C . ALA A 1 541 ? -28.123 7.915 34.805 1.00 85.38 541 ALA A C 1
ATOM 4328 O O . ALA A 1 541 ? -27.137 8.567 34.502 1.00 85.38 541 ALA A O 1
ATOM 4329 N N . LEU A 1 542 ? -28.961 7.444 33.867 1.00 82.19 542 LEU A N 1
ATOM 4330 C CA . LEU A 1 542 ? -28.751 7.667 32.429 1.00 82.19 542 LEU A CA 1
ATOM 4331 C C . LEU A 1 542 ? -28.650 9.160 32.071 1.00 82.19 542 LEU A C 1
ATOM 4333 O O . LEU A 1 542 ? -27.773 9.548 31.308 1.00 82.19 542 LEU A O 1
ATOM 4337 N N . LEU A 1 543 ? -29.533 10.002 32.620 1.00 79.00 543 LEU A N 1
ATOM 4338 C CA . LEU A 1 543 ? -29.485 11.446 32.359 1.00 79.00 543 LEU A CA 1
ATOM 4339 C C . LEU A 1 543 ? -28.201 12.062 32.917 1.00 79.00 543 LEU A C 1
ATOM 4341 O O . LEU A 1 543 ? -27.573 12.878 32.251 1.00 79.00 543 LEU A O 1
ATOM 4345 N N . THR A 1 544 ? -27.792 11.642 34.114 1.00 79.75 544 THR A N 1
ATOM 4346 C CA . THR A 1 544 ? -26.557 12.114 34.743 1.00 79.75 544 THR A CA 1
ATOM 4347 C C . THR A 1 544 ? -25.321 11.642 33.983 1.00 79.75 544 THR A C 1
ATOM 4349 O O . THR A 1 544 ? -24.400 12.426 33.780 1.00 79.75 544 THR A O 1
ATOM 4352 N N . LEU A 1 545 ? -25.328 10.398 33.498 1.00 77.81 545 LEU A N 1
ATOM 4353 C CA . LEU A 1 545 ? -24.282 9.843 32.650 1.00 77.81 545 LEU A CA 1
ATOM 4354 C C . LEU A 1 545 ? -24.145 10.665 31.366 1.00 77.81 545 LEU A C 1
ATOM 4356 O O . LEU A 1 545 ? -23.033 11.006 31.007 1.00 77.81 545 LEU A O 1
ATOM 4360 N N . LEU A 1 546 ? -25.245 11.054 30.710 1.00 76.75 546 LEU A N 1
ATOM 4361 C CA . LEU A 1 546 ? -25.192 11.879 29.494 1.00 76.75 546 LEU A CA 1
ATOM 4362 C C . LEU A 1 546 ? -24.531 13.246 29.725 1.00 76.75 546 LEU A C 1
ATOM 4364 O O . LEU A 1 546 ? -23.738 13.680 28.894 1.00 76.75 546 LEU A O 1
ATOM 4368 N N . PHE A 1 547 ? -24.822 13.912 30.847 1.00 77.50 547 PHE A N 1
ATOM 4369 C CA . PHE A 1 547 ? -24.146 15.167 31.197 1.00 77.50 547 PHE A CA 1
ATOM 4370 C C . PHE A 1 547 ? -22.667 14.940 31.520 1.00 77.50 547 PHE A C 1
ATOM 4372 O O . PHE A 1 547 ? -21.814 15.672 31.027 1.00 77.50 547 PHE A O 1
ATOM 4379 N N . ASN A 1 548 ? -22.359 13.893 32.287 1.00 79.19 548 ASN A N 1
ATOM 4380 C CA . ASN A 1 548 ? -20.986 13.560 32.649 1.00 79.19 548 ASN A CA 1
ATOM 4381 C C . ASN A 1 548 ? -20.161 13.069 31.450 1.00 79.19 548 ASN A C 1
ATOM 4383 O O . ASN A 1 548 ? -18.962 13.286 31.441 1.00 79.19 548 ASN A O 1
ATOM 4387 N N . VAL A 1 549 ? -20.760 12.430 30.440 1.00 75.44 549 VAL A N 1
ATOM 4388 C CA . VAL A 1 549 ? -20.055 11.972 29.228 1.00 75.44 549 VAL A CA 1
ATOM 4389 C C . VAL A 1 549 ? -19.492 13.152 28.452 1.00 75.44 549 VAL A C 1
ATOM 4391 O O . VAL A 1 549 ? -18.379 13.047 27.959 1.00 75.44 549 VAL A O 1
ATOM 4394 N N . LEU A 1 550 ? -20.199 14.282 28.391 1.00 72.25 550 LEU A N 1
ATOM 4395 C CA . LEU A 1 550 ? -19.653 15.501 27.791 1.00 72.25 550 LEU A CA 1
ATOM 4396 C C . LEU A 1 550 ? -18.459 16.031 28.593 1.00 72.25 550 LEU A C 1
ATOM 4398 O O . LEU A 1 550 ? -17.435 16.360 28.004 1.00 72.25 550 LEU A O 1
ATOM 4402 N N . ASP A 1 551 ? -18.567 16.064 29.924 1.00 76.19 551 ASP A N 1
ATOM 4403 C CA . ASP A 1 551 ? -17.473 16.499 30.801 1.00 76.19 551 ASP A CA 1
ATOM 4404 C C . ASP A 1 551 ? -16.254 15.552 30.685 1.00 76.19 551 ASP A C 1
ATOM 4406 O O . ASP A 1 551 ? -15.123 16.018 30.561 1.00 76.19 551 ASP A O 1
ATOM 4410 N N . MET A 1 552 ? -16.477 14.232 30.644 1.00 74.50 552 MET A N 1
ATOM 4411 C CA . MET A 1 552 ? -15.442 13.207 30.435 1.00 74.50 552 MET A CA 1
ATOM 4412 C C . MET A 1 552 ? -14.820 13.296 29.039 1.00 74.50 552 MET A C 1
ATOM 4414 O O . MET A 1 552 ? -13.615 13.133 28.893 1.00 74.50 552 MET A O 1
ATOM 4418 N N . PHE A 1 553 ? -15.618 13.582 28.011 1.00 70.62 553 PHE A N 1
ATOM 4419 C CA . PHE A 1 553 ? -15.127 13.755 26.649 1.00 70.62 553 PHE A CA 1
ATOM 4420 C C . PHE A 1 553 ? -14.266 15.015 26.521 1.00 70.62 553 PHE A C 1
ATOM 4422 O O . PHE A 1 553 ? -13.195 14.962 25.932 1.00 70.62 553 PHE A O 1
ATOM 4429 N N . ASN A 1 554 ? -14.672 16.124 27.141 1.00 71.19 554 ASN A N 1
ATOM 4430 C CA . ASN A 1 554 ? -13.856 17.340 27.201 1.00 71.19 554 ASN A CA 1
ATOM 4431 C C . ASN A 1 554 ? -12.552 17.118 27.984 1.00 71.19 554 ASN A C 1
ATOM 4433 O O . ASN A 1 554 ? -11.514 17.660 27.614 1.00 71.19 554 ASN A O 1
ATOM 4437 N N . LEU A 1 555 ? -12.597 16.306 29.046 1.00 70.81 555 LEU A N 1
ATOM 4438 C CA . LEU A 1 555 ? -11.411 15.895 29.797 1.00 70.81 555 LEU A CA 1
ATOM 4439 C C . LEU A 1 555 ? -10.462 15.042 28.934 1.00 70.81 555 LEU A C 1
ATOM 4441 O O . LEU A 1 555 ? -9.250 15.209 29.020 1.00 70.81 555 LEU A O 1
ATOM 4445 N N . ALA A 1 556 ? -11.018 14.183 28.076 1.00 66.12 556 ALA A N 1
ATOM 4446 C CA . ALA A 1 556 ? -10.291 13.323 27.146 1.00 66.12 556 ALA A CA 1
ATOM 4447 C C . ALA A 1 556 ? -9.696 14.075 25.937 1.00 66.12 556 ALA A C 1
ATOM 4449 O O . ALA A 1 556 ? -8.572 13.794 25.537 1.00 66.12 556 ALA A O 1
ATOM 4450 N N . GLN A 1 557 ? -10.415 15.046 25.362 1.00 61.94 557 GLN A N 1
ATOM 4451 C CA . GLN A 1 557 ? -9.972 15.792 24.174 1.00 61.94 557 GLN A CA 1
ATOM 4452 C C . GLN A 1 557 ? -8.754 16.690 24.415 1.00 61.94 557 GLN A C 1
ATOM 4454 O O . GLN A 1 557 ? -8.047 17.012 23.467 1.00 61.94 557 GLN A O 1
ATOM 4459 N N . GLY A 1 558 ? -8.503 17.105 25.659 1.00 55.34 558 GLY A N 1
ATOM 4460 C CA . GLY A 1 558 ? -7.333 17.917 25.988 1.00 55.34 558 GLY A CA 1
ATOM 4461 C C . GLY A 1 558 ? -6.012 17.140 26.007 1.00 55.34 558 GLY A C 1
ATOM 4462 O O . GLY A 1 558 ? -4.955 17.756 25.996 1.00 55.34 558 GLY A O 1
ATOM 4463 N N . LEU A 1 559 ? -6.051 15.809 26.044 1.00 50.62 559 LEU A N 1
ATOM 4464 C CA . LEU A 1 559 ? -4.867 14.977 26.266 1.00 50.62 559 LEU A CA 1
ATOM 4465 C C . LEU A 1 559 ? -4.019 14.704 25.014 1.00 50.62 559 LEU A C 1
ATOM 4467 O O . LEU A 1 559 ? -3.143 13.854 25.101 1.00 50.62 559 LEU A O 1
ATOM 4471 N N . GLY A 1 560 ? -4.279 15.386 23.887 1.00 45.97 560 GLY A N 1
ATOM 4472 C CA . GLY A 1 560 ? -3.664 15.079 22.590 1.00 45.97 560 GLY A CA 1
ATOM 4473 C C . GLY A 1 560 ? -4.032 13.658 22.170 1.00 45.97 560 GLY A C 1
ATOM 4474 O O . GLY A 1 560 ? -3.426 12.710 22.645 1.00 45.97 560 GLY A O 1
ATOM 4475 N N . SER A 1 561 ? -5.099 13.506 21.375 1.00 37.44 561 SER A N 1
ATOM 4476 C CA . SER A 1 561 ? -5.665 12.216 20.932 1.00 37.44 561 SER A CA 1
ATOM 4477 C C . SER A 1 561 ? -5.352 11.034 21.870 1.00 37.44 561 SER A C 1
ATOM 4479 O O . SER A 1 561 ? -4.417 10.278 21.612 1.00 37.44 561 SER A O 1
ATOM 4481 N N . LEU A 1 562 ? -6.123 10.851 22.955 1.00 33.97 562 LEU A N 1
ATOM 4482 C CA . LEU A 1 562 ? -6.266 9.520 23.572 1.00 33.97 562 LEU A CA 1
ATOM 4483 C C . LEU A 1 562 ? -6.406 8.542 22.415 1.00 33.97 562 LEU A C 1
ATOM 4485 O O . LEU A 1 562 ? -7.386 8.705 21.685 1.00 33.97 562 LEU A O 1
ATOM 4489 N N . GLY A 1 563 ? -5.372 7.705 22.220 1.00 35.22 563 GLY A N 1
ATOM 4490 C CA . GLY A 1 563 ? -4.952 7.176 20.922 1.00 35.22 563 GLY A CA 1
ATOM 4491 C C . GLY A 1 563 ? -6.115 7.102 19.963 1.00 35.22 563 GLY A C 1
ATOM 4492 O O . GLY A 1 563 ? -7.102 6.436 20.283 1.00 35.22 563 GLY A O 1
ATOM 4493 N N . GLU A 1 564 ? -6.048 7.841 18.846 1.00 28.70 564 GLU A N 1
ATOM 4494 C CA . GLU A 1 564 ? -6.992 7.612 17.763 1.00 28.70 564 GLU A CA 1
ATOM 4495 C C . GLU A 1 564 ? -7.056 6.096 17.592 1.00 28.70 564 GLU A C 1
ATOM 4497 O O . GLU A 1 564 ? -6.123 5.480 17.080 1.00 28.70 564 GLU A O 1
ATOM 4502 N N . VAL A 1 565 ? -8.159 5.478 18.027 1.00 30.16 565 VAL A N 1
ATOM 4503 C CA . VAL A 1 565 ? -8.587 4.216 17.459 1.00 30.16 565 VAL A CA 1
ATOM 4504 C C . VAL A 1 565 ? -8.918 4.636 16.044 1.00 30.16 565 VAL A C 1
ATOM 4506 O O . VAL A 1 565 ? -10.055 4.999 15.731 1.00 30.16 565 VAL A O 1
ATOM 4509 N N . LYS A 1 566 ? -7.871 4.703 15.215 1.00 27.12 566 LYS A N 1
ATOM 4510 C CA . LYS A 1 566 ? -7.956 4.724 13.777 1.00 27.12 566 LYS A CA 1
ATOM 4511 C C . LYS A 1 566 ? -8.643 3.411 13.475 1.00 27.12 566 LYS A C 1
ATOM 4513 O O . LYS A 1 566 ? -8.021 2.380 13.265 1.00 27.12 566 LYS A O 1
ATOM 4518 N N . VAL A 1 567 ? -9.971 3.450 13.503 1.00 24.83 567 VAL A N 1
ATOM 4519 C CA . VAL A 1 567 ? -10.746 2.652 12.580 1.00 24.83 567 VAL A CA 1
ATOM 4520 C C . VAL A 1 567 ? -10.190 3.106 11.246 1.00 24.83 567 VAL A C 1
ATOM 4522 O O . VAL A 1 567 ? -10.488 4.221 10.816 1.00 24.83 567 VAL A O 1
ATOM 4525 N N . SER A 1 568 ? -9.272 2.318 10.687 1.00 23.97 568 SER A N 1
ATOM 4526 C CA . SER A 1 568 ? -8.857 2.457 9.307 1.00 23.97 568 SER A CA 1
ATOM 4527 C C . SER A 1 568 ? -10.154 2.391 8.511 1.00 23.97 568 SER A C 1
ATOM 4529 O O . SER A 1 568 ? -10.753 1.343 8.286 1.00 23.97 568 SER A O 1
ATOM 4531 N N . THR A 1 569 ? -10.701 3.555 8.183 1.00 24.52 569 THR A N 1
ATOM 4532 C CA . THR A 1 569 ? -11.635 3.636 7.080 1.00 24.52 569 THR A CA 1
ATOM 4533 C C . THR A 1 569 ? -10.751 3.428 5.870 1.00 24.52 569 THR A C 1
ATOM 4535 O O . THR A 1 569 ? -10.052 4.353 5.462 1.00 24.52 569 THR A O 1
ATOM 4538 N N . SER A 1 570 ? -10.702 2.169 5.435 1.00 27.44 570 SER A N 1
ATOM 4539 C CA . SER A 1 570 ? -10.209 1.744 4.129 1.00 27.44 570 SER A CA 1
ATOM 4540 C C . SER A 1 570 ? -10.605 2.722 3.036 1.00 27.44 570 SER A C 1
ATOM 4542 O O . SER A 1 570 ? -11.806 3.102 3.047 1.00 27.44 570 SER A O 1
#

Foldseek 3Di:
DVPVVVVVVVVVPDDPDLCQPQNLVVVLLVLLVCVQVPVDFPLVSLLSNLLSLLVNCPVPFDACVSLCVRQVDPVFRWDWRDHPQWIKIKTWAWDCAPCCVPPVPDTTGIRIDIDIGQDQPPCVCLLVLLQVLLVVVLVCLVVLHADDPVSLLSLLVSQLSQQPDDDPNVVSQCSRQNDWDDDPFFIKGKHWSDWDWDWDKDWDWDWDWDADPVGIDTDTDTDIDTDTDGQKTWMKMWTAGPNGGIGIDIDIDHPSTVSVCVSVPDPSLQSNLVVLLVSLLSNCQSLLVQVAPVNVCCVPPPQCNLDLSCVSRRVCSVVVSLVSQQVSQVSNLVSCLRNVNLDRDPNDDWDFDADDDPFWTKTKTWDFFFFVVSVRRTTIWIKMQTFGGDDLVSVLVNVLVVVVVPPPPDDDPVLLVVCLVDPVSLVLLCVCCVVVPFKAKEWEFEAEDPGTSDTWIWIRGNVRNTGIDPDDDDHPKYKYFYSVLVSQLVSLVRVQSRVDMDHDPRDPDVCPDQPPVNVVVNVVSVVCRCVPGIDMPPPVCPVVVVVSVVSVVVSCVVSRPPPPPPPVPD